Protein AF-G1VDZ9-F1 (afdb_monomer_lite)

Radius of gyration: 33.71 Å; chains: 1; bounding box: 82×47×88 Å

Foldseek 3Di:
DWFADPVRDTDDDAQALAGWGKDWADPQKDWPPPVVWDWDWDDDPPDTIIMTIGHNRDADWTWMDHPQFIAIRHPFGKAKAKDWPDFFDDAPQWDFREDAPVPIWMWIWIAHPVGIDTDGAPAKWKDFPVGDDIDSDYDAAWMWMFGDDPVRHRYHTDIHGHQHPWWHWAWPDAEQFKTKIATDGPFFDKDFQQFDQDPNRITIGTCVSDPDSQWGKIWGAGPPHRVRIDIIIGTHQHADWFKADLVGDTQAAAWEDALLCQQSIKIAGGNWWFCWKDKQPFIWTWDDDPNWIFIGGPRDTDDTDDNMGGNCVVVVDSVSNVVRQCVQDVDLVPRWIWMKTQTPVRDMHIYIYGQAFWEWFDDPPQWIFIAGPPRHTDQDFFKKWKAQPVCRVDDTDIWGQDPVVRTTHHDPVCQVSAWIWIDTPPRRHHDIDTDHPVDGCDPVNRVVVVVVVVVVVVVD

Secondary structure (DSSP, 8-state):
-EEE-TTS-EEES--TTTS-EEEEEPTT-EETTGGG---EEEEETTEEEEEEEE-TT--S-EEEEETTEEEEESSSPPPEEEEE-PPPB--TTB-S-EE-STT--EEEEEEETTEEEEEE-S-EEEEETT-SS-BSSPPSEEEEEEEPPTT-B-EEPEEEEE--S--EEEEEEE-SSEEEEEEE-TTEEEE-SSEEE-GGGEEEEEGGG-SSTTEEEEEEEETT-GGG-EEEEEE----EEEEE-TTSPBP-TTEEEEGGGTTT-EEEEES--EEEEEETTEEEEEEEETTEEEEEETTEEEEEE-SEEEHHHHH--HHHHHHHHHTT-SSTTT--EEEEEEETTS-EEEEEEESS-BEEEEETTTEEEEE-GGG-B----SPEEEEESS-TTSPPEEE--BTTTTBEE--GGGGGG-SEEEEESSTTTBPPEEE-TTS---HHHHHHHHHHHHHHHH--

Sequence (460 aa):
MLYRKKDGKYELGNQIGRTDSFLLIPKDWYIENETSFTIIDYQWGNRIIQGIEIPSDFIDNIIVKGADGIITFGMASPLYWTEMATPPLYIPDVIEPLYNAENSIFSLCYDTDNGKKNTREINVQFRNKWQTEWSDKPSYGEIFARAVDTNGNFVTPIKLMNIGNGFSVSLQHADKDTCQIKVTWDHGHVTTNEGVKKANDVWEIKKEDCPDHRCIHFTLVPEGNSLNQFTISVKAPFKDFSIINIYGDNVINDSWVPYTDIDKYQYHIVGQNVKQYSFGDVVRELRWMNDKLYIFEKGKAIKPIPYEGNLLILFDSRENLRSKLERTSMNMLNAELKVSFSLSNSNSLEFSIKDSPYRPKQIGNGRLIITGNNHTPVKFTGVLKLLKLEEPELEPIEISFDEENGSYTLPEDIRPWGKTIVIGRTRGRICPALVDLTREMDGAFRANNRENAISSIKEN

pLDDT: mean 87.85, std 7.84, range [40.62, 97.19]

Structure (mmCIF, N/CA/C/O backbone):
data_AF-G1VDZ9-F1
#
_entry.id   AF-G1VDZ9-F1
#
loop_
_atom_site.group_PDB
_atom_site.id
_atom_site.type_symbol
_atom_site.label_atom_id
_atom_site.label_alt_id
_atom_site.label_comp_id
_atom_site.label_asym_id
_atom_site.label_entity_id
_atom_site.label_seq_id
_atom_site.pdbx_PDB_ins_code
_atom_site.Cartn_x
_atom_site.Cartn_y
_atom_site.Cartn_z
_atom_site.occupancy
_atom_site.B_iso_or_equiv
_atom_site.auth_seq_id
_atom_site.auth_comp_id
_atom_site.auth_asym_id
_atom_site.auth_atom_id
_atom_site.pdbx_PDB_model_num
ATOM 1 N N . MET A 1 1 ? 5.996 -5.052 -33.154 1.00 83.19 1 MET A N 1
ATOM 2 C CA . MET A 1 1 ? 5.103 -5.698 -34.134 1.00 83.19 1 MET A CA 1
ATOM 3 C C . MET A 1 1 ? 3.839 -6.163 -33.440 1.00 83.19 1 MET A C 1
ATOM 5 O O . MET A 1 1 ? 3.913 -6.593 -32.291 1.00 83.19 1 MET A O 1
ATOM 9 N N . LEU A 1 2 ? 2.708 -6.019 -34.115 1.00 88.12 2 LEU A N 1
ATOM 10 C CA . LEU A 1 2 ? 1.386 -6.411 -33.658 1.00 88.12 2 LEU A CA 1
ATOM 11 C C . LEU A 1 2 ? 0.789 -7.398 -34.669 1.00 88.12 2 LEU A C 1
ATOM 13 O O . LEU A 1 2 ? 1.029 -7.245 -35.860 1.00 88.12 2 LEU A O 1
ATOM 17 N N . TYR A 1 3 ? -0.005 -8.368 -34.232 1.00 88.50 3 TYR A N 1
ATOM 18 C CA . TYR A 1 3 ? -0.768 -9.249 -35.119 1.00 88.50 3 TYR A CA 1
ATOM 19 C C . TYR A 1 3 ? -2.258 -9.186 -34.786 1.00 88.50 3 TYR A C 1
ATOM 21 O O . TYR A 1 3 ? -2.637 -8.963 -33.632 1.00 88.50 3 TYR A O 1
ATOM 29 N N . ARG A 1 4 ? -3.109 -9.339 -35.801 1.00 88.56 4 ARG A N 1
ATOM 30 C CA . ARG A 1 4 ? -4.561 -9.223 -35.675 1.00 88.56 4 ARG A CA 1
ATOM 31 C C . ARG A 1 4 ? -5.171 -10.562 -35.271 1.00 88.56 4 ARG A C 1
ATOM 33 O O . ARG A 1 4 ? -5.049 -11.567 -35.969 1.00 88.56 4 ARG A O 1
ATOM 40 N N . LYS A 1 5 ? -5.875 -10.577 -34.144 1.00 89.44 5 LYS A N 1
ATOM 41 C CA . LYS A 1 5 ? -6.686 -11.711 -33.696 1.00 89.44 5 LYS A CA 1
ATOM 42 C C . LYS A 1 5 ? -8.000 -11.808 -34.469 1.00 89.44 5 LYS A C 1
ATOM 44 O O . LYS A 1 5 ? -8.470 -10.850 -35.077 1.00 89.44 5 LYS A O 1
ATOM 49 N N . LYS A 1 6 ? -8.639 -12.982 -34.381 1.00 82.94 6 LYS A N 1
ATOM 50 C CA . LYS A 1 6 ? -9.948 -13.272 -35.001 1.00 82.94 6 LYS A CA 1
ATOM 51 C C . LYS A 1 6 ? -11.074 -12.341 -34.534 1.00 82.94 6 LYS A C 1
ATOM 53 O O . LYS A 1 6 ? -12.026 -12.139 -35.274 1.00 82.94 6 LYS A O 1
ATOM 58 N N . ASP A 1 7 ? -10.971 -11.786 -33.328 1.00 87.81 7 ASP A N 1
ATOM 59 C CA . ASP A 1 7 ? -11.911 -10.798 -32.778 1.00 87.81 7 ASP A CA 1
ATOM 60 C C . ASP A 1 7 ? -11.625 -9.359 -33.257 1.00 87.81 7 ASP A C 1
ATOM 62 O O . ASP A 1 7 ? -12.297 -8.417 -32.843 1.00 87.81 7 ASP A O 1
ATOM 66 N N . GLY A 1 8 ? -10.625 -9.186 -34.127 1.00 81.88 8 GLY A N 1
ATOM 67 C CA . GLY A 1 8 ? -10.218 -7.912 -34.705 1.00 81.88 8 GLY A CA 1
ATOM 68 C C . GLY A 1 8 ? -9.243 -7.100 -33.852 1.00 81.88 8 GLY A C 1
ATOM 69 O O . GLY A 1 8 ? -8.803 -6.054 -34.326 1.00 81.88 8 GLY A O 1
ATOM 70 N N . LYS A 1 9 ? -8.883 -7.551 -32.641 1.00 88.06 9 LYS A N 1
ATOM 71 C CA . LYS A 1 9 ? -7.924 -6.851 -31.770 1.00 88.06 9 LYS A CA 1
ATOM 72 C C . LYS A 1 9 ? -6.481 -7.159 -32.157 1.00 88.06 9 LYS A C 1
ATOM 74 O O . LYS A 1 9 ? -6.183 -8.235 -32.665 1.00 88.06 9 LYS A O 1
ATOM 79 N N . TYR A 1 10 ? -5.582 -6.224 -31.873 1.00 83.44 10 TYR A N 1
ATOM 80 C CA . TYR A 1 10 ? -4.149 -6.396 -32.090 1.00 83.44 10 TYR A CA 1
ATOM 81 C C . TYR A 1 10 ? -3.434 -6.832 -30.809 1.00 83.44 10 TYR A C 1
ATOM 83 O O . TYR A 1 10 ? -3.699 -6.291 -29.736 1.00 83.44 10 TYR A O 1
ATOM 91 N N . GLU A 1 11 ? -2.494 -7.769 -30.931 1.00 86.62 11 GLU A N 1
ATOM 92 C CA . GLU A 1 11 ? -1.607 -8.201 -29.845 1.00 86.62 11 GLU A CA 1
ATOM 93 C C . GLU A 1 11 ? -0.138 -8.159 -30.247 1.00 86.62 11 GLU A C 1
ATOM 95 O O . GLU A 1 11 ? 0.196 -8.295 -31.419 1.00 86.62 11 GLU A O 1
ATOM 100 N N . LEU A 1 12 ? 0.753 -7.986 -29.268 1.00 82.50 12 LEU A N 1
ATOM 101 C CA . LEU A 1 12 ? 2.198 -8.001 -29.493 1.00 82.50 12 LEU A CA 1
ATOM 102 C C . LEU A 1 12 ? 2.670 -9.401 -29.904 1.00 82.50 12 LEU A C 1
ATOM 104 O O . LEU A 1 12 ? 2.376 -10.386 -29.230 1.00 82.50 12 LEU A O 1
ATOM 108 N N . GLY A 1 13 ? 3.439 -9.477 -30.988 1.00 78.50 13 GLY A N 1
ATOM 109 C CA . GLY A 1 13 ? 4.048 -10.723 -31.452 1.00 78.50 13 GLY A CA 1
ATOM 110 C C . GLY A 1 13 ? 4.492 -10.663 -32.910 1.00 78.50 13 GLY A C 1
ATOM 111 O O . GLY A 1 13 ? 4.129 -9.738 -33.639 1.00 78.50 13 GLY A O 1
ATOM 112 N N . ASN A 1 14 ? 5.279 -11.658 -33.329 1.00 78.62 14 ASN A N 1
ATOM 113 C CA . ASN A 1 14 ? 5.588 -11.906 -34.735 1.00 78.62 14 ASN A CA 1
ATOM 114 C C . ASN A 1 14 ? 4.724 -13.064 -35.260 1.00 78.62 14 ASN A C 1
ATOM 116 O O . ASN A 1 14 ? 4.881 -14.195 -34.807 1.00 78.62 14 ASN A O 1
ATOM 120 N N . GLN A 1 15 ? 3.799 -12.772 -36.178 1.00 83.00 15 GLN A N 1
ATOM 121 C CA . GLN A 1 15 ? 2.970 -13.762 -36.884 1.00 83.00 15 GLN A CA 1
ATOM 122 C C . GLN A 1 15 ? 2.922 -13.472 -38.396 1.00 83.00 15 GLN A C 1
ATOM 124 O O . GLN A 1 15 ? 1.909 -13.724 -39.056 1.00 83.00 15 GLN A O 1
ATOM 129 N N . ILE A 1 16 ? 4.017 -12.929 -38.944 1.00 85.00 16 ILE A N 1
ATOM 130 C CA . ILE A 1 16 ? 4.170 -12.740 -40.394 1.00 85.00 16 ILE A CA 1
ATOM 131 C C . ILE A 1 16 ? 3.988 -14.090 -41.106 1.00 85.00 16 ILE A C 1
ATOM 133 O O . ILE A 1 16 ? 4.387 -15.132 -40.581 1.00 85.00 16 ILE A O 1
ATOM 137 N N . GLY A 1 17 ? 3.328 -14.076 -42.267 1.00 82.00 17 GLY A N 1
ATOM 138 C CA . GLY A 1 17 ? 3.016 -15.275 -43.053 1.00 82.00 17 GLY A CA 1
ATOM 139 C C . GLY A 1 17 ? 1.942 -16.184 -42.443 1.00 82.00 17 GLY A C 1
ATOM 140 O O . GLY A 1 17 ? 1.756 -17.312 -42.899 1.00 82.00 17 GLY A O 1
ATOM 141 N N . ARG A 1 18 ? 1.266 -15.746 -41.368 1.00 83.88 18 ARG A N 1
ATOM 142 C CA . ARG A 1 18 ? 0.195 -16.511 -40.698 1.00 83.88 18 ARG A CA 1
ATOM 143 C C . ARG A 1 18 ? -1.077 -15.703 -40.490 1.00 83.88 18 ARG A C 1
ATOM 145 O O . ARG A 1 18 ? -2.171 -16.236 -40.655 1.00 83.88 18 ARG A O 1
ATOM 152 N N . THR A 1 19 ? -0.947 -14.443 -40.084 1.00 87.69 19 THR A N 1
ATOM 153 C CA . THR A 1 19 ? -2.077 -13.545 -39.810 1.00 87.69 19 THR A CA 1
ATOM 154 C C . THR A 1 19 ? -1.731 -12.125 -40.216 1.00 87.69 19 THR A C 1
ATOM 156 O O . THR A 1 19 ? -0.566 -11.732 -40.115 1.00 87.69 19 THR A O 1
ATOM 159 N N . ASP A 1 20 ? -2.745 -11.339 -40.582 1.00 89.50 20 ASP A N 1
ATOM 160 C CA . ASP A 1 20 ? -2.561 -9.916 -40.851 1.00 89.50 20 ASP A CA 1
ATOM 161 C C . ASP A 1 20 ? -1.884 -9.261 -39.649 1.00 89.50 20 ASP A C 1
ATOM 163 O O . ASP A 1 20 ? -2.278 -9.451 -38.492 1.00 89.50 20 ASP A O 1
ATOM 167 N N . SER A 1 21 ? -0.816 -8.536 -39.928 1.00 90.12 21 SER A N 1
ATOM 168 C CA . SER A 1 21 ? 0.063 -7.962 -38.929 1.00 90.12 21 SER A CA 1
ATOM 169 C C . SER A 1 21 ? 0.251 -6.479 -39.190 1.00 90.12 21 SER A C 1
ATOM 171 O O . SER A 1 21 ? -0.038 -5.958 -40.261 1.00 90.12 21 SER A O 1
ATOM 173 N N . PHE A 1 22 ? 0.707 -5.778 -38.169 1.00 89.81 22 PHE A N 1
ATOM 174 C CA . PHE A 1 22 ? 0.936 -4.354 -38.213 1.00 89.81 22 PHE A CA 1
ATOM 175 C C . PHE A 1 22 ? 2.271 -4.037 -37.548 1.00 89.81 22 PHE A C 1
ATOM 177 O O . PHE A 1 22 ? 2.545 -4.451 -36.413 1.00 89.81 22 PHE A O 1
ATOM 184 N N . LEU A 1 23 ? 3.127 -3.305 -38.250 1.00 90.00 23 LEU A N 1
ATOM 185 C CA . LEU A 1 23 ? 4.439 -2.923 -37.751 1.00 90.00 23 LEU A CA 1
ATOM 186 C C . LEU A 1 23 ? 4.489 -1.417 -37.528 1.00 90.00 23 LEU A C 1
ATOM 188 O O . LEU A 1 23 ? 4.408 -0.640 -38.469 1.00 90.00 23 LEU A O 1
ATOM 192 N N . LEU A 1 24 ? 4.655 -1.024 -36.265 1.00 89.62 24 LEU A N 1
ATOM 193 C CA . LEU A 1 24 ? 4.974 0.348 -35.878 1.00 89.62 24 LEU A CA 1
ATOM 194 C C . LEU A 1 24 ? 6.464 0.601 -36.125 1.00 89.62 24 LEU A C 1
ATOM 196 O O . LEU A 1 24 ? 7.302 -0.163 -35.637 1.00 89.62 24 LEU A O 1
ATOM 200 N N . ILE A 1 25 ? 6.774 1.677 -36.840 1.00 87.88 25 ILE A N 1
ATOM 201 C CA . ILE A 1 25 ? 8.130 2.120 -37.153 1.00 87.88 25 ILE A CA 1
ATOM 202 C C . ILE A 1 25 ? 8.512 3.200 -36.131 1.00 87.88 25 ILE A C 1
ATOM 204 O O . ILE A 1 25 ? 7.838 4.233 -36.040 1.00 87.88 25 ILE A O 1
ATOM 208 N N . PRO A 1 26 ? 9.552 2.972 -35.309 1.00 81.12 26 PRO A N 1
ATOM 209 C CA . PRO A 1 26 ? 10.041 3.989 -34.391 1.00 81.12 26 PRO A CA 1
ATOM 210 C C . PRO A 1 26 ? 10.515 5.236 -35.139 1.00 81.12 26 PRO A C 1
ATOM 212 O O . PRO A 1 26 ? 10.975 5.165 -36.276 1.00 81.12 26 PRO A O 1
ATOM 215 N N . LYS A 1 27 ? 10.461 6.387 -34.469 1.00 80.62 27 LYS A N 1
ATOM 216 C CA . LYS A 1 27 ? 11.037 7.623 -35.003 1.00 80.62 27 LYS A CA 1
ATOM 217 C C . LYS A 1 27 ? 12.526 7.414 -35.330 1.00 80.62 27 LYS A C 1
ATOM 219 O O . LYS A 1 27 ? 13.232 6.788 -34.543 1.00 80.62 27 LYS A O 1
ATOM 224 N N . ASP A 1 28 ? 12.975 7.966 -36.457 1.00 83.69 28 ASP A N 1
ATOM 225 C CA . ASP A 1 28 ? 14.359 7.899 -36.959 1.00 83.69 28 ASP A CA 1
ATOM 226 C C . ASP A 1 28 ? 14.806 6.488 -37.408 1.00 83.69 28 ASP A C 1
ATOM 228 O O . ASP A 1 28 ? 15.998 6.218 -37.564 1.00 83.69 28 ASP A O 1
ATOM 232 N N . TRP A 1 29 ? 13.842 5.591 -37.644 1.00 89.56 29 TRP A N 1
ATOM 233 C CA . TRP A 1 29 ? 14.038 4.304 -38.312 1.00 89.56 29 TRP A CA 1
ATOM 234 C C . TRP A 1 29 ? 13.317 4.298 -39.662 1.00 89.56 29 TRP A C 1
ATOM 236 O O . TRP A 1 29 ? 12.314 4.986 -39.833 1.00 89.56 29 TRP A O 1
ATOM 246 N N . TYR A 1 30 ? 13.812 3.506 -40.608 1.00 88.94 30 TYR A N 1
ATOM 247 C CA . TYR A 1 30 ? 13.221 3.356 -41.939 1.00 88.94 30 TYR A CA 1
ATOM 248 C C . TYR A 1 30 ? 13.205 1.888 -42.366 1.00 88.94 30 TYR A C 1
ATOM 250 O O . TYR A 1 30 ? 13.952 1.061 -41.833 1.00 88.94 30 TYR A O 1
ATOM 258 N N . ILE A 1 31 ? 12.334 1.553 -43.314 1.00 89.38 31 ILE A N 1
ATOM 259 C CA . ILE A 1 31 ? 12.270 0.211 -43.895 1.00 89.38 31 ILE A CA 1
ATOM 260 C C . ILE A 1 31 ? 13.231 0.192 -45.087 1.00 89.38 31 ILE A C 1
ATOM 262 O O . ILE A 1 31 ? 13.255 1.120 -45.873 1.00 89.38 31 ILE A O 1
ATOM 266 N N . GLU A 1 32 ? 14.077 -0.819 -45.248 1.00 85.62 32 GLU A N 1
ATOM 267 C CA . GLU A 1 32 ? 15.014 -0.842 -46.383 1.00 85.62 32 GLU A CA 1
ATOM 268 C C . GLU A 1 32 ? 14.315 -1.226 -47.698 1.00 85.62 32 GLU A C 1
ATOM 270 O O . GLU A 1 32 ? 14.672 -0.743 -48.770 1.00 85.62 32 GLU A O 1
ATOM 275 N N . ASN A 1 33 ? 13.282 -2.065 -47.621 1.00 77.19 33 ASN A N 1
ATOM 276 C CA . ASN A 1 33 ? 12.473 -2.516 -48.751 1.00 77.19 33 ASN A CA 1
ATOM 277 C C . ASN A 1 33 ? 11.129 -1.767 -48.867 1.00 77.19 33 ASN A C 1
ATOM 279 O O . ASN A 1 33 ? 10.081 -2.388 -49.057 1.00 77.19 33 ASN A O 1
ATOM 283 N N . GLU A 1 34 ? 11.150 -0.430 -48.766 1.00 66.50 34 GLU A N 1
ATOM 284 C CA . GLU A 1 34 ? 9.938 0.421 -48.725 1.00 66.50 34 GLU A CA 1
ATOM 285 C C . GLU A 1 34 ? 9.004 0.244 -49.925 1.00 66.50 34 GLU A C 1
ATOM 287 O O . GLU A 1 34 ? 7.798 0.423 -49.796 1.00 66.50 34 GLU A O 1
ATOM 292 N N . THR A 1 35 ? 9.524 -0.152 -51.090 1.00 62.75 35 THR A N 1
ATOM 293 C CA . THR A 1 35 ? 8.745 -0.273 -52.335 1.00 62.75 35 THR A CA 1
ATOM 294 C C . THR A 1 35 ? 7.611 -1.299 -52.273 1.00 62.75 35 THR A C 1
ATOM 296 O O . THR A 1 35 ? 6.761 -1.308 -53.160 1.00 62.75 35 THR A O 1
ATOM 299 N N . SER A 1 36 ? 7.582 -2.146 -51.241 1.00 69.56 36 SER A N 1
ATOM 300 C CA . SER A 1 36 ? 6.555 -3.176 -51.048 1.00 69.56 36 SER A CA 1
ATOM 301 C C . SER A 1 36 ? 5.405 -2.743 -50.130 1.00 69.56 36 SER A C 1
ATOM 303 O O . SER A 1 36 ? 4.424 -3.474 -50.020 1.00 69.56 36 SER A O 1
ATOM 305 N N . PHE A 1 37 ? 5.491 -1.576 -49.475 1.00 80.75 37 PHE A N 1
ATOM 306 C CA . PHE A 1 37 ? 4.543 -1.181 -48.430 1.00 80.75 37 PHE A CA 1
ATOM 307 C C . PHE A 1 37 ? 4.119 0.284 -48.532 1.00 80.75 37 PHE A C 1
ATOM 309 O O . PHE A 1 37 ? 4.892 1.161 -48.904 1.00 80.75 37 PHE A O 1
ATOM 316 N N . THR A 1 38 ? 2.874 0.564 -48.145 1.00 84.69 38 THR A N 1
ATOM 317 C CA . THR A 1 38 ? 2.403 1.941 -47.951 1.00 84.69 38 THR A CA 1
ATOM 318 C C . THR A 1 38 ? 2.613 2.323 -46.490 1.00 84.69 38 THR A C 1
ATOM 320 O O . THR A 1 38 ? 2.033 1.691 -45.608 1.00 84.69 38 THR A O 1
ATOM 323 N N . ILE A 1 39 ? 3.439 3.341 -46.231 1.00 87.31 39 ILE A N 1
ATOM 324 C CA . ILE A 1 39 ? 3.621 3.894 -44.883 1.00 87.31 39 ILE A CA 1
ATOM 325 C C . ILE A 1 39 ? 2.375 4.700 -44.514 1.00 87.31 39 ILE A C 1
ATOM 327 O O . ILE A 1 39 ? 1.935 5.569 -45.266 1.00 87.31 39 ILE A O 1
ATOM 331 N N . ILE A 1 40 ? 1.816 4.399 -43.348 1.00 89.94 40 ILE A N 1
ATOM 332 C CA . ILE A 1 40 ? 0.619 5.031 -42.808 1.00 89.94 40 ILE A CA 1
ATOM 333 C C . ILE A 1 40 ? 1.018 5.821 -41.560 1.00 89.94 40 ILE A C 1
ATOM 335 O O . ILE A 1 40 ? 1.653 5.286 -40.647 1.00 89.94 40 ILE A O 1
ATOM 339 N N . ASP A 1 41 ? 0.608 7.085 -41.506 1.00 88.50 41 ASP A N 1
ATOM 340 C CA . ASP A 1 41 ? 0.764 7.935 -40.330 1.00 88.50 41 ASP A CA 1
ATOM 341 C C . ASP A 1 41 ? -0.416 7.732 -39.369 1.00 88.50 41 ASP A C 1
ATOM 343 O O . ASP A 1 41 ? -1.568 8.027 -39.690 1.00 88.50 41 ASP A O 1
ATOM 347 N N . TYR A 1 42 ? -0.128 7.265 -38.156 1.00 82.94 42 TYR A N 1
ATOM 348 C CA . TYR A 1 42 ? -1.100 7.135 -37.074 1.00 82.94 42 TYR A CA 1
ATOM 349 C C . TYR A 1 42 ? -0.915 8.244 -36.052 1.00 82.94 42 TYR A C 1
ATOM 351 O O . TYR A 1 42 ? 0.155 8.414 -35.465 1.00 82.94 42 TYR A O 1
ATOM 359 N N . GLN A 1 43 ? -1.992 8.969 -35.777 1.00 82.88 43 GLN A N 1
ATOM 360 C CA . GLN A 1 43 ? -1.996 9.984 -34.739 1.00 82.88 43 GLN A CA 1
ATOM 361 C C . GLN A 1 43 ? -2.389 9.369 -33.391 1.00 82.88 43 GLN A C 1
ATOM 363 O O . GLN A 1 43 ? -3.520 8.925 -33.197 1.00 82.88 43 GLN A O 1
ATOM 368 N N . TRP A 1 44 ? -1.465 9.383 -32.430 1.00 77.06 44 TRP A N 1
ATOM 369 C CA . TRP A 1 44 ? -1.730 9.024 -31.039 1.00 77.06 44 TRP A CA 1
ATOM 370 C C . TRP A 1 44 ? -1.547 10.254 -30.147 1.00 77.06 44 TRP A C 1
ATOM 372 O O . TRP A 1 44 ? -0.435 10.637 -29.772 1.00 77.06 44 TRP A O 1
ATOM 382 N N . GLY A 1 45 ? -2.668 10.908 -29.828 1.00 84.12 45 GLY A N 1
ATOM 383 C CA . GLY A 1 45 ? -2.665 12.200 -29.145 1.00 84.12 45 GLY A CA 1
ATOM 384 C C . GLY A 1 45 ? -1.945 13.255 -29.990 1.00 84.12 45 GLY A C 1
ATOM 385 O O . GLY A 1 45 ? -2.362 13.552 -31.108 1.00 84.12 45 GLY A O 1
ATOM 386 N N . ASN A 1 46 ? -0.834 13.779 -29.468 1.00 83.38 46 ASN A N 1
ATOM 387 C CA . ASN A 1 46 ? -0.007 14.786 -30.146 1.00 83.38 46 ASN A CA 1
ATOM 388 C C . ASN A 1 46 ? 1.203 14.178 -30.880 1.00 83.38 46 ASN A C 1
ATOM 390 O O . ASN A 1 46 ? 2.089 14.914 -31.311 1.00 83.38 46 ASN A O 1
ATOM 394 N N . ARG A 1 47 ? 1.299 12.846 -30.966 1.00 81.06 47 ARG A N 1
ATOM 395 C CA . ARG A 1 47 ? 2.405 12.146 -31.631 1.00 81.06 47 ARG A CA 1
ATOM 396 C C . ARG A 1 47 ? 1.922 11.517 -32.928 1.00 81.06 47 ARG A C 1
ATOM 398 O O . ARG A 1 47 ? 0.855 10.913 -32.954 1.00 81.06 47 ARG A O 1
ATOM 405 N N . ILE A 1 48 ? 2.735 11.632 -33.971 1.00 83.00 48 ILE A N 1
ATOM 406 C CA . ILE A 1 48 ? 2.569 10.887 -35.218 1.00 83.00 48 ILE A CA 1
ATOM 407 C C . ILE A 1 48 ? 3.504 9.683 -35.140 1.00 83.00 48 ILE A C 1
ATOM 409 O O . ILE A 1 48 ? 4.681 9.835 -34.809 1.00 83.00 48 ILE A O 1
ATOM 413 N N . ILE A 1 49 ? 2.963 8.494 -35.377 1.00 85.06 49 ILE A N 1
ATOM 414 C CA . ILE A 1 49 ? 3.697 7.234 -35.396 1.00 85.06 49 ILE A CA 1
ATOM 415 C C . ILE A 1 49 ? 3.492 6.613 -36.766 1.00 85.06 49 ILE A C 1
ATOM 417 O O . ILE A 1 49 ? 2.358 6.429 -37.198 1.00 85.06 49 ILE A O 1
ATOM 421 N N . GLN A 1 50 ? 4.586 6.277 -37.430 1.00 90.25 50 GLN A N 1
ATOM 422 C CA . GLN A 1 50 ? 4.537 5.608 -38.718 1.00 90.25 50 GLN A CA 1
ATOM 423 C C . GLN A 1 50 ? 4.335 4.113 -38.527 1.00 90.25 50 GLN A C 1
ATOM 425 O O . GLN A 1 50 ? 4.810 3.520 -37.555 1.00 90.25 50 GLN A O 1
ATOM 430 N N . GLY A 1 51 ? 3.641 3.483 -39.460 1.00 90.31 51 GLY A N 1
ATOM 431 C CA . GLY A 1 51 ? 3.561 2.037 -39.500 1.00 90.31 51 GLY A CA 1
ATOM 432 C C . GLY A 1 51 ? 3.135 1.507 -40.853 1.00 90.31 51 GLY A C 1
ATOM 433 O O . GLY A 1 51 ? 2.785 2.266 -41.753 1.00 90.31 51 GLY A O 1
ATOM 434 N N . ILE A 1 52 ? 3.188 0.189 -40.984 1.00 91.19 52 ILE A N 1
ATOM 435 C CA . ILE A 1 52 ? 2.777 -0.531 -42.186 1.00 91.19 52 ILE A CA 1
ATOM 436 C C . ILE A 1 52 ? 1.835 -1.673 -41.816 1.00 91.19 52 ILE A C 1
ATOM 438 O O . ILE A 1 52 ? 2.008 -2.343 -40.791 1.00 91.19 52 ILE A O 1
ATOM 442 N N . GLU A 1 53 ? 0.851 -1.904 -42.676 1.00 89.62 53 GLU A N 1
ATOM 443 C CA . GLU A 1 53 ? 0.031 -3.111 -42.660 1.00 89.62 53 GLU A CA 1
ATOM 444 C C . GLU A 1 53 ? 0.745 -4.218 -43.443 1.00 89.62 53 GLU A C 1
ATOM 446 O O . GLU A 1 53 ? 1.267 -3.994 -44.535 1.00 89.62 53 GLU A O 1
ATOM 451 N N . ILE A 1 54 ? 0.791 -5.413 -42.859 1.00 89.50 54 ILE A N 1
ATOM 452 C CA . ILE A 1 54 ? 1.472 -6.587 -43.399 1.00 89.50 54 ILE A CA 1
ATOM 453 C C . ILE A 1 54 ? 0.410 -7.669 -43.622 1.00 89.50 54 ILE A C 1
ATOM 455 O O . ILE A 1 54 ? -0.128 -8.195 -42.641 1.00 89.50 54 ILE A O 1
ATOM 459 N N . PRO A 1 55 ? 0.090 -8.010 -44.879 1.00 88.69 55 PRO A N 1
ATOM 460 C CA . PRO A 1 55 ? -0.866 -9.065 -45.196 1.00 88.69 55 PRO A CA 1
ATOM 461 C C . PRO A 1 55 ? -0.461 -10.435 -44.638 1.00 88.69 55 PRO A C 1
ATOM 463 O O . PRO A 1 55 ? 0.723 -10.756 -44.515 1.00 88.69 55 PRO A O 1
ATOM 466 N N . SER A 1 56 ? -1.453 -11.271 -44.329 1.00 87.56 56 SER A N 1
ATOM 467 C CA . SER A 1 56 ? -1.243 -12.647 -43.852 1.00 87.56 56 SER A CA 1
ATOM 468 C C . SER A 1 56 ? -0.489 -13.558 -44.825 1.00 87.56 56 SER A C 1
ATOM 470 O O . SER A 1 56 ? 0.128 -14.519 -44.371 1.00 87.56 56 SER A O 1
ATOM 472 N N . ASP A 1 57 ? -0.518 -13.274 -46.126 1.00 87.31 57 ASP A N 1
ATOM 473 C CA . ASP A 1 57 ? 0.173 -14.021 -47.183 1.00 87.31 57 ASP A CA 1
ATOM 474 C C . ASP A 1 57 ? 1.580 -13.484 -47.501 1.00 87.31 57 ASP A C 1
ATOM 476 O O . ASP A 1 57 ? 2.264 -14.025 -48.370 1.00 87.31 57 ASP A O 1
ATOM 480 N N . PHE A 1 58 ? 2.048 -12.457 -46.783 1.00 87.31 58 PHE A N 1
ATOM 481 C CA . PHE A 1 58 ? 3.401 -11.936 -46.939 1.00 87.31 58 PHE A CA 1
ATOM 482 C C . PHE A 1 58 ? 4.443 -12.927 -46.392 1.00 87.31 58 PHE A C 1
ATOM 484 O O . PHE A 1 58 ? 4.420 -13.282 -45.211 1.00 87.31 58 PHE A O 1
ATOM 491 N N . ILE A 1 59 ? 5.364 -13.356 -47.259 1.00 83.25 59 ILE A N 1
ATOM 492 C CA . ILE A 1 59 ? 6.360 -14.408 -46.979 1.00 83.25 59 ILE A CA 1
ATOM 493 C C . ILE A 1 59 ? 7.810 -13.912 -46.941 1.00 83.25 59 ILE A C 1
ATOM 495 O O . ILE A 1 59 ? 8.682 -14.635 -46.458 1.00 83.25 59 ILE A O 1
ATOM 499 N N . ASP A 1 60 ? 8.074 -12.708 -47.448 1.00 86.81 60 ASP A N 1
ATOM 500 C CA . ASP A 1 60 ? 9.421 -12.143 -47.482 1.00 86.81 60 ASP A CA 1
ATOM 501 C C . ASP A 1 60 ? 9.819 -11.547 -46.120 1.00 86.81 60 ASP A C 1
ATOM 503 O O . ASP A 1 60 ? 9.062 -11.555 -45.147 1.00 86.81 60 ASP A O 1
ATOM 507 N N . ASN A 1 61 ? 11.044 -11.029 -46.035 1.00 88.62 61 ASN A N 1
ATOM 508 C CA . ASN A 1 61 ? 11.526 -10.334 -44.847 1.00 88.62 61 ASN A CA 1
ATOM 509 C C . ASN A 1 61 ? 11.273 -8.826 -44.955 1.00 88.62 61 ASN A C 1
ATOM 511 O O . ASN A 1 61 ? 11.442 -8.225 -46.015 1.00 88.62 61 ASN A O 1
ATOM 515 N N . ILE A 1 62 ? 10.955 -8.192 -43.831 1.00 89.81 62 ILE A N 1
ATOM 516 C CA . ILE A 1 62 ? 10.909 -6.736 -43.675 1.00 89.81 62 ILE A CA 1
ATOM 517 C C . ILE A 1 62 ? 12.136 -6.328 -42.878 1.00 89.81 62 ILE A C 1
ATOM 519 O O . ILE A 1 62 ? 12.313 -6.757 -41.737 1.00 89.81 62 ILE A O 1
ATOM 523 N N . ILE A 1 63 ? 12.988 -5.505 -43.479 1.00 90.94 63 ILE A N 1
ATOM 524 C CA . ILE A 1 63 ? 14.225 -5.053 -42.849 1.00 90.94 63 ILE A CA 1
ATOM 525 C C . ILE A 1 63 ? 14.008 -3.621 -42.384 1.00 90.94 63 ILE A C 1
ATOM 527 O O . ILE A 1 63 ? 13.769 -2.735 -43.199 1.00 90.94 63 ILE A O 1
ATOM 531 N N . VAL A 1 64 ? 14.098 -3.393 -41.077 1.00 91.38 64 VAL A N 1
ATOM 532 C CA . VAL A 1 64 ? 13.987 -2.062 -40.476 1.00 91.38 64 VAL A CA 1
ATOM 533 C C . VAL A 1 64 ? 15.348 -1.655 -39.940 1.00 91.38 64 VAL A C 1
ATOM 535 O O . VAL A 1 64 ? 15.951 -2.378 -39.145 1.00 91.38 64 VAL A O 1
ATOM 538 N N . LYS A 1 65 ? 15.835 -0.495 -40.371 1.00 91.88 65 LYS A N 1
ATOM 539 C CA . LYS A 1 65 ? 17.143 0.042 -39.999 1.00 91.88 65 LYS A CA 1
ATOM 540 C C . LYS A 1 65 ? 16.988 1.301 -39.167 1.00 91.88 65 LYS A C 1
ATOM 542 O O . LYS A 1 65 ? 16.163 2.158 -39.471 1.00 91.88 65 LYS A O 1
ATOM 547 N N . GLY A 1 66 ? 17.827 1.429 -38.150 1.00 89.19 66 GLY A N 1
ATOM 548 C CA . GLY A 1 66 ? 17.978 2.653 -37.376 1.00 89.19 66 GLY A CA 1
ATOM 549 C C . GLY A 1 66 ? 19.392 2.786 -36.831 1.00 89.19 66 GLY A C 1
ATOM 550 O O . GLY A 1 66 ? 20.251 1.936 -37.066 1.00 89.19 66 GLY A O 1
ATOM 551 N N . ALA A 1 67 ? 19.634 3.850 -36.066 1.00 85.75 67 ALA A N 1
ATOM 552 C CA . ALA A 1 67 ? 20.945 4.112 -35.460 1.00 85.75 67 ALA A CA 1
ATOM 553 C C . ALA A 1 67 ? 21.419 2.988 -34.516 1.00 85.75 67 ALA A C 1
ATOM 555 O O . ALA A 1 67 ? 22.614 2.815 -34.298 1.00 85.75 67 ALA A O 1
ATOM 556 N N . ASP A 1 68 ? 20.475 2.219 -33.972 1.00 85.56 68 ASP A N 1
ATOM 557 C CA . ASP A 1 68 ? 20.716 1.172 -32.980 1.00 85.56 68 ASP A CA 1
ATOM 558 C C . ASP A 1 68 ? 20.898 -0.232 -33.582 1.00 85.56 68 ASP A C 1
ATOM 560 O O . ASP A 1 68 ? 21.092 -1.188 -32.830 1.00 85.56 68 ASP A O 1
ATOM 564 N N . GLY A 1 69 ? 20.840 -0.366 -34.909 1.00 88.94 69 GLY A N 1
ATOM 565 C CA . GLY A 1 69 ? 21.049 -1.626 -35.619 1.00 88.94 69 GLY A CA 1
ATOM 566 C C . GLY A 1 69 ? 19.928 -1.955 -36.599 1.00 88.94 69 GLY A C 1
ATOM 567 O O . GLY A 1 69 ? 19.173 -1.087 -37.045 1.00 88.94 69 GLY A O 1
ATOM 568 N N . ILE A 1 70 ? 19.845 -3.236 -36.949 1.00 91.56 70 ILE A N 1
ATOM 569 C CA . ILE A 1 70 ? 18.916 -3.757 -37.954 1.00 91.56 70 ILE A CA 1
ATOM 570 C C . ILE A 1 70 ? 17.961 -4.752 -37.297 1.00 91.56 70 ILE A C 1
ATOM 572 O O . ILE A 1 70 ? 18.398 -5.667 -36.603 1.00 91.56 70 ILE A O 1
ATOM 576 N N . ILE A 1 71 ? 16.659 -4.606 -37.531 1.00 90.88 71 ILE A N 1
ATOM 577 C CA . ILE A 1 71 ? 15.664 -5.622 -37.179 1.00 90.88 71 ILE A CA 1
ATOM 578 C C . ILE A 1 71 ? 15.171 -6.264 -38.469 1.00 90.88 71 ILE A C 1
ATOM 580 O O . ILE A 1 71 ? 14.675 -5.569 -39.354 1.00 90.88 71 ILE A O 1
ATOM 584 N N . THR A 1 72 ? 15.267 -7.588 -38.559 1.00 89.56 72 THR A N 1
ATOM 585 C CA . THR A 1 72 ? 14.676 -8.351 -39.662 1.00 89.56 72 THR A CA 1
ATOM 586 C C . THR A 1 72 ? 13.433 -9.065 -39.155 1.00 89.56 72 THR A C 1
ATOM 588 O O . THR A 1 72 ? 13.524 -9.960 -38.318 1.00 89.56 72 THR A O 1
ATOM 591 N N . PHE A 1 73 ? 12.267 -8.668 -39.655 1.00 88.00 73 PHE A N 1
ATOM 592 C CA . PHE A 1 73 ? 11.009 -9.349 -39.383 1.00 88.00 73 PHE A CA 1
ATOM 593 C C . PHE A 1 73 ? 10.698 -10.318 -40.519 1.00 88.00 73 PHE A C 1
ATOM 595 O O . PHE A 1 73 ? 10.561 -9.909 -41.666 1.00 88.00 73 PHE A O 1
ATOM 602 N N . GLY A 1 74 ? 10.551 -11.594 -40.190 1.00 84.69 74 GLY A N 1
ATOM 603 C CA . GLY A 1 74 ? 10.222 -12.650 -41.140 1.00 84.69 74 GLY A CA 1
ATOM 604 C C . GLY A 1 74 ? 9.724 -13.890 -40.410 1.00 84.69 74 GLY A C 1
ATOM 605 O O . GLY A 1 74 ? 9.764 -13.944 -39.176 1.00 84.69 74 GLY A O 1
ATOM 606 N N . MET A 1 75 ? 9.258 -14.892 -41.160 1.00 80.69 75 MET A N 1
ATOM 607 C CA . MET A 1 75 ? 8.694 -16.125 -40.588 1.00 80.69 75 MET A CA 1
ATOM 608 C C . MET A 1 75 ? 9.699 -16.919 -39.741 1.00 80.69 75 MET A C 1
ATOM 610 O O . MET A 1 75 ? 9.311 -17.526 -38.747 1.00 80.69 75 MET A O 1
ATOM 614 N N . ALA A 1 76 ? 10.973 -16.919 -40.145 1.00 79.88 76 ALA A N 1
ATOM 615 C CA . ALA A 1 76 ? 12.060 -17.661 -39.499 1.00 79.88 76 ALA A CA 1
ATOM 616 C C . ALA A 1 76 ? 13.192 -16.743 -39.001 1.00 79.88 76 ALA A C 1
ATOM 618 O O . ALA A 1 76 ? 14.268 -17.213 -38.635 1.00 79.88 76 ALA A O 1
ATOM 619 N N . SER A 1 77 ? 12.984 -15.423 -39.026 1.00 83.50 77 SER A N 1
ATOM 620 C CA . SER A 1 77 ? 14.003 -14.469 -38.591 1.00 83.50 77 SER A CA 1
ATOM 621 C C . SER A 1 77 ? 14.061 -14.426 -37.062 1.00 83.50 77 SER A C 1
ATOM 623 O O . SER A 1 77 ? 13.038 -14.138 -36.432 1.00 83.50 77 SER A O 1
ATOM 625 N N . PRO A 1 78 ? 15.230 -14.687 -36.449 1.00 84.31 78 PRO A N 1
ATOM 626 C CA . PRO A 1 78 ? 15.375 -14.605 -35.005 1.00 84.31 78 PRO A CA 1
ATOM 627 C C . PRO A 1 78 ? 15.219 -13.156 -34.538 1.00 84.31 78 PRO A C 1
ATOM 629 O O . PRO A 1 78 ? 15.755 -12.226 -35.142 1.00 84.31 78 PRO A O 1
ATOM 632 N N . LEU A 1 79 ? 14.507 -12.970 -33.428 1.00 86.94 79 LEU A N 1
ATOM 633 C CA . LEU A 1 79 ? 14.489 -11.708 -32.696 1.00 86.94 79 LEU A CA 1
ATOM 634 C C . LEU A 1 79 ? 15.458 -11.801 -31.524 1.00 86.94 79 LEU A C 1
ATOM 636 O O . LEU A 1 79 ? 15.519 -12.828 -30.851 1.00 86.94 79 LEU A O 1
ATOM 640 N N . TYR A 1 80 ? 16.191 -10.718 -31.279 1.00 90.06 80 TYR A N 1
ATOM 641 C CA . TYR A 1 80 ? 17.238 -10.671 -30.267 1.00 90.06 80 TYR A CA 1
ATOM 642 C C . TYR A 1 80 ? 16.812 -9.812 -29.076 1.00 90.06 80 TYR A C 1
ATOM 644 O O . TYR A 1 80 ? 16.263 -8.713 -29.231 1.00 90.06 80 TYR A O 1
ATOM 652 N N . TRP A 1 81 ? 17.101 -10.284 -27.868 1.00 92.62 81 TRP A N 1
ATOM 653 C CA . TRP A 1 81 ? 16.868 -9.536 -26.637 1.00 92.62 81 TRP A CA 1
ATOM 654 C C . TRP A 1 81 ? 17.943 -9.801 -25.592 1.00 92.62 81 TRP A C 1
ATOM 656 O O . TRP A 1 81 ? 18.703 -10.765 -25.661 1.00 92.62 81 TRP A O 1
ATOM 666 N N . THR A 1 82 ? 18.006 -8.905 -24.616 1.00 94.00 82 THR A N 1
ATOM 667 C CA . THR A 1 82 ? 18.935 -8.991 -23.494 1.00 94.00 82 THR A CA 1
ATOM 668 C C . THR A 1 82 ? 18.227 -9.557 -22.277 1.00 94.00 82 THR A C 1
ATOM 670 O O . THR A 1 82 ? 17.156 -9.084 -21.897 1.00 94.00 82 THR A O 1
ATOM 673 N N . GLU A 1 83 ? 18.856 -10.524 -21.622 1.00 93.50 83 GLU A N 1
ATOM 674 C CA . GLU A 1 83 ? 18.459 -10.986 -20.293 1.00 93.50 83 GLU A CA 1
ATOM 675 C C . GLU A 1 83 ? 19.541 -10.704 -19.269 1.00 93.50 83 GLU A C 1
ATOM 677 O O . GLU A 1 83 ? 20.722 -10.613 -19.602 1.00 93.50 83 GLU A O 1
ATOM 682 N N . MET A 1 84 ? 19.128 -10.588 -18.010 1.00 92.94 84 MET A N 1
ATOM 683 C CA . MET A 1 84 ? 20.020 -10.399 -16.877 1.00 92.94 84 MET A CA 1
ATOM 684 C C . MET A 1 84 ? 19.784 -11.512 -15.859 1.00 92.94 84 MET A C 1
ATOM 686 O O . MET A 1 84 ? 18.655 -11.737 -15.429 1.00 92.94 84 MET A O 1
ATOM 690 N N . ALA A 1 85 ? 20.857 -12.201 -15.473 1.00 89.75 85 ALA A N 1
ATOM 691 C CA . ALA A 1 85 ? 20.813 -13.290 -14.492 1.00 89.75 85 ALA A CA 1
ATOM 692 C C . ALA A 1 85 ? 21.161 -12.829 -13.063 1.00 89.75 85 ALA A C 1
ATOM 694 O O . ALA A 1 85 ? 21.137 -13.625 -12.125 1.00 89.75 85 ALA A O 1
ATOM 695 N N . THR A 1 86 ? 21.512 -11.554 -12.892 1.00 89.69 86 THR A N 1
ATOM 696 C CA . THR A 1 86 ? 21.925 -10.988 -11.606 1.00 89.69 86 THR A CA 1
ATOM 697 C C . THR A 1 86 ? 20.713 -10.654 -10.735 1.00 89.69 86 THR A C 1
ATOM 699 O O . THR A 1 86 ? 19.833 -9.914 -11.185 1.00 89.69 86 THR A O 1
ATOM 702 N N . PRO A 1 87 ? 20.644 -11.163 -9.490 1.00 91.12 87 PRO A N 1
ATOM 703 C CA . PRO A 1 87 ? 19.615 -10.750 -8.547 1.00 91.12 87 PRO A CA 1
ATOM 704 C C . PRO A 1 87 ? 19.835 -9.292 -8.109 1.00 91.12 87 PRO A C 1
ATOM 706 O O . PRO A 1 87 ? 20.974 -8.818 -8.112 1.00 91.12 87 PRO A O 1
ATOM 709 N N . PRO A 1 88 ? 18.772 -8.574 -7.713 1.00 93.69 88 PRO A N 1
ATOM 710 C CA . PRO A 1 88 ? 18.915 -7.230 -7.167 1.00 93.69 88 PRO A CA 1
ATOM 711 C C . PRO A 1 88 ? 19.734 -7.239 -5.872 1.00 93.69 88 PRO A C 1
ATOM 713 O O . PRO A 1 88 ? 19.760 -8.225 -5.130 1.00 93.69 88 PRO A O 1
ATOM 716 N N . LEU A 1 89 ? 20.384 -6.113 -5.592 1.00 91.94 89 LEU A N 1
ATOM 717 C CA . LEU A 1 89 ? 21.056 -5.850 -4.329 1.00 91.94 89 LEU A CA 1
ATOM 718 C C . LEU A 1 89 ? 20.031 -5.872 -3.195 1.00 91.94 89 LEU A C 1
ATOM 720 O O . LEU A 1 89 ? 18.983 -5.230 -3.272 1.00 91.94 89 LEU A O 1
ATOM 724 N N . TYR A 1 90 ? 20.352 -6.591 -2.122 1.00 87.31 90 TYR A N 1
ATOM 725 C CA . TYR A 1 90 ? 19.541 -6.563 -0.915 1.00 87.31 90 TYR A CA 1
ATOM 726 C C . TYR A 1 90 ? 19.919 -5.349 -0.069 1.00 87.31 90 TYR A C 1
ATOM 728 O O . TYR A 1 90 ? 20.980 -5.327 0.556 1.00 87.31 90 TYR A O 1
ATOM 736 N N . ILE A 1 91 ? 19.041 -4.350 -0.045 1.00 87.12 91 ILE A N 1
ATOM 737 C CA . ILE A 1 91 ? 19.140 -3.195 0.845 1.00 87.12 91 ILE A CA 1
ATOM 738 C C . ILE A 1 91 ? 17.846 -3.161 1.663 1.00 87.12 91 ILE A C 1
ATOM 740 O O . ILE A 1 91 ? 16.773 -3.044 1.065 1.00 87.12 91 ILE A O 1
ATOM 744 N N . PRO A 1 92 ? 17.915 -3.311 3.001 1.00 79.06 92 PRO A N 1
ATOM 745 C CA . PRO A 1 92 ? 16.730 -3.301 3.848 1.00 79.06 92 PRO A CA 1
ATOM 746 C C . PRO A 1 92 ? 15.844 -2.081 3.590 1.00 79.06 92 PRO A C 1
ATOM 748 O O . PRO A 1 92 ? 16.339 -0.976 3.374 1.00 79.06 92 PRO A O 1
ATOM 751 N N . ASP A 1 93 ? 14.534 -2.313 3.612 1.00 83.19 93 ASP A N 1
ATOM 752 C CA . ASP A 1 93 ? 13.478 -1.300 3.509 1.00 83.19 93 ASP A CA 1
ATOM 753 C C . ASP A 1 93 ? 13.377 -0.523 2.187 1.00 83.19 93 ASP A C 1
ATOM 755 O O . ASP A 1 93 ? 12.386 0.179 1.993 1.00 83.19 93 ASP A O 1
ATOM 759 N N . VAL A 1 94 ? 14.302 -0.692 1.240 1.00 90.69 94 VAL A N 1
ATOM 760 C CA . VAL A 1 94 ? 14.168 -0.140 -0.118 1.00 90.69 94 VAL A CA 1
ATOM 761 C C . VAL A 1 94 ? 13.134 -0.943 -0.912 1.00 90.69 94 VAL A C 1
ATOM 763 O O . VAL A 1 94 ? 13.110 -2.175 -0.866 1.00 90.69 94 VAL A O 1
ATOM 766 N N . ILE A 1 95 ? 12.250 -0.240 -1.619 1.00 90.38 95 ILE A N 1
ATOM 767 C CA . ILE A 1 95 ? 11.127 -0.834 -2.352 1.00 90.38 95 ILE A CA 1
ATOM 768 C C . ILE A 1 95 ? 11.554 -1.279 -3.756 1.00 90.38 95 ILE A C 1
ATOM 770 O O . ILE A 1 95 ? 11.157 -2.355 -4.209 1.00 90.38 95 ILE A O 1
ATOM 774 N N . GLU A 1 96 ? 12.347 -0.469 -4.457 1.00 93.12 96 GLU A N 1
ATOM 775 C CA . GLU A 1 96 ? 12.780 -0.749 -5.824 1.00 93.12 96 GLU A CA 1
ATOM 776 C C . GLU A 1 96 ? 13.894 -1.809 -5.888 1.00 93.12 96 GLU A C 1
ATOM 778 O O . GLU A 1 96 ? 14.783 -1.843 -5.034 1.00 93.12 96 GLU A O 1
ATOM 783 N N . PRO A 1 97 ? 13.927 -2.648 -6.941 1.00 94.56 97 PRO A N 1
ATOM 784 C CA . PRO A 1 97 ? 15.069 -3.514 -7.199 1.00 94.56 97 PRO A CA 1
ATOM 785 C C . PRO A 1 97 ? 16.255 -2.683 -7.711 1.00 94.56 97 PRO A C 1
ATOM 787 O O . PRO A 1 97 ? 16.219 -2.127 -8.811 1.00 94.56 97 PRO A O 1
ATOM 790 N N . LEU A 1 98 ? 17.322 -2.621 -6.915 1.00 96.12 98 LEU A N 1
ATOM 791 C CA . LEU A 1 98 ? 18.548 -1.891 -7.240 1.00 96.12 98 LEU A CA 1
ATOM 792 C C . LEU A 1 98 ? 19.659 -2.841 -7.694 1.00 96.12 98 LEU A C 1
ATOM 794 O O . LEU A 1 98 ? 19.733 -3.979 -7.239 1.00 96.12 98 LEU A O 1
ATOM 798 N N . TYR A 1 99 ? 20.542 -2.377 -8.577 1.00 96.81 99 TYR A N 1
ATOM 799 C CA . TYR A 1 99 ? 21.590 -3.207 -9.176 1.00 96.81 99 TYR A CA 1
ATOM 800 C C . TYR A 1 99 ? 22.935 -2.490 -9.223 1.00 96.81 99 TYR A C 1
ATOM 802 O O . TYR A 1 99 ? 23.004 -1.268 -9.340 1.00 96.81 99 TYR A O 1
ATOM 810 N N . ASN A 1 100 ? 24.011 -3.274 -9.228 1.00 95.88 100 ASN A N 1
ATOM 811 C CA . ASN A 1 100 ? 25.302 -2.824 -9.726 1.00 95.88 100 ASN A CA 1
ATOM 812 C C . ASN A 1 100 ? 25.479 -3.366 -11.151 1.00 95.88 100 ASN A C 1
ATOM 814 O O . ASN A 1 100 ? 25.725 -4.560 -11.341 1.00 95.88 100 ASN A O 1
ATOM 818 N N . ALA A 1 101 ? 25.326 -2.491 -12.145 1.00 94.12 101 ALA A N 1
ATOM 819 C CA . ALA A 1 101 ? 25.383 -2.865 -13.554 1.00 94.12 101 ALA A CA 1
ATOM 820 C C . ALA A 1 101 ? 26.764 -3.386 -13.983 1.00 94.12 101 ALA A C 1
ATOM 822 O O . ALA A 1 101 ? 26.821 -4.299 -14.801 1.00 94.12 101 ALA A O 1
ATOM 823 N N . GLU A 1 102 ? 27.860 -2.879 -13.405 1.00 91.56 102 GLU A N 1
ATOM 824 C CA . GLU A 1 102 ? 29.223 -3.345 -13.722 1.00 91.56 102 GLU A CA 1
ATOM 825 C C . GLU A 1 102 ? 29.450 -4.799 -13.287 1.00 91.56 102 GLU A C 1
ATOM 827 O O . GLU A 1 102 ? 30.163 -5.549 -13.947 1.00 91.56 102 GLU A O 1
ATOM 832 N N . ASN A 1 103 ? 28.789 -5.216 -12.204 1.00 91.25 103 ASN A N 1
ATOM 833 C CA . ASN A 1 103 ? 28.859 -6.579 -11.674 1.00 91.25 103 ASN A CA 1
ATOM 834 C C . ASN A 1 103 ? 27.713 -7.477 -12.170 1.00 91.25 103 ASN A C 1
ATOM 836 O O . ASN A 1 103 ? 27.550 -8.604 -11.691 1.00 91.25 103 ASN A O 1
ATOM 840 N N . SER A 1 104 ? 26.889 -6.983 -13.096 1.00 92.38 104 SER A N 1
ATOM 841 C CA . SER A 1 104 ? 25.736 -7.721 -13.599 1.00 92.38 104 SER A CA 1
ATOM 842 C C . SER A 1 104 ? 26.102 -8.641 -14.765 1.00 92.38 104 SER A C 1
ATOM 844 O O . SER A 1 104 ? 26.969 -8.342 -15.581 1.00 92.38 104 SER A O 1
ATOM 846 N N . ILE A 1 105 ? 25.433 -9.792 -14.846 1.00 91.75 105 ILE A N 1
ATOM 847 C CA . ILE A 1 105 ? 25.630 -10.787 -15.899 1.00 91.75 105 ILE A CA 1
ATOM 848 C C . ILE A 1 105 ? 24.489 -10.650 -16.896 1.00 91.75 105 ILE A C 1
ATOM 850 O O . ILE A 1 105 ? 23.339 -10.967 -16.576 1.00 91.75 105 ILE A O 1
ATOM 854 N N . PHE A 1 106 ? 24.835 -10.227 -18.108 1.00 93.62 106 PHE A N 1
ATOM 855 C CA . PHE A 1 106 ? 23.910 -10.113 -19.227 1.00 93.62 106 PHE A CA 1
ATOM 856 C C . PHE A 1 106 ? 24.093 -11.269 -20.213 1.00 93.62 106 PHE A C 1
ATOM 858 O O . PHE A 1 106 ? 25.152 -11.896 -20.297 1.00 93.62 106 PHE A O 1
ATOM 865 N N . SER A 1 107 ? 23.036 -11.595 -20.944 1.00 93.12 107 SER A N 1
ATOM 866 C CA . SER A 1 107 ? 23.051 -12.620 -21.986 1.00 93.12 107 SER A CA 1
ATOM 867 C C . SER A 1 107 ? 22.291 -12.140 -23.211 1.00 93.12 107 SER A C 1
ATOM 869 O O . SER A 1 107 ? 21.202 -11.578 -23.085 1.00 93.12 107 SER A O 1
ATOM 871 N N . LEU A 1 108 ? 22.862 -12.396 -24.386 1.00 92.62 108 LEU A N 1
ATOM 872 C CA . LEU A 1 108 ? 22.161 -12.269 -25.654 1.00 92.62 108 LEU A CA 1
ATOM 873 C C . LEU A 1 108 ? 21.294 -13.503 -25.837 1.00 92.62 108 LEU A C 1
ATOM 875 O O . LEU A 1 108 ? 21.775 -14.638 -25.786 1.00 92.62 108 LEU A O 1
ATOM 879 N N . CYS A 1 109 ? 20.013 -13.255 -26.041 1.00 90.88 109 CYS A N 1
ATOM 880 C CA . CYS A 1 109 ? 19.006 -14.275 -26.229 1.00 90.88 109 CYS A CA 1
ATOM 881 C C . CYS A 1 109 ? 18.385 -14.094 -27.607 1.00 90.88 109 CYS A C 1
ATOM 883 O O . CYS A 1 109 ? 18.182 -12.963 -28.055 1.00 90.88 109 CYS A O 1
ATOM 885 N N . TYR A 1 110 ? 18.097 -15.204 -28.272 1.00 88.00 110 TYR A N 1
ATOM 886 C CA . TYR A 1 110 ? 17.345 -15.204 -29.517 1.00 88.00 110 TYR A CA 1
ATOM 887 C C . TYR A 1 110 ? 16.532 -16.483 -29.675 1.00 88.00 110 TYR A C 1
ATOM 889 O O . TYR A 1 110 ? 16.878 -17.543 -29.138 1.00 88.00 110 TYR A O 1
ATOM 897 N N . ASP A 1 111 ? 15.444 -16.365 -30.428 1.00 83.12 111 ASP A N 1
ATOM 898 C CA . ASP A 1 111 ? 14.589 -17.493 -30.772 1.00 83.12 111 ASP A CA 1
ATOM 899 C C . ASP A 1 111 ? 15.222 -18.334 -31.887 1.00 83.12 111 ASP A C 1
ATOM 901 O O . ASP A 1 111 ? 15.825 -17.821 -32.829 1.00 83.12 111 ASP A O 1
ATOM 905 N N . THR A 1 112 ? 15.081 -19.649 -31.775 1.00 77.06 112 THR A N 1
ATOM 906 C CA . THR A 1 112 ? 15.464 -20.644 -32.782 1.00 77.06 112 THR A CA 1
ATOM 907 C C . THR A 1 112 ? 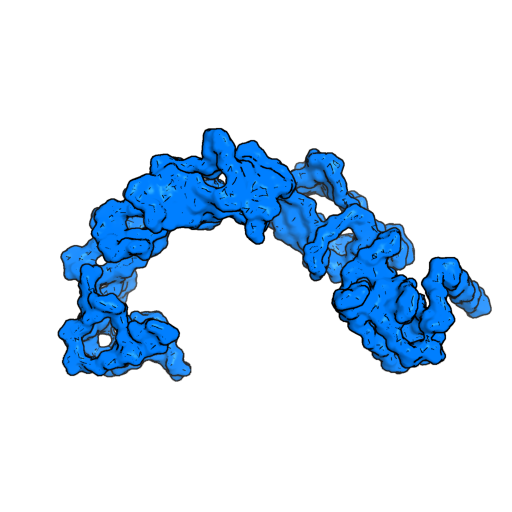14.309 -21.620 -32.981 1.00 77.06 112 THR A C 1
ATOM 909 O O . THR A 1 112 ? 13.435 -21.733 -32.119 1.00 77.06 112 THR A O 1
ATOM 912 N N . ASP A 1 113 ? 14.327 -22.392 -34.068 1.00 67.56 113 ASP A N 1
ATOM 913 C CA . ASP A 1 113 ? 13.285 -23.394 -34.354 1.00 67.56 113 ASP A CA 1
ATOM 914 C C . ASP A 1 113 ? 13.100 -24.428 -33.225 1.00 67.56 113 ASP A C 1
ATOM 916 O O . ASP A 1 113 ? 12.014 -24.974 -33.043 1.00 67.56 113 ASP A O 1
ATOM 920 N N . ASN A 1 114 ? 14.145 -24.661 -32.420 1.00 63.69 114 ASN A N 1
ATOM 921 C CA . ASN A 1 114 ? 14.138 -25.586 -31.282 1.00 63.69 114 ASN A CA 1
ATOM 922 C C . ASN A 1 114 ? 13.926 -24.886 -29.924 1.00 63.69 114 ASN A C 1
ATOM 924 O O . ASN A 1 114 ? 14.156 -25.486 -28.873 1.00 63.69 114 ASN A O 1
ATOM 928 N N . GLY A 1 115 ? 13.501 -23.620 -29.932 1.00 71.44 115 GLY A N 1
ATOM 929 C CA . GLY A 1 115 ? 13.279 -22.800 -28.744 1.00 71.44 115 GLY A CA 1
ATOM 930 C C . GLY A 1 115 ? 14.339 -21.717 -28.567 1.00 71.44 115 GLY A C 1
ATOM 931 O O . GLY A 1 115 ? 14.937 -21.232 -29.520 1.00 71.44 115 GLY A O 1
ATOM 932 N N . LYS A 1 116 ? 14.577 -21.306 -27.329 1.00 78.12 116 LYS A N 1
ATOM 933 C CA . LYS A 1 116 ? 15.430 -20.163 -27.000 1.00 78.12 116 LYS A CA 1
ATOM 934 C C . LYS A 1 116 ? 16.896 -20.567 -26.850 1.00 78.12 116 LYS A C 1
ATOM 936 O O . LYS A 1 116 ? 17.202 -21.529 -26.141 1.00 78.12 116 LYS A O 1
ATOM 941 N N . LYS A 1 117 ? 17.807 -19.790 -27.439 1.00 78.56 117 LYS A N 1
ATOM 942 C CA . LYS A 1 117 ? 19.251 -19.920 -27.215 1.00 78.56 117 LYS A CA 1
ATOM 943 C C . LYS A 1 117 ? 19.792 -18.684 -26.510 1.00 78.56 117 LYS A C 1
ATOM 945 O O . LYS A 1 117 ? 19.485 -17.561 -26.896 1.00 78.56 117 LYS A O 1
ATOM 950 N N . ASN A 1 118 ? 20.636 -18.926 -25.509 1.00 79.56 118 ASN A N 1
ATOM 951 C CA . ASN A 1 118 ? 21.284 -17.890 -24.716 1.00 79.56 118 ASN A CA 1
ATOM 952 C C . ASN A 1 118 ? 22.796 -18.047 -24.803 1.00 79.56 118 ASN A C 1
ATOM 954 O O . ASN A 1 118 ? 23.319 -19.146 -24.601 1.00 79.56 118 ASN A O 1
ATOM 958 N N . THR A 1 119 ? 23.488 -16.938 -25.022 1.00 78.00 119 THR A N 1
ATOM 959 C CA . THR A 1 119 ? 24.943 -16.869 -24.914 1.00 78.00 119 THR A CA 1
ATOM 960 C C . THR A 1 119 ? 25.291 -15.837 -23.853 1.00 78.00 119 THR A C 1
ATOM 962 O O . THR A 1 119 ? 24.738 -14.735 -23.838 1.00 78.00 119 THR A O 1
ATOM 965 N N . ARG A 1 120 ? 26.183 -16.194 -22.922 1.00 73.12 120 ARG A N 1
ATOM 966 C CA . ARG A 1 120 ? 26.727 -15.219 -21.974 1.00 73.12 120 ARG A CA 1
ATOM 967 C C . ARG A 1 120 ? 27.623 -14.274 -22.762 1.00 73.12 120 ARG A C 1
ATOM 969 O O . ARG A 1 120 ? 28.616 -14.730 -23.323 1.00 73.12 120 ARG A O 1
ATOM 976 N N . GLU A 1 121 ? 27.266 -12.997 -22.799 1.00 67.62 121 GLU A N 1
ATOM 977 C CA . GLU A 1 121 ? 27.964 -12.039 -23.652 1.00 67.62 121 GLU A CA 1
ATOM 978 C C . GLU A 1 121 ? 29.075 -11.290 -22.934 1.00 67.62 121 GLU A C 1
ATOM 980 O O . GLU A 1 121 ? 29.024 -11.054 -21.726 1.00 67.62 121 GLU A O 1
ATOM 985 N N . ILE A 1 122 ? 30.078 -10.917 -23.729 1.00 65.25 122 ILE A N 1
ATOM 986 C CA . ILE A 1 122 ? 31.258 -10.163 -23.293 1.00 65.25 122 ILE A CA 1
ATOM 987 C C . ILE A 1 122 ? 31.077 -8.659 -23.576 1.00 65.25 122 ILE A C 1
ATOM 989 O O . ILE A 1 122 ? 31.639 -7.841 -22.854 1.00 65.25 122 ILE A O 1
ATOM 993 N N . ASN A 1 123 ? 30.240 -8.286 -24.556 1.00 86.38 123 ASN A N 1
ATOM 994 C CA . ASN A 1 123 ? 30.028 -6.895 -24.966 1.00 86.38 123 ASN A CA 1
ATOM 995 C C . ASN A 1 123 ? 28.606 -6.422 -24.640 1.00 86.38 123 ASN A C 1
ATOM 997 O O . ASN A 1 123 ? 27.630 -6.832 -25.275 1.00 86.38 123 ASN A O 1
ATOM 1001 N N . VAL A 1 124 ? 28.501 -5.533 -23.653 1.00 93.75 124 VAL A N 1
ATOM 1002 C CA . VAL A 1 124 ? 27.245 -4.925 -23.206 1.00 93.75 124 VAL A CA 1
ATOM 1003 C C . VAL A 1 124 ? 27.368 -3.417 -23.320 1.00 93.75 124 VAL A C 1
ATOM 1005 O O . VAL A 1 124 ? 28.358 -2.833 -22.891 1.00 93.75 124 VAL A O 1
ATOM 1008 N N . GLN A 1 125 ? 26.340 -2.797 -23.881 1.00 95.38 125 GLN A N 1
ATOM 1009 C CA . GLN A 1 125 ? 26.214 -1.355 -23.974 1.00 95.38 125 GLN A CA 1
ATOM 1010 C C . GLN A 1 125 ? 25.106 -0.854 -23.061 1.00 95.38 125 GLN A C 1
ATOM 1012 O O . GLN A 1 125 ? 24.078 -1.505 -22.868 1.00 95.38 125 GLN A O 1
ATOM 1017 N N . PHE A 1 126 ? 25.299 0.348 -22.543 1.00 96.38 126 PHE A N 1
ATOM 1018 C CA . PHE A 1 126 ? 24.420 0.998 -21.593 1.00 96.38 126 PHE A CA 1
ATOM 1019 C C . PHE A 1 126 ? 24.008 2.373 -22.092 1.00 96.38 126 PHE A C 1
ATOM 1021 O O . PHE A 1 126 ? 24.776 3.068 -22.752 1.00 96.38 126 PHE A O 1
ATOM 1028 N N . ARG A 1 127 ? 22.797 2.784 -21.739 1.00 94.69 127 ARG A N 1
ATOM 1029 C CA . ARG A 1 127 ? 22.278 4.116 -22.042 1.00 94.69 127 ARG A CA 1
ATOM 1030 C C . ARG A 1 127 ? 21.386 4.588 -20.909 1.00 94.69 127 ARG A C 1
ATOM 1032 O O . ARG A 1 127 ? 20.483 3.860 -20.500 1.00 94.69 127 ARG A O 1
ATOM 1039 N N . ASN A 1 128 ? 21.601 5.801 -20.408 1.00 94.38 128 ASN A N 1
ATOM 1040 C CA . ASN A 1 128 ? 20.684 6.385 -19.432 1.00 94.38 128 ASN A CA 1
ATOM 1041 C C . ASN A 1 128 ? 19.328 6.699 -20.078 1.00 94.38 128 ASN A C 1
ATOM 1043 O O . ASN A 1 128 ? 19.276 7.048 -21.256 1.00 94.38 128 ASN A O 1
ATOM 1047 N N . LYS A 1 129 ? 18.227 6.645 -19.320 1.00 92.19 129 LYS A N 1
ATOM 1048 C CA . LYS A 1 129 ? 16.889 6.985 -19.837 1.00 92.19 129 LYS A CA 1
ATOM 1049 C C . LYS A 1 129 ? 16.788 8.373 -20.485 1.00 92.19 129 LYS A C 1
ATOM 1051 O O . LYS A 1 129 ? 15.910 8.578 -21.317 1.00 92.19 129 LYS A O 1
ATOM 1056 N N . TRP A 1 130 ? 17.657 9.308 -20.101 1.00 90.19 130 TRP A N 1
ATOM 1057 C CA . TRP A 1 130 ? 17.680 10.676 -20.625 1.00 90.19 130 TRP A CA 1
ATOM 1058 C C . TRP A 1 130 ? 18.666 10.888 -21.775 1.00 90.19 130 TRP A C 1
ATOM 1060 O O . TRP A 1 130 ? 18.721 11.976 -22.342 1.00 90.19 130 TRP A O 1
ATOM 1070 N N . GLN A 1 131 ? 19.466 9.875 -22.098 1.00 88.19 131 GLN A N 1
ATOM 1071 C CA . GLN A 1 131 ? 20.500 9.938 -23.122 1.00 88.19 131 GLN A CA 1
ATOM 1072 C C . GLN A 1 131 ? 20.059 9.173 -24.369 1.00 88.19 131 GLN A C 1
ATOM 1074 O O . GLN A 1 131 ? 19.272 8.229 -24.299 1.00 88.19 131 GLN A O 1
ATOM 1079 N N . THR A 1 132 ? 20.583 9.576 -25.524 1.00 85.19 132 THR A N 1
ATOM 1080 C CA . THR A 1 132 ? 20.324 8.925 -26.818 1.00 85.19 132 THR A CA 1
ATOM 1081 C C . THR A 1 132 ? 21.437 7.962 -27.217 1.00 85.19 132 THR A C 1
ATOM 1083 O O . THR A 1 132 ? 21.162 6.947 -27.854 1.00 85.19 132 THR A O 1
ATOM 1086 N N . GLU A 1 133 ? 22.669 8.249 -26.798 1.00 90.06 133 GLU A N 1
ATOM 1087 C CA . GLU A 1 133 ? 23.870 7.495 -27.155 1.00 90.06 133 GLU A CA 1
ATOM 1088 C C . GLU A 1 133 ? 24.131 6.320 -26.210 1.00 90.06 133 GLU A C 1
ATOM 1090 O O . GLU A 1 133 ? 23.824 6.371 -25.017 1.00 90.06 133 GLU A O 1
ATOM 1095 N N . TRP A 1 134 ? 24.720 5.261 -26.762 1.00 93.56 134 TRP A N 1
ATOM 1096 C CA . TRP A 1 134 ? 25.155 4.086 -26.015 1.00 93.56 134 TRP A CA 1
ATOM 1097 C C . TRP A 1 134 ? 26.621 4.214 -25.600 1.00 93.56 134 TRP A C 1
ATOM 1099 O O . TRP A 1 134 ? 27.443 4.752 -26.335 1.00 93.56 134 TRP A O 1
ATOM 1109 N N . SER A 1 135 ? 26.942 3.681 -24.428 1.00 94.00 135 SER A N 1
ATOM 1110 C CA . SER A 1 135 ? 28.265 3.687 -23.808 1.00 94.00 135 SER A CA 1
ATOM 1111 C C . SER A 1 135 ? 28.623 2.278 -23.350 1.00 94.00 135 SER A C 1
ATOM 1113 O O . SER A 1 135 ? 27.760 1.540 -22.883 1.00 94.00 135 SER A O 1
ATOM 1115 N N . ASP A 1 136 ? 29.901 1.915 -23.401 1.00 93.19 136 ASP A N 1
ATOM 1116 C CA . ASP A 1 136 ? 30.376 0.625 -22.879 1.00 93.19 136 ASP A CA 1
ATOM 1117 C C . ASP A 1 136 ? 30.437 0.602 -21.339 1.00 93.19 136 ASP A C 1
ATOM 1119 O O . ASP A 1 136 ? 30.614 -0.446 -20.723 1.00 93.19 136 ASP A O 1
ATOM 1123 N N . LYS A 1 137 ? 30.279 1.768 -20.696 1.00 93.56 137 LYS A N 1
ATOM 1124 C CA . LYS A 1 137 ? 30.209 1.909 -19.237 1.00 93.56 137 LYS A CA 1
ATOM 1125 C C . LYS A 1 137 ? 28.812 2.325 -18.780 1.00 93.56 137 LYS A C 1
ATOM 1127 O O . LYS A 1 137 ? 28.249 3.260 -19.364 1.00 93.56 137 LYS A O 1
ATOM 1132 N N . PRO A 1 138 ? 28.267 1.700 -17.723 1.00 94.75 138 PRO A N 1
ATOM 1133 C CA . PRO A 1 138 ? 26.963 2.063 -17.197 1.00 94.75 138 PRO A CA 1
ATOM 1134 C C . PRO A 1 138 ? 27.027 3.380 -16.418 1.00 94.75 138 PRO A C 1
ATOM 1136 O O . PRO A 1 138 ? 27.847 3.555 -15.522 1.00 94.75 138 PRO A O 1
ATOM 1139 N N . SER A 1 139 ? 26.110 4.302 -16.710 1.00 95.25 139 SER A N 1
ATOM 1140 C CA . SER A 1 139 ? 25.862 5.455 -15.838 1.00 95.25 139 SER A CA 1
ATOM 1141 C C . SER A 1 139 ? 25.055 5.044 -14.604 1.00 95.25 139 SER A C 1
ATOM 1143 O O . SER A 1 139 ? 24.301 4.070 -14.661 1.00 95.25 139 SER A O 1
ATOM 1145 N N . TYR A 1 140 ? 25.115 5.821 -13.525 1.00 96.25 140 TYR A N 1
ATOM 1146 C CA . TYR A 1 140 ? 24.179 5.666 -12.407 1.00 96.25 140 TYR A CA 1
ATOM 1147 C C . TYR A 1 140 ? 22.768 6.156 -12.768 1.00 96.25 140 TYR A C 1
ATOM 1149 O O . TYR A 1 140 ? 22.601 7.030 -13.623 1.00 96.25 140 TYR A O 1
ATOM 1157 N N . GLY A 1 141 ? 21.765 5.580 -12.107 1.00 95.81 141 GLY A N 1
ATOM 1158 C CA . GLY A 1 141 ? 20.346 5.888 -12.268 1.00 95.81 141 GLY A CA 1
ATOM 1159 C C . GLY A 1 141 ? 19.573 4.895 -13.125 1.00 95.81 141 GLY A C 1
ATOM 1160 O O . GLY A 1 141 ? 19.948 3.730 -13.254 1.00 95.81 141 GLY A O 1
ATOM 1161 N N . GLU A 1 142 ? 18.442 5.336 -13.675 1.00 97.19 142 GLU A N 1
ATOM 1162 C CA . GLU A 1 142 ? 17.624 4.490 -14.548 1.00 97.19 142 GLU A CA 1
ATOM 1163 C C . GLU A 1 142 ? 18.295 4.338 -15.916 1.00 97.19 142 GLU A C 1
ATOM 1165 O O . GLU A 1 142 ? 18.393 5.297 -16.690 1.00 97.19 142 GLU A O 1
ATOM 1170 N N . ILE A 1 143 ? 18.734 3.119 -16.222 1.00 96.88 143 ILE A N 1
ATOM 1171 C CA . ILE A 1 143 ? 19.453 2.808 -17.454 1.00 96.88 143 ILE A CA 1
ATOM 1172 C C . ILE A 1 143 ? 18.785 1.681 -18.238 1.00 96.88 143 ILE A C 1
ATOM 1174 O O . ILE A 1 143 ? 18.032 0.860 -17.708 1.00 96.88 143 ILE A O 1
ATOM 1178 N N . PHE A 1 144 ? 19.124 1.640 -19.517 1.00 97.00 144 PHE A N 1
ATOM 1179 C CA . PHE A 1 144 ? 18.937 0.512 -20.406 1.00 97.00 144 PHE A CA 1
ATOM 1180 C C . PHE A 1 144 ? 20.279 -0.187 -20.604 1.00 97.00 144 PHE A C 1
ATOM 1182 O O . PHE A 1 144 ? 21.290 0.482 -20.812 1.00 97.00 144 PHE A O 1
ATOM 1189 N N . ALA A 1 145 ? 20.283 -1.515 -20.568 1.00 96.38 145 ALA A N 1
ATOM 1190 C CA . ALA A 1 145 ? 21.430 -2.343 -20.914 1.00 96.38 145 ALA A CA 1
ATOM 1191 C C . ALA A 1 145 ? 21.063 -3.243 -22.095 1.00 96.38 145 ALA A C 1
ATOM 1193 O O . ALA A 1 145 ? 19.985 -3.843 -22.097 1.00 96.38 145 ALA A O 1
ATOM 1194 N N . ARG A 1 146 ? 21.947 -3.350 -23.088 1.00 94.12 146 ARG A N 1
ATOM 1195 C CA . ARG A 1 146 ? 21.801 -4.293 -24.199 1.00 94.12 146 ARG A CA 1
ATOM 1196 C C . ARG A 1 146 ? 23.069 -5.097 -24.415 1.00 94.12 146 ARG A C 1
ATOM 1198 O O . ARG A 1 146 ? 24.159 -4.533 -24.451 1.00 94.12 146 ARG A O 1
ATOM 1205 N N . ALA A 1 147 ? 22.919 -6.398 -24.609 1.00 93.44 147 ALA A N 1
ATOM 1206 C CA . ALA A 1 147 ? 23.957 -7.191 -25.244 1.00 93.44 147 ALA A CA 1
ATOM 1207 C C . ALA A 1 147 ? 24.092 -6.765 -26.715 1.00 93.44 147 ALA A C 1
ATOM 1209 O O . ALA A 1 147 ? 23.098 -6.398 -27.341 1.00 93.44 147 ALA A O 1
ATOM 1210 N N . VAL A 1 148 ? 25.306 -6.786 -27.260 1.00 90.81 148 VAL A N 1
ATOM 1211 C CA . VAL A 1 148 ? 25.558 -6.413 -28.659 1.00 90.81 148 VAL A CA 1
ATOM 1212 C C . VAL A 1 148 ? 25.740 -7.673 -29.497 1.00 90.81 148 VAL A C 1
ATOM 1214 O O . VAL A 1 148 ? 26.608 -8.489 -29.203 1.00 90.81 148 VAL A O 1
ATOM 1217 N N . ASP A 1 149 ? 24.946 -7.817 -30.558 1.00 88.75 149 ASP A N 1
ATOM 1218 C CA . ASP A 1 149 ? 25.154 -8.863 -31.559 1.00 88.75 149 ASP A CA 1
ATOM 1219 C C . ASP A 1 149 ? 26.256 -8.455 -32.548 1.00 88.75 149 ASP A C 1
ATOM 1221 O O . ASP A 1 149 ? 26.274 -7.336 -33.067 1.00 88.75 149 ASP A O 1
ATOM 1225 N N . THR A 1 150 ? 27.167 -9.377 -32.859 1.00 84.50 150 THR A N 1
ATOM 1226 C CA . THR A 1 150 ? 28.321 -9.100 -33.729 1.00 84.50 150 THR A CA 1
ATOM 1227 C C . THR A 1 150 ? 27.943 -8.845 -35.187 1.00 84.50 150 THR A C 1
ATOM 1229 O O . THR A 1 150 ? 28.756 -8.303 -35.930 1.00 84.50 150 THR A O 1
ATOM 1232 N N . ASN A 1 151 ? 26.732 -9.225 -35.611 1.00 86.88 151 ASN A N 1
ATOM 1233 C CA . ASN A 1 151 ? 26.261 -9.039 -36.985 1.00 86.88 151 ASN A CA 1
ATOM 1234 C C . ASN A 1 151 ? 25.467 -7.735 -37.170 1.00 86.88 151 ASN A C 1
ATOM 1236 O O . ASN A 1 151 ? 24.935 -7.492 -38.251 1.00 86.88 151 ASN A O 1
ATOM 1240 N N . GLY A 1 152 ? 25.381 -6.889 -36.135 1.00 86.56 152 GLY A N 1
ATOM 1241 C CA . GLY A 1 152 ? 24.679 -5.604 -36.195 1.00 86.56 152 GLY A CA 1
ATOM 1242 C C . GLY A 1 152 ? 23.158 -5.710 -36.066 1.00 86.56 152 GLY A C 1
ATOM 1243 O O . GLY A 1 152 ? 22.450 -4.738 -36.353 1.00 86.56 152 GLY A O 1
ATOM 1244 N N . ASN A 1 153 ? 22.639 -6.864 -35.628 1.00 90.69 153 ASN A N 1
ATOM 1245 C CA . ASN A 1 153 ? 21.224 -6.988 -35.303 1.00 90.69 153 ASN A CA 1
ATOM 1246 C C . ASN A 1 153 ? 20.884 -6.126 -34.085 1.00 90.69 153 ASN A C 1
ATOM 1248 O O . ASN A 1 153 ? 21.633 -6.055 -33.109 1.00 90.69 153 ASN A O 1
ATOM 1252 N N . PHE A 1 154 ? 19.720 -5.490 -34.128 1.00 91.56 154 PHE A N 1
ATOM 1253 C CA . PHE A 1 154 ? 19.184 -4.789 -32.977 1.00 91.56 154 PHE A CA 1
ATOM 1254 C C . PHE A 1 154 ? 18.805 -5.793 -31.890 1.00 91.56 154 PHE A C 1
ATOM 1256 O O . PHE A 1 154 ? 18.032 -6.726 -32.117 1.00 91.56 154 PHE A O 1
ATOM 1263 N N . VAL A 1 155 ? 19.313 -5.549 -30.688 1.00 91.81 155 VAL A N 1
ATOM 1264 C CA . VAL A 1 155 ? 19.025 -6.352 -29.505 1.00 91.81 155 VAL A CA 1
ATOM 1265 C C . VAL A 1 155 ? 18.152 -5.539 -28.563 1.00 91.81 155 VAL A C 1
ATOM 1267 O O . VAL A 1 155 ? 18.529 -4.449 -28.126 1.00 91.81 155 VAL A O 1
ATOM 1270 N N . THR A 1 156 ? 16.988 -6.086 -28.218 1.00 92.31 156 THR A N 1
ATOM 1271 C CA . THR A 1 156 ? 16.056 -5.437 -27.290 1.00 92.31 156 THR A CA 1
ATOM 1272 C C . THR A 1 156 ? 16.720 -5.265 -25.913 1.00 92.31 156 THR A C 1
ATOM 1274 O O . THR A 1 156 ? 17.148 -6.266 -25.326 1.00 92.31 156 THR A O 1
ATOM 1277 N N . PRO A 1 157 ? 16.829 -4.032 -25.381 1.00 94.62 157 PRO A N 1
ATOM 1278 C CA . PRO A 1 157 ? 17.463 -3.783 -24.091 1.00 94.62 157 PRO A CA 1
ATOM 1279 C C . PRO A 1 157 ? 16.568 -4.164 -22.907 1.00 94.62 157 PRO A C 1
ATOM 1281 O O . PRO A 1 157 ? 15.341 -4.167 -23.008 1.00 94.62 157 PRO A O 1
ATOM 1284 N N . ILE A 1 158 ? 17.189 -4.370 -21.746 1.00 95.38 158 ILE A N 1
ATOM 1285 C CA . ILE A 1 158 ? 16.520 -4.460 -20.443 1.00 95.38 158 ILE A CA 1
ATOM 1286 C C . ILE A 1 158 ? 16.649 -3.133 -19.680 1.00 95.38 158 ILE A C 1
ATOM 1288 O O . ILE A 1 158 ? 17.676 -2.462 -19.768 1.00 95.38 158 ILE A O 1
ATOM 1292 N N . LYS A 1 159 ? 15.612 -2.749 -18.923 1.00 96.31 159 LYS A N 1
ATOM 1293 C CA . LYS A 1 159 ? 15.626 -1.579 -18.028 1.00 96.31 159 LYS A CA 1
ATOM 1294 C C . LYS A 1 159 ? 16.011 -2.002 -16.607 1.00 96.31 159 LYS A C 1
ATOM 1296 O O . LYS A 1 159 ? 15.460 -2.975 -16.100 1.00 96.31 159 LYS A O 1
ATOM 1301 N N . LEU A 1 160 ? 16.888 -1.246 -15.948 1.00 95.88 160 LEU A N 1
ATOM 1302 C CA . LEU A 1 160 ? 17.253 -1.449 -14.540 1.00 95.88 160 LEU A CA 1
ATOM 1303 C C . LEU A 1 160 ? 17.654 -0.133 -13.846 1.00 95.88 160 LEU A C 1
ATOM 1305 O O . LEU A 1 160 ? 17.926 0.868 -14.510 1.00 95.88 160 LEU A O 1
ATOM 1309 N N . MET A 1 161 ? 17.693 -0.137 -12.510 1.00 96.88 161 MET A N 1
ATOM 1310 C CA . MET A 1 161 ? 18.203 0.979 -11.700 1.00 96.88 161 MET A CA 1
ATOM 1311 C C . MET A 1 161 ? 19.627 0.678 -11.236 1.00 96.88 161 MET A C 1
ATOM 1313 O O . MET A 1 161 ? 19.835 -0.156 -10.352 1.00 96.88 161 MET A O 1
ATOM 1317 N N . ASN A 1 162 ? 20.612 1.335 -11.849 1.00 96.81 162 ASN A N 1
ATOM 1318 C CA . ASN A 1 162 ? 22.017 1.158 -11.505 1.00 96.81 162 ASN A CA 1
ATOM 1319 C C . ASN A 1 162 ? 22.420 2.101 -10.368 1.00 96.81 162 ASN A C 1
ATOM 1321 O O . ASN A 1 162 ? 22.584 3.304 -10.576 1.00 96.81 162 ASN A O 1
ATOM 1325 N N . ILE A 1 163 ? 22.609 1.538 -9.180 1.00 96.06 163 ILE A N 1
ATOM 1326 C CA . ILE A 1 163 ? 23.053 2.257 -7.985 1.00 96.06 163 ILE A CA 1
ATOM 1327 C C . ILE A 1 163 ? 24.564 2.112 -7.744 1.00 96.06 163 ILE A C 1
ATOM 1329 O O . ILE A 1 163 ? 25.151 2.915 -7.023 1.00 96.06 163 ILE A O 1
ATOM 1333 N N . GLY A 1 164 ? 25.211 1.119 -8.362 1.00 94.88 164 GLY A N 1
ATOM 1334 C CA . GLY A 1 164 ? 26.607 0.781 -8.079 1.00 94.88 164 GLY A CA 1
ATOM 1335 C C . GLY A 1 164 ? 26.781 0.111 -6.714 1.00 94.88 164 GLY A C 1
ATOM 1336 O O . GLY A 1 164 ? 25.907 -0.625 -6.257 1.00 94.88 164 GLY A O 1
ATOM 1337 N N . ASN A 1 165 ? 27.924 0.341 -6.072 1.00 91.25 165 ASN A N 1
ATOM 1338 C CA . ASN A 1 165 ? 28.183 -0.101 -4.700 1.00 91.25 165 ASN A CA 1
ATOM 1339 C C . ASN A 1 165 ? 28.025 1.083 -3.727 1.00 91.25 165 ASN A C 1
ATOM 1341 O O . ASN A 1 165 ? 27.721 2.201 -4.131 1.00 91.25 165 ASN A O 1
ATOM 1345 N N . GLY A 1 166 ? 28.199 0.846 -2.424 1.00 90.25 166 GLY A N 1
ATOM 1346 C CA . GLY A 1 166 ? 28.323 1.938 -1.447 1.00 90.25 166 GLY A CA 1
ATOM 1347 C C . GLY A 1 166 ? 27.027 2.682 -1.106 1.00 90.25 166 GLY A C 1
ATOM 1348 O O . GLY A 1 166 ? 27.047 3.637 -0.332 1.00 90.25 166 GLY A O 1
ATOM 1349 N N . PHE A 1 167 ? 25.880 2.261 -1.646 1.00 94.81 167 PHE A N 1
ATOM 1350 C CA . PHE A 1 167 ? 24.585 2.760 -1.196 1.00 94.81 167 PHE A CA 1
ATOM 1351 C C . PHE A 1 167 ? 24.152 2.054 0.090 1.00 94.81 167 PHE A C 1
ATOM 1353 O O . PHE A 1 167 ? 24.159 0.823 0.161 1.00 94.81 167 PHE A O 1
ATOM 1360 N N . SER A 1 168 ? 23.760 2.823 1.104 1.00 92.38 168 SER A N 1
ATOM 1361 C CA . SER A 1 168 ? 23.276 2.271 2.367 1.00 92.38 168 SER A CA 1
ATOM 1362 C C . SER A 1 168 ? 22.135 3.092 2.957 1.00 92.38 168 SER A C 1
ATOM 1364 O O . SER A 1 168 ? 22.131 4.322 2.888 1.00 92.38 168 SER A O 1
ATOM 1366 N N . VAL A 1 169 ? 21.179 2.388 3.563 1.00 92.69 169 VAL A N 1
ATOM 1367 C CA . VAL A 1 169 ? 20.065 2.949 4.333 1.00 92.69 169 VAL A CA 1
ATOM 1368 C C . VAL A 1 169 ? 20.117 2.330 5.722 1.00 92.69 169 VAL A C 1
ATOM 1370 O O . VAL A 1 169 ? 20.219 1.112 5.866 1.00 92.69 169 VAL A O 1
ATOM 1373 N N . SER A 1 170 ? 20.085 3.165 6.755 1.00 87.00 170 SER A N 1
ATOM 1374 C CA . SER A 1 170 ? 20.195 2.723 8.141 1.00 87.00 170 SER A CA 1
ATOM 1375 C C . SER A 1 170 ? 19.292 3.545 9.052 1.00 87.00 170 SER A C 1
ATOM 1377 O O . SER A 1 170 ? 19.490 4.748 9.233 1.00 87.00 170 SER A O 1
ATOM 1379 N N . LEU A 1 171 ? 18.330 2.875 9.683 1.00 87.00 171 LEU A N 1
ATOM 1380 C CA . LEU A 1 171 ? 17.489 3.471 10.712 1.00 87.00 171 LEU A CA 1
ATOM 1381 C C . LEU A 1 171 ? 18.315 3.798 11.965 1.00 87.00 171 LEU A C 1
ATOM 1383 O O . LEU A 1 171 ? 18.881 2.901 12.586 1.00 87.00 171 LEU A O 1
ATOM 1387 N N . GLN A 1 172 ? 18.361 5.073 12.351 1.00 87.44 172 GLN A N 1
ATOM 1388 C CA . GLN A 1 172 ? 19.006 5.529 13.589 1.00 87.44 172 GLN A CA 1
ATOM 1389 C C . GLN A 1 172 ? 18.001 5.589 14.739 1.00 87.44 172 GLN A C 1
ATOM 1391 O O . GLN A 1 172 ? 18.270 5.138 15.852 1.00 87.44 172 GLN A O 1
ATOM 1396 N N . HIS A 1 173 ? 16.822 6.140 14.460 1.00 86.50 173 HIS A N 1
ATOM 1397 C CA . HIS A 1 173 ? 15.751 6.298 15.430 1.00 86.50 173 HIS A CA 1
ATOM 1398 C C . HIS A 1 173 ? 14.394 6.301 14.730 1.00 86.50 173 HIS A C 1
ATOM 1400 O O . HIS A 1 173 ? 14.275 6.773 13.605 1.00 86.50 173 HIS A O 1
ATOM 1406 N N . ALA A 1 174 ? 13.362 5.809 15.407 1.00 86.38 174 ALA A N 1
ATOM 1407 C CA . ALA A 1 174 ? 11.981 6.004 14.990 1.00 86.38 174 ALA A CA 1
ATOM 1408 C C . ALA A 1 174 ? 11.050 5.965 16.196 1.00 86.38 174 ALA A C 1
ATOM 1410 O O . ALA A 1 174 ? 11.163 5.074 17.056 1.00 86.38 174 ALA A O 1
ATOM 1411 N N . ASP A 1 175 ? 10.110 6.899 16.184 1.00 84.94 175 ASP A N 1
ATOM 1412 C CA . ASP A 1 175 ? 8.920 6.956 17.015 1.00 84.94 175 ASP A CA 1
ATOM 1413 C C . ASP A 1 175 ? 7.672 7.092 16.119 1.00 84.94 175 ASP A C 1
ATOM 1415 O O . ASP A 1 175 ? 7.723 6.794 14.924 1.00 84.94 175 ASP A O 1
ATOM 1419 N N . LYS A 1 176 ? 6.532 7.458 16.709 1.00 82.56 176 LYS A N 1
ATOM 1420 C CA . LYS A 1 176 ? 5.244 7.558 16.018 1.00 82.56 176 LYS A CA 1
ATOM 1421 C C . LYS A 1 176 ? 5.198 8.658 14.960 1.00 82.56 176 LYS A C 1
ATOM 1423 O O . LYS A 1 176 ? 4.573 8.467 13.917 1.00 82.56 176 LYS A O 1
ATOM 1428 N N . ASP A 1 177 ? 5.815 9.792 15.251 1.00 87.44 177 ASP A N 1
ATOM 1429 C CA . ASP A 1 177 ? 5.633 11.034 14.506 1.00 87.44 177 ASP A CA 1
ATOM 1430 C C . ASP A 1 177 ? 6.922 11.444 13.782 1.00 87.44 177 ASP A C 1
ATOM 1432 O O . ASP A 1 177 ? 6.872 12.222 12.831 1.00 87.44 177 ASP A O 1
ATOM 1436 N N . THR A 1 178 ? 8.075 10.908 14.189 1.00 91.88 178 THR A N 1
ATOM 1437 C CA . THR A 1 178 ? 9.387 11.226 13.631 1.00 91.88 178 THR A CA 1
ATOM 1438 C C . THR A 1 178 ? 10.261 9.987 13.446 1.00 91.88 178 THR A C 1
ATOM 1440 O O . THR A 1 178 ? 10.177 8.994 14.175 1.00 91.88 178 THR A O 1
ATOM 1443 N N . CYS A 1 179 ? 11.143 10.042 12.453 1.00 91.69 179 CYS A N 1
ATOM 1444 C CA . CYS A 1 179 ? 12.229 9.089 12.309 1.00 91.69 179 CYS A CA 1
ATOM 1445 C C . CYS A 1 179 ? 13.521 9.771 11.864 1.00 91.69 179 CYS A C 1
ATOM 1447 O O . CYS A 1 179 ? 13.528 10.863 11.295 1.00 91.69 179 CYS A O 1
ATOM 1449 N N . GLN A 1 180 ? 14.634 9.110 12.163 1.00 93.50 180 GLN A N 1
ATOM 1450 C CA . GLN A 1 180 ? 15.968 9.498 11.747 1.00 93.50 180 GLN A CA 1
ATOM 1451 C C . GLN A 1 180 ? 16.584 8.361 10.945 1.00 93.50 180 GLN A C 1
ATOM 1453 O O . GLN A 1 180 ? 16.813 7.269 11.475 1.00 93.50 180 GLN A O 1
ATOM 1458 N N . ILE A 1 181 ? 16.863 8.620 9.672 1.00 92.88 181 ILE A N 1
ATOM 1459 C CA . ILE A 1 181 ? 17.404 7.630 8.739 1.00 92.88 181 ILE A CA 1
ATOM 1460 C C . ILE A 1 181 ? 18.721 8.156 8.190 1.00 92.88 181 ILE A C 1
ATOM 1462 O O . ILE A 1 181 ? 18.785 9.246 7.629 1.00 92.88 181 ILE A O 1
ATOM 1466 N N . LYS A 1 182 ? 19.786 7.377 8.340 1.00 94.00 182 LYS A N 1
ATOM 1467 C CA . LYS A 1 182 ? 21.056 7.637 7.675 1.00 94.00 182 LYS A CA 1
ATOM 1468 C C . LYS A 1 182 ? 21.005 7.050 6.271 1.00 94.00 182 LYS A C 1
ATOM 1470 O O . LYS A 1 182 ? 20.784 5.848 6.133 1.00 94.00 182 LYS A O 1
ATOM 1475 N N . VAL A 1 183 ? 21.229 7.883 5.258 1.00 95.06 183 VAL A N 1
ATOM 1476 C CA . VAL A 1 183 ? 21.275 7.442 3.859 1.00 95.06 183 VAL A CA 1
ATOM 1477 C C . VAL A 1 183 ? 22.558 7.941 3.222 1.00 95.06 183 VAL A C 1
ATOM 1479 O O . VAL A 1 183 ? 22.774 9.148 3.128 1.00 95.06 183 VAL A O 1
ATOM 1482 N N . THR A 1 184 ? 23.410 7.016 2.789 1.00 94.69 184 THR A N 1
ATOM 1483 C CA . THR A 1 184 ? 24.699 7.332 2.163 1.00 94.69 184 THR A CA 1
ATOM 1484 C C . THR A 1 184 ? 24.791 6.714 0.785 1.00 94.69 184 THR A C 1
ATOM 1486 O O . THR A 1 184 ? 24.223 5.653 0.525 1.00 94.69 184 THR A O 1
ATOM 1489 N N . TRP A 1 185 ? 25.546 7.371 -0.087 1.00 96.31 185 TRP A N 1
ATOM 1490 C CA . TRP A 1 185 ? 25.853 6.855 -1.406 1.00 96.31 185 TRP A CA 1
ATOM 1491 C C . TRP A 1 185 ? 27.217 7.357 -1.862 1.00 96.31 185 TRP A C 1
ATOM 1493 O O . TRP A 1 185 ? 27.427 8.563 -1.947 1.00 96.31 185 TRP A O 1
ATOM 1503 N N . ASP A 1 186 ? 28.122 6.437 -2.180 1.00 95.12 186 ASP A N 1
ATOM 1504 C CA . ASP A 1 186 ? 29.510 6.771 -2.528 1.00 95.12 186 ASP A CA 1
ATOM 1505 C C . ASP A 1 186 ? 29.660 7.430 -3.910 1.00 95.12 186 ASP A C 1
ATOM 1507 O O . ASP A 1 186 ? 30.728 7.937 -4.241 1.00 95.12 186 ASP A O 1
ATOM 1511 N N . HIS A 1 187 ? 28.611 7.412 -4.736 1.00 95.38 187 HIS A N 1
ATOM 1512 C CA . HIS A 1 187 ? 28.673 7.834 -6.139 1.00 95.38 187 HIS A CA 1
ATOM 1513 C C . HIS A 1 187 ? 27.905 9.130 -6.438 1.00 95.38 187 HIS A C 1
ATOM 1515 O O . HIS A 1 187 ? 27.635 9.449 -7.600 1.00 95.38 187 HIS A O 1
ATOM 1521 N N . GLY A 1 188 ? 27.530 9.882 -5.402 1.00 94.75 188 GLY A N 1
ATOM 1522 C CA . GLY A 1 188 ? 26.836 11.149 -5.574 1.00 94.75 188 GLY A CA 1
ATOM 1523 C C . GLY A 1 188 ? 26.265 11.710 -4.281 1.00 94.75 188 GLY A C 1
ATOM 1524 O O . GLY A 1 188 ? 26.767 11.476 -3.183 1.00 94.75 188 GLY A O 1
ATOM 1525 N N . HIS A 1 189 ? 25.192 12.480 -4.417 1.00 93.44 189 HIS A N 1
ATOM 1526 C CA . HIS A 1 189 ? 24.507 13.096 -3.289 1.00 93.44 189 HIS A CA 1
ATOM 1527 C C . HIS A 1 189 ? 23.076 12.593 -3.180 1.00 93.44 189 HIS A C 1
ATOM 1529 O O . HIS A 1 189 ? 22.383 12.413 -4.178 1.00 93.44 189 HIS A O 1
ATOM 1535 N N . VAL A 1 190 ? 22.635 12.398 -1.943 1.00 95.88 190 VAL A N 1
ATOM 1536 C CA . VAL A 1 190 ? 21.259 12.029 -1.617 1.00 95.88 190 VAL A CA 1
ATOM 1537 C C . VAL A 1 190 ? 20.553 13.262 -1.075 1.00 95.88 190 VAL A C 1
ATOM 1539 O O . VAL A 1 190 ? 21.127 13.983 -0.253 1.00 95.88 190 VAL A O 1
ATOM 1542 N N . THR A 1 191 ? 19.323 13.499 -1.517 1.00 95.38 191 THR A N 1
ATOM 1543 C CA . THR A 1 191 ? 18.431 14.550 -1.024 1.00 95.38 191 THR A CA 1
ATOM 1544 C C . THR A 1 191 ? 17.016 14.010 -0.824 1.00 95.38 191 THR A C 1
ATOM 1546 O O . THR A 1 191 ? 16.631 13.003 -1.413 1.00 95.38 191 THR A O 1
ATOM 1549 N N . THR A 1 192 ? 16.218 14.663 0.015 1.00 95.44 192 THR A N 1
ATOM 1550 C CA . THR A 1 192 ? 14.772 14.428 0.110 1.00 95.44 192 THR A CA 1
ATOM 1551 C C . THR A 1 192 ? 14.067 15.743 0.427 1.00 95.44 192 THR A C 1
ATOM 1553 O O . THR A 1 192 ? 14.671 16.647 1.005 1.00 95.44 192 THR A O 1
ATOM 1556 N N . ASN A 1 193 ? 12.802 15.843 0.020 1.00 93.81 193 ASN A N 1
ATOM 1557 C CA . ASN A 1 193 ? 11.923 16.963 0.350 1.00 93.81 193 ASN A CA 1
ATOM 1558 C C . ASN A 1 193 ? 11.048 16.672 1.581 1.00 93.81 193 ASN A C 1
ATOM 1560 O O . ASN A 1 193 ? 10.331 17.557 2.030 1.00 93.81 193 ASN A O 1
ATOM 1564 N N . GLU A 1 194 ? 11.098 15.449 2.112 1.00 94.69 194 GLU A N 1
ATOM 1565 C CA . GLU A 1 194 ? 10.232 14.963 3.197 1.00 94.69 194 GLU A CA 1
ATOM 1566 C C . GLU A 1 194 ? 10.933 15.038 4.566 1.00 94.69 194 GLU A C 1
ATOM 1568 O O . GLU A 1 194 ? 10.472 14.480 5.556 1.00 94.69 194 GLU A O 1
ATOM 1573 N N . GLY A 1 195 ? 12.084 15.711 4.642 1.00 93.81 195 GLY A N 1
ATOM 1574 C CA . GLY A 1 195 ? 12.809 15.881 5.892 1.00 93.81 195 GLY A CA 1
ATOM 1575 C C . GLY A 1 195 ? 13.999 16.822 5.796 1.00 93.81 195 GLY A C 1
ATOM 1576 O O . GLY A 1 195 ? 14.345 17.350 4.739 1.00 93.81 195 GLY A O 1
ATOM 1577 N N . VAL A 1 196 ? 14.652 17.020 6.938 1.00 94.88 196 VAL A N 1
ATOM 1578 C CA . VAL A 1 196 ? 15.785 17.934 7.094 1.00 94.88 196 VAL A CA 1
ATOM 1579 C C . VAL A 1 196 ? 17.070 17.141 7.297 1.00 94.88 196 VAL A C 1
ATOM 1581 O O . VAL A 1 196 ? 17.180 16.324 8.216 1.00 94.88 196 VAL A O 1
ATOM 1584 N N . LYS A 1 197 ? 18.080 17.424 6.469 1.00 95.44 197 LYS A N 1
ATOM 1585 C CA . LYS A 1 197 ? 19.410 16.823 6.603 1.00 95.44 197 LYS A CA 1
ATOM 1586 C C . LYS A 1 197 ? 20.118 17.352 7.855 1.00 95.44 197 LYS A C 1
ATOM 1588 O O . LYS A 1 197 ? 20.322 18.556 8.008 1.00 95.44 197 LYS A O 1
ATOM 1593 N N . LYS A 1 198 ? 20.516 16.447 8.743 1.00 93.69 198 LYS A N 1
ATOM 1594 C CA . LYS A 1 198 ? 21.395 16.671 9.898 1.00 93.69 198 LYS A CA 1
ATOM 1595 C C . LYS A 1 198 ? 22.836 16.272 9.541 1.00 93.69 198 LYS A C 1
ATOM 1597 O O . LYS A 1 198 ? 23.143 15.891 8.412 1.00 93.69 198 LYS A O 1
ATOM 1602 N N . ALA A 1 199 ? 23.744 16.372 10.512 1.00 90.06 199 ALA A N 1
ATOM 1603 C CA . ALA A 1 199 ? 25.127 15.925 10.349 1.00 90.06 199 ALA A CA 1
ATOM 1604 C C . ALA A 1 199 ? 25.217 14.420 10.013 1.00 90.06 199 ALA A C 1
ATOM 1606 O O . ALA A 1 199 ? 24.327 13.643 10.357 1.00 90.06 199 ALA A O 1
ATOM 1607 N N . ASN A 1 200 ? 26.324 14.007 9.385 1.00 90.38 200 ASN A N 1
ATOM 1608 C CA . ASN A 1 200 ? 26.638 12.606 9.055 1.00 90.38 200 ASN A CA 1
ATOM 1609 C C . ASN A 1 200 ? 25.600 11.900 8.159 1.00 90.38 200 ASN A C 1
ATOM 1611 O O . ASN A 1 200 ? 25.349 10.706 8.338 1.00 90.38 200 ASN A O 1
ATOM 1615 N N . ASP A 1 201 ? 24.995 12.636 7.222 1.00 91.38 201 ASP A N 1
ATOM 1616 C CA . ASP A 1 201 ? 23.994 12.130 6.267 1.00 91.38 201 ASP A CA 1
ATOM 1617 C C . ASP A 1 201 ? 22.755 11.494 6.919 1.00 91.38 201 ASP A C 1
ATOM 1619 O O . ASP A 1 201 ? 22.093 10.627 6.344 1.00 91.38 201 ASP A O 1
ATOM 1623 N N . VAL A 1 202 ? 22.430 11.939 8.135 1.00 95.44 202 VAL A N 1
ATOM 1624 C CA . VAL A 1 202 ? 21.201 11.569 8.837 1.00 95.44 202 VAL A CA 1
ATOM 1625 C C . VAL A 1 202 ? 20.091 12.533 8.442 1.00 95.44 202 VAL A C 1
ATOM 1627 O O . VAL A 1 202 ? 20.257 13.744 8.535 1.00 95.44 202 VAL A O 1
ATOM 1630 N N . TRP A 1 203 ? 18.948 12.004 8.036 1.00 96.31 203 TRP A N 1
ATOM 1631 C CA . TRP A 1 203 ? 17.742 12.757 7.720 1.00 96.31 203 TRP A CA 1
ATOM 1632 C C . TRP A 1 203 ? 16.752 12.632 8.863 1.00 96.31 203 TRP A C 1
ATOM 1634 O O . TRP A 1 203 ? 16.413 11.518 9.249 1.00 96.31 203 TRP A O 1
ATOM 1644 N N . GLU A 1 204 ? 16.307 13.764 9.403 1.00 96.44 204 GLU A N 1
ATOM 1645 C CA . GLU A 1 204 ? 15.192 13.825 10.347 1.00 96.44 204 GLU A CA 1
ATOM 1646 C C . GLU A 1 204 ? 13.912 14.110 9.567 1.00 96.44 204 GLU A C 1
ATOM 1648 O O . GLU A 1 204 ? 13.808 15.137 8.896 1.00 96.44 204 GLU A O 1
ATOM 1653 N N . ILE A 1 205 ? 12.972 13.177 9.633 1.00 95.88 205 ILE A N 1
ATOM 1654 C CA . ILE A 1 205 ? 11.766 13.137 8.807 1.00 95.88 205 ILE A CA 1
ATOM 1655 C C . ILE A 1 205 ? 10.585 13.058 9.755 1.00 95.88 205 ILE A C 1
ATOM 1657 O O . ILE A 1 205 ? 10.547 12.190 10.636 1.00 95.88 205 ILE A O 1
ATOM 1661 N N . LYS A 1 206 ? 9.615 13.949 9.576 1.00 93.88 206 LYS A N 1
ATOM 1662 C CA . LYS A 1 206 ? 8.354 13.866 10.301 1.00 93.88 206 LYS A CA 1
ATOM 1663 C C . LYS A 1 206 ? 7.304 13.195 9.438 1.00 93.88 206 LYS A C 1
ATOM 1665 O O . LYS A 1 206 ? 7.269 13.362 8.223 1.00 93.88 206 LYS A O 1
ATOM 1670 N N . LYS A 1 207 ? 6.400 12.470 10.084 1.00 89.75 207 LYS A N 1
ATOM 1671 C CA . LYS A 1 207 ? 5.299 11.777 9.418 1.00 89.75 207 LYS A CA 1
ATOM 1672 C C . LYS A 1 207 ? 4.407 12.738 8.631 1.00 89.75 207 LYS A C 1
ATOM 1674 O O . LYS A 1 207 ? 3.970 12.388 7.546 1.00 89.75 207 LYS A O 1
ATOM 1679 N N . GLU A 1 208 ? 4.200 13.946 9.153 1.00 90.94 208 GLU A N 1
ATOM 1680 C CA . GLU A 1 208 ? 3.432 15.020 8.503 1.00 90.94 208 GLU A CA 1
ATOM 1681 C C . GLU A 1 208 ? 4.079 15.569 7.220 1.00 90.94 208 GLU A C 1
ATOM 1683 O O . GLU A 1 208 ? 3.367 16.079 6.358 1.00 90.94 208 GLU A O 1
ATOM 1688 N N . ASP A 1 209 ? 5.401 15.432 7.072 1.00 91.06 209 ASP A N 1
ATOM 1689 C CA . ASP A 1 209 ? 6.141 15.892 5.890 1.00 91.06 209 ASP A CA 1
ATOM 1690 C C . ASP A 1 209 ? 6.057 14.878 4.728 1.00 91.06 209 ASP A C 1
ATOM 1692 O O . ASP A 1 209 ? 6.435 15.189 3.598 1.00 91.06 209 ASP A O 1
ATOM 1696 N N . CYS A 1 210 ? 5.560 13.662 4.991 1.00 87.62 210 CYS A N 1
ATOM 1697 C CA . CYS A 1 210 ? 5.454 12.577 4.017 1.00 87.62 210 CYS A CA 1
ATOM 1698 C C . CYS A 1 210 ? 4.067 12.588 3.340 1.00 87.62 210 CYS A C 1
ATOM 1700 O O . CYS A 1 210 ? 3.065 12.369 4.022 1.00 87.62 210 CYS A O 1
ATOM 1702 N N . PRO A 1 211 ? 3.961 12.747 2.004 1.00 86.31 211 PRO A N 1
ATOM 1703 C CA . PRO A 1 211 ? 2.680 12.665 1.294 1.00 86.31 211 PRO A CA 1
ATOM 1704 C C . PRO A 1 211 ? 1.992 11.298 1.432 1.00 86.31 211 PRO A C 1
ATOM 1706 O O . PRO A 1 211 ? 0.766 11.218 1.496 1.00 86.31 211 PRO A O 1
ATOM 1709 N N . ASP A 1 212 ? 2.783 10.223 1.484 1.00 82.94 212 ASP A N 1
ATOM 1710 C CA . ASP A 1 212 ? 2.346 8.881 1.867 1.00 82.94 212 ASP A CA 1
ATOM 1711 C C . ASP A 1 212 ? 3.101 8.476 3.134 1.00 82.94 212 ASP A C 1
ATOM 1713 O O . ASP A 1 212 ? 4.305 8.248 3.104 1.00 82.94 212 ASP A O 1
ATOM 1717 N N . HIS A 1 213 ? 2.395 8.341 4.258 1.00 83.00 213 HIS A N 1
ATOM 1718 C CA . HIS A 1 213 ? 3.000 8.005 5.552 1.00 83.00 213 HIS A CA 1
ATOM 1719 C C . HIS A 1 213 ? 3.701 6.630 5.594 1.00 83.00 213 HIS A C 1
ATOM 1721 O O . HIS A 1 213 ? 4.280 6.278 6.622 1.00 83.00 213 HIS A O 1
ATOM 1727 N N . ARG A 1 214 ? 3.606 5.820 4.530 1.00 81.25 214 ARG A N 1
ATOM 1728 C CA . ARG A 1 214 ? 4.180 4.468 4.442 1.00 81.25 214 ARG A CA 1
ATOM 1729 C C . ARG A 1 214 ? 5.527 4.424 3.726 1.00 81.25 214 ARG A C 1
ATOM 1731 O O . ARG A 1 214 ? 6.213 3.405 3.830 1.00 81.25 214 ARG A O 1
ATOM 1738 N N . CYS A 1 215 ? 5.921 5.473 3.008 1.00 89.50 215 CYS A N 1
ATOM 1739 C CA . CYS A 1 215 ? 7.202 5.523 2.310 1.00 89.50 215 CYS A CA 1
ATOM 1740 C C . CYS A 1 215 ? 7.856 6.903 2.396 1.00 89.50 215 CYS A C 1
ATOM 1742 O O . CYS A 1 215 ? 7.201 7.913 2.610 1.00 89.50 215 CYS A O 1
ATOM 1744 N N . ILE A 1 216 ? 9.175 6.901 2.240 1.00 94.25 216 ILE A N 1
ATOM 1745 C CA . ILE A 1 216 ? 10.030 8.077 2.210 1.00 94.25 216 ILE A CA 1
ATOM 1746 C C . ILE A 1 216 ? 10.805 8.048 0.894 1.00 94.25 216 ILE A C 1
ATOM 1748 O O . ILE A 1 216 ? 11.442 7.044 0.566 1.00 94.25 216 ILE A O 1
ATOM 1752 N N . HIS A 1 217 ? 10.776 9.144 0.150 1.00 96.75 217 HIS A N 1
ATOM 1753 C CA . HIS A 1 217 ? 11.406 9.287 -1.153 1.00 96.75 217 HIS A CA 1
ATOM 1754 C C . HIS A 1 217 ? 12.763 9.972 -1.026 1.00 96.75 217 HIS A C 1
ATOM 1756 O O . HIS A 1 217 ? 12.871 11.117 -0.579 1.00 96.75 217 HIS A O 1
ATOM 1762 N N . PHE A 1 218 ? 13.805 9.295 -1.499 1.00 96.88 218 PHE A N 1
ATOM 1763 C CA . PHE A 1 218 ? 15.146 9.855 -1.615 1.00 96.88 218 PHE A CA 1
ATOM 1764 C C . PHE A 1 218 ? 15.499 10.046 -3.085 1.00 96.88 218 PHE A C 1
ATOM 1766 O O . PHE A 1 218 ? 15.407 9.121 -3.889 1.00 96.88 218 PHE A O 1
ATOM 1773 N N . THR A 1 219 ? 15.919 11.258 -3.438 1.00 97.12 219 THR A N 1
ATOM 1774 C CA . THR A 1 219 ? 16.471 11.583 -4.752 1.00 97.12 219 THR A CA 1
ATOM 1775 C C . THR A 1 219 ? 17.982 11.449 -4.705 1.00 97.12 219 THR A C 1
ATOM 1777 O O . THR A 1 219 ? 18.653 12.054 -3.870 1.00 97.12 219 THR A O 1
ATOM 1780 N N . LEU A 1 220 ? 18.516 10.641 -5.608 1.00 97.19 220 LEU A N 1
ATOM 1781 C CA . LEU A 1 220 ? 19.937 10.408 -5.762 1.00 97.19 220 LEU A CA 1
ATOM 1782 C C . LEU A 1 220 ? 20.414 11.157 -6.996 1.00 97.19 220 LEU A C 1
ATOM 1784 O O . LEU A 1 220 ? 19.869 10.989 -8.088 1.00 97.19 220 LEU A O 1
ATOM 1788 N N . VAL A 1 221 ? 21.434 11.986 -6.810 1.00 96.00 221 VAL A N 1
ATOM 1789 C CA . VAL A 1 221 ? 22.034 12.823 -7.847 1.00 96.00 221 VAL A CA 1
ATOM 1790 C C . VAL A 1 221 ? 23.461 12.325 -8.084 1.00 96.00 221 VAL A C 1
ATOM 1792 O O . VAL A 1 221 ? 24.311 12.534 -7.214 1.00 96.00 221 VAL A O 1
ATOM 1795 N N . PRO A 1 222 ? 23.729 11.631 -9.208 1.00 95.44 222 PRO A N 1
ATOM 1796 C CA . PRO A 1 222 ? 25.059 11.115 -9.516 1.00 95.44 222 PRO A CA 1
ATOM 1797 C C . PRO A 1 222 ? 26.112 12.221 -9.594 1.00 95.44 222 PRO A C 1
ATOM 1799 O O . PRO A 1 222 ? 25.848 13.306 -10.123 1.00 95.44 222 PRO A O 1
ATOM 1802 N N . GLU A 1 223 ? 27.327 11.931 -9.133 1.00 92.25 223 GLU A N 1
ATOM 1803 C CA . GLU A 1 223 ? 28.452 12.848 -9.299 1.00 92.25 223 GLU A CA 1
ATOM 1804 C C . GLU A 1 223 ? 28.764 13.057 -10.792 1.00 92.25 223 GLU A C 1
ATOM 1806 O O . GLU A 1 223 ? 28.752 12.126 -11.599 1.00 92.25 223 GLU A O 1
ATOM 1811 N N . GLY A 1 224 ? 28.997 14.310 -11.186 1.00 85.50 224 GLY A N 1
ATOM 1812 C CA . GLY A 1 224 ? 29.356 14.674 -12.560 1.00 85.50 224 GLY A CA 1
ATOM 1813 C C . GLY A 1 224 ? 28.206 14.708 -13.578 1.00 85.50 224 GLY A C 1
ATOM 1814 O O . GLY A 1 224 ? 28.409 15.241 -14.667 1.00 85.50 224 GLY A O 1
ATOM 1815 N N . ASN A 1 225 ? 27.002 14.209 -13.263 1.00 86.44 225 ASN A N 1
ATOM 1816 C CA . ASN A 1 225 ? 25.847 14.312 -14.165 1.00 86.44 225 ASN A CA 1
ATOM 1817 C C . ASN A 1 225 ? 24.503 14.345 -13.417 1.00 86.44 225 ASN A C 1
ATOM 1819 O O . ASN A 1 225 ? 23.858 13.317 -13.199 1.00 86.44 225 ASN A O 1
ATOM 1823 N N . SER A 1 226 ? 24.043 15.554 -13.090 1.00 87.94 226 SER A N 1
ATOM 1824 C CA . SER A 1 226 ? 22.786 15.776 -12.367 1.00 87.94 226 SER A CA 1
ATOM 1825 C C . SER A 1 226 ? 21.528 15.421 -13.163 1.00 87.94 226 SER A C 1
ATOM 1827 O O . SER A 1 226 ? 20.492 15.144 -12.561 1.00 87.94 226 SER A O 1
ATOM 1829 N N . LEU A 1 227 ? 21.594 15.372 -14.499 1.00 89.56 227 LEU A N 1
ATOM 1830 C CA . LEU A 1 227 ? 20.448 14.974 -15.326 1.00 89.56 227 LEU A CA 1
ATOM 1831 C C . LEU A 1 227 ? 20.058 13.518 -15.071 1.00 89.56 227 LEU A C 1
ATOM 1833 O O . LEU A 1 227 ? 18.883 13.174 -15.145 1.00 89.56 227 LEU A O 1
ATOM 1837 N N . ASN A 1 228 ? 21.022 12.680 -14.691 1.00 92.69 228 ASN A N 1
ATOM 1838 C CA . ASN A 1 228 ? 20.808 11.267 -14.401 1.00 92.69 228 ASN A CA 1
ATOM 1839 C C . ASN A 1 228 ? 20.207 11.012 -13.009 1.00 92.69 228 ASN A C 1
ATOM 1841 O O . ASN A 1 228 ? 20.200 9.868 -12.555 1.00 92.69 228 ASN A O 1
ATOM 1845 N N . GLN A 1 229 ? 19.697 12.047 -12.332 1.00 94.88 229 GLN A N 1
ATOM 1846 C CA . GLN A 1 229 ? 19.027 11.883 -11.050 1.00 94.88 229 GLN A CA 1
ATOM 1847 C C . GLN A 1 229 ? 17.820 10.941 -11.137 1.00 94.88 229 GLN A C 1
ATOM 1849 O O . GLN A 1 229 ? 17.107 10.864 -12.148 1.00 94.88 229 GLN A O 1
ATOM 1854 N N . PHE A 1 230 ? 17.583 10.232 -10.044 1.00 95.62 230 PHE A N 1
ATOM 1855 C CA . PHE A 1 230 ? 16.518 9.250 -9.919 1.00 95.62 230 PHE A CA 1
ATOM 1856 C C . PHE A 1 230 ? 16.066 9.159 -8.466 1.00 95.62 230 PHE A C 1
ATOM 1858 O O . PHE A 1 230 ? 16.787 9.556 -7.552 1.00 95.62 230 PHE A O 1
ATOM 1865 N N . THR A 1 231 ? 14.856 8.657 -8.263 1.00 96.19 231 THR A N 1
ATOM 1866 C CA . THR A 1 231 ? 14.240 8.555 -6.942 1.00 96.19 231 THR A CA 1
ATOM 1867 C C . THR A 1 231 ? 14.090 7.092 -6.570 1.00 96.19 231 THR A C 1
ATOM 1869 O O . THR A 1 231 ? 13.739 6.273 -7.419 1.00 96.19 231 THR A O 1
ATOM 1872 N N . ILE A 1 232 ? 14.356 6.792 -5.306 1.00 95.69 232 ILE A N 1
ATOM 1873 C CA . ILE A 1 232 ? 14.057 5.510 -4.671 1.00 95.69 232 ILE A CA 1
ATOM 1874 C C . ILE A 1 232 ? 13.112 5.750 -3.495 1.00 95.69 232 ILE A C 1
ATOM 1876 O O . ILE A 1 232 ? 13.126 6.826 -2.886 1.00 95.69 232 ILE A O 1
ATOM 1880 N N . SER A 1 233 ? 12.344 4.733 -3.145 1.00 95.50 233 SER A N 1
ATOM 1881 C CA . SER A 1 233 ? 11.433 4.737 -2.015 1.00 95.50 233 SER A CA 1
ATOM 1882 C C . SER A 1 233 ? 11.932 3.783 -0.933 1.00 95.50 233 SER A C 1
ATOM 1884 O O . SER A 1 233 ? 12.206 2.605 -1.165 1.00 95.50 233 SER A O 1
ATOM 1886 N N . VAL A 1 234 ? 12.013 4.295 0.289 1.00 92.12 234 VAL A N 1
ATOM 1887 C CA . VAL A 1 234 ? 12.305 3.535 1.507 1.00 92.12 234 VAL A CA 1
ATOM 1888 C C . VAL A 1 234 ? 11.011 3.407 2.303 1.00 92.12 234 VAL A C 1
ATOM 1890 O O . VAL A 1 234 ? 10.271 4.377 2.438 1.00 92.12 234 VAL A O 1
ATOM 1893 N N . LYS A 1 235 ? 10.703 2.228 2.843 1.00 87.38 235 LYS A N 1
ATOM 1894 C CA . LYS A 1 235 ? 9.551 2.050 3.736 1.00 87.38 235 LYS A CA 1
ATOM 1895 C C . LYS A 1 235 ? 9.700 2.949 4.959 1.00 87.38 235 LYS A C 1
ATOM 1897 O O . LYS A 1 235 ? 10.735 2.945 5.622 1.00 87.38 235 LYS A O 1
ATOM 1902 N N . ALA A 1 236 ? 8.655 3.707 5.265 1.00 87.00 236 ALA A N 1
ATOM 1903 C CA . ALA A 1 236 ? 8.666 4.622 6.391 1.00 87.00 236 ALA A CA 1
ATOM 1904 C C . ALA A 1 236 ? 8.684 3.827 7.713 1.00 87.00 236 ALA A C 1
ATOM 1906 O O . ALA A 1 236 ? 7.799 2.999 7.942 1.00 87.00 236 ALA A O 1
ATOM 1907 N N . PRO A 1 237 ? 9.661 4.063 8.605 1.00 83.88 237 PRO A N 1
ATOM 1908 C CA . PRO A 1 237 ? 9.853 3.265 9.814 1.00 83.88 237 PRO A CA 1
ATOM 1909 C C . PRO A 1 237 ? 9.072 3.804 11.025 1.00 83.88 237 PRO A C 1
ATOM 1911 O O . PRO A 1 237 ? 9.392 3.437 12.158 1.00 83.88 237 PRO A O 1
ATOM 1914 N N . PHE A 1 238 ? 8.092 4.697 10.822 1.00 85.38 238 PHE A N 1
ATOM 1915 C CA . PHE A 1 238 ? 7.326 5.304 11.915 1.00 85.38 238 PHE A CA 1
ATOM 1916 C C . PHE A 1 238 ? 6.672 4.223 12.778 1.00 85.38 238 PHE A C 1
ATOM 1918 O O . PHE A 1 238 ? 5.934 3.366 12.288 1.00 85.38 238 PHE A O 1
ATOM 1925 N N . LYS A 1 239 ? 6.952 4.265 14.082 1.00 80.44 239 LYS A N 1
ATOM 1926 C CA . LYS A 1 239 ? 6.418 3.305 15.041 1.00 80.44 239 LYS A CA 1
ATOM 1927 C C . LYS A 1 239 ? 5.000 3.675 15.419 1.00 80.44 239 LYS A C 1
ATOM 1929 O O . LYS A 1 239 ? 4.798 4.475 16.329 1.00 80.44 239 LYS A O 1
ATOM 1934 N N . ASP A 1 240 ? 4.024 3.082 14.756 1.00 81.56 240 ASP A N 1
ATOM 1935 C CA . ASP A 1 240 ? 2.627 3.422 14.979 1.00 81.56 240 ASP A CA 1
ATOM 1936 C C . ASP A 1 240 ? 1.805 2.227 15.461 1.00 81.56 240 ASP A C 1
ATOM 1938 O O . ASP A 1 240 ? 2.062 1.065 15.128 1.00 81.56 240 ASP A O 1
ATOM 1942 N N . PHE A 1 241 ? 0.813 2.550 16.281 1.00 87.75 241 PHE A N 1
ATOM 1943 C CA . PHE A 1 241 ? -0.261 1.655 16.666 1.00 87.75 241 PHE A CA 1
ATOM 1944 C C . PHE A 1 241 ? -1.568 2.419 16.529 1.00 87.75 241 PHE A C 1
ATOM 1946 O O . PHE A 1 241 ? -1.814 3.389 17.251 1.00 87.75 241 PHE A O 1
ATOM 1953 N N . SER A 1 242 ? -2.428 1.942 15.643 1.00 89.88 242 SER A N 1
ATOM 1954 C CA . SER A 1 242 ? -3.774 2.468 15.501 1.00 89.88 242 SER A CA 1
ATOM 1955 C C . SER A 1 242 ? -4.756 1.366 15.136 1.00 89.88 242 SER A C 1
ATOM 1957 O O . SER A 1 242 ? -4.404 0.308 14.607 1.00 89.88 242 SER A O 1
ATOM 1959 N N . ILE A 1 243 ? -6.016 1.619 15.467 1.00 94.31 243 ILE A N 1
ATOM 1960 C CA . ILE A 1 243 ? -7.147 0.842 14.985 1.00 94.31 243 ILE A CA 1
ATOM 1961 C C . ILE A 1 243 ? -8.041 1.827 14.247 1.00 94.31 243 ILE A C 1
ATOM 1963 O O . ILE A 1 243 ? -8.434 2.837 14.819 1.00 94.31 243 ILE A O 1
ATOM 1967 N N . ILE A 1 244 ? -8.351 1.539 12.994 1.00 93.12 244 ILE A N 1
ATOM 1968 C CA . ILE A 1 244 ? -9.118 2.387 12.091 1.00 93.12 244 ILE A CA 1
ATOM 1969 C C . ILE A 1 244 ? -10.521 1.795 11.951 1.00 93.12 244 ILE A C 1
ATOM 1971 O O . ILE A 1 244 ? -10.695 0.587 11.752 1.00 93.12 244 ILE A O 1
ATOM 1975 N N . ASN A 1 245 ? -11.533 2.645 12.104 1.00 92.50 245 ASN A N 1
ATOM 1976 C CA . ASN A 1 245 ? -12.935 2.279 11.964 1.00 92.50 245 ASN A CA 1
ATOM 1977 C C . ASN A 1 245 ? -13.349 2.152 10.482 1.00 92.50 245 ASN A C 1
ATOM 1979 O O . ASN A 1 245 ? -12.587 2.439 9.563 1.00 92.50 245 ASN A O 1
ATOM 1983 N N . ILE A 1 246 ? -14.603 1.765 10.238 1.00 90.88 246 ILE A N 1
ATOM 1984 C CA . ILE A 1 246 ? -15.139 1.573 8.877 1.00 90.88 246 ILE A CA 1
ATOM 1985 C C . ILE A 1 246 ? -15.296 2.863 8.052 1.00 90.88 246 ILE A C 1
ATOM 1987 O O . ILE A 1 246 ? -15.662 2.792 6.882 1.00 90.88 246 ILE A O 1
ATOM 1991 N N . TYR A 1 247 ? -15.076 4.024 8.664 1.00 89.12 247 TYR A N 1
ATOM 1992 C CA . TYR A 1 247 ? -15.180 5.347 8.052 1.00 89.12 247 TYR A CA 1
ATOM 1993 C C . TYR A 1 247 ? -13.814 6.025 7.866 1.00 89.12 247 TYR A C 1
ATOM 1995 O O . TYR A 1 247 ? -13.774 7.128 7.326 1.00 89.12 247 TYR A O 1
ATOM 2003 N N . GLY A 1 248 ? -12.717 5.372 8.274 1.00 87.94 248 GLY A N 1
ATOM 2004 C CA . GLY A 1 248 ? -11.352 5.891 8.163 1.00 87.94 248 GLY A CA 1
ATOM 2005 C C . GLY A 1 248 ? -10.831 6.633 9.398 1.00 87.94 248 GLY A C 1
ATOM 2006 O O . GLY A 1 248 ? -9.692 7.092 9.374 1.00 87.94 248 GLY A O 1
ATOM 2007 N N . ASP A 1 249 ? -11.607 6.732 10.482 1.00 89.69 249 ASP A N 1
ATOM 2008 C CA . ASP A 1 249 ? -11.169 7.424 11.700 1.00 89.69 249 ASP A CA 1
ATOM 2009 C C . ASP A 1 249 ? -10.495 6.470 12.692 1.00 89.69 249 ASP A C 1
ATOM 2011 O O . ASP A 1 249 ? -10.840 5.288 12.788 1.00 89.69 249 ASP A O 1
ATOM 2015 N N . ASN A 1 250 ? -9.585 7.005 13.508 1.00 91.25 250 ASN A N 1
ATOM 2016 C CA . ASN A 1 250 ? -8.972 6.255 14.601 1.00 91.25 250 ASN A CA 1
ATOM 2017 C C . ASN A 1 250 ? -9.995 5.917 15.697 1.00 91.25 250 ASN A C 1
ATOM 2019 O O . ASN A 1 250 ? -10.752 6.768 16.163 1.00 91.25 250 ASN A O 1
ATOM 2023 N N . VAL A 1 251 ? -9.956 4.675 16.170 1.00 93.75 251 VAL A N 1
ATOM 2024 C CA . VAL A 1 251 ? -10.588 4.251 17.417 1.00 93.75 251 VAL A CA 1
ATOM 2025 C C . VAL A 1 251 ? -9.798 4.851 18.572 1.00 93.75 251 VAL A C 1
ATOM 2027 O O . VAL A 1 251 ? -8.593 4.640 18.697 1.00 93.75 251 VAL A O 1
ATOM 2030 N N . ILE A 1 252 ? -10.499 5.595 19.420 1.00 92.44 252 ILE A N 1
ATOM 2031 C CA . ILE A 1 252 ? -9.942 6.241 20.611 1.00 92.44 252 ILE A CA 1
ATOM 2032 C C . ILE A 1 252 ? -10.367 5.499 21.880 1.00 92.44 252 ILE A C 1
ATOM 2034 O O . ILE A 1 252 ? -11.259 4.645 21.835 1.00 92.44 252 ILE A O 1
ATOM 2038 N N . ASN A 1 253 ? -9.754 5.851 23.010 1.00 93.69 253 ASN A N 1
ATOM 2039 C CA . ASN A 1 253 ? -10.124 5.300 24.312 1.00 93.69 253 ASN A CA 1
ATOM 2040 C C . ASN A 1 253 ? -11.630 5.428 24.589 1.00 93.69 253 ASN A C 1
ATOM 2042 O O . ASN A 1 253 ? -12.271 6.398 24.185 1.00 93.69 253 ASN A O 1
ATOM 2046 N N . ASP A 1 254 ? -12.178 4.415 25.255 1.00 92.94 254 ASP A N 1
ATOM 2047 C CA . ASP A 1 254 ? -13.586 4.277 25.636 1.00 92.94 254 ASP A CA 1
ATOM 2048 C C . ASP A 1 254 ? -14.579 4.194 24.465 1.00 92.94 254 ASP A C 1
ATOM 2050 O O . ASP A 1 254 ? -15.793 4.289 24.667 1.00 92.94 254 ASP A O 1
ATOM 2054 N N . SER A 1 255 ? -14.106 3.968 23.235 1.00 94.31 255 SER A N 1
ATOM 2055 C CA . SER A 1 255 ? -14.981 3.786 22.073 1.00 94.31 255 SER A CA 1
ATOM 2056 C C . SER A 1 255 ? -15.798 2.493 22.155 1.00 94.31 255 SER A C 1
ATOM 2058 O O . SER A 1 255 ? -15.361 1.476 22.696 1.00 94.31 255 SER A O 1
ATOM 2060 N N . TRP A 1 256 ? -16.975 2.495 21.526 1.00 94.25 256 TRP A N 1
ATOM 2061 C CA . TRP A 1 256 ? -17.733 1.271 21.274 1.00 94.25 256 TRP A CA 1
ATOM 2062 C C . TRP A 1 256 ? -17.605 0.825 19.815 1.00 94.25 256 TRP A C 1
ATOM 2064 O O . TRP A 1 256 ? -17.864 1.595 18.887 1.00 94.25 256 TRP A O 1
ATOM 2074 N N . VAL A 1 257 ? -17.252 -0.445 19.629 1.00 94.06 257 VAL A N 1
ATOM 2075 C CA . VAL A 1 257 ? -17.065 -1.100 18.332 1.00 94.06 257 VAL A CA 1
ATOM 2076 C C . VAL A 1 257 ? -18.212 -2.089 18.086 1.00 94.06 257 VAL A C 1
ATOM 2078 O O . VAL A 1 257 ? -18.475 -2.934 18.949 1.00 94.06 257 VAL A O 1
ATOM 2081 N N . PRO A 1 258 ? -18.907 -2.028 16.932 1.00 92.25 258 PRO A N 1
ATOM 2082 C CA . PRO A 1 258 ? -19.939 -2.999 16.596 1.00 92.25 258 PRO A CA 1
ATOM 2083 C C . PRO A 1 258 ? -19.327 -4.370 16.323 1.00 92.25 258 PRO A C 1
ATOM 2085 O O . PRO A 1 258 ? -18.495 -4.531 15.430 1.00 92.25 258 PRO A O 1
ATOM 2088 N N . TYR A 1 259 ? -19.802 -5.386 17.036 1.00 91.38 259 TYR A N 1
ATOM 2089 C CA . TYR A 1 259 ? -19.440 -6.783 16.798 1.00 91.38 259 TYR A CA 1
ATOM 2090 C C . TYR A 1 259 ? -19.661 -7.193 15.330 1.00 91.38 259 TYR A C 1
ATOM 2092 O O . TYR A 1 259 ? -18.848 -7.906 14.733 1.00 91.38 259 TYR A O 1
ATOM 2100 N N . THR A 1 260 ? -20.739 -6.699 14.719 1.00 89.69 260 THR A N 1
ATOM 2101 C CA . THR A 1 260 ? -21.110 -7.013 13.334 1.00 89.69 260 THR A CA 1
ATOM 2102 C C . THR A 1 260 ? -20.144 -6.457 12.289 1.00 89.69 260 THR A C 1
ATOM 2104 O O . THR A 1 260 ? -20.159 -6.935 11.158 1.00 89.69 260 THR A O 1
ATOM 2107 N N . ASP A 1 261 ? -19.262 -5.527 12.663 1.00 91.56 261 ASP A N 1
ATOM 2108 C CA . ASP A 1 261 ? -18.276 -4.912 11.770 1.00 91.56 261 ASP A CA 1
ATOM 2109 C C . ASP A 1 261 ? -16.831 -5.182 12.164 1.00 91.56 261 ASP A C 1
ATOM 2111 O O . ASP A 1 261 ? -15.929 -4.611 11.565 1.00 91.56 261 ASP A O 1
ATOM 2115 N N . ILE A 1 262 ? -16.581 -6.041 13.151 1.00 91.81 262 ILE A N 1
ATOM 2116 C CA . ILE A 1 262 ? -15.225 -6.266 13.666 1.00 91.81 262 ILE A CA 1
ATOM 2117 C C . ILE A 1 262 ? -14.206 -6.666 12.575 1.00 91.81 262 ILE A C 1
ATOM 2119 O O . ILE A 1 262 ? -13.029 -6.348 12.675 1.00 91.81 262 ILE A O 1
ATOM 2123 N N . ASP A 1 263 ? -14.657 -7.312 11.499 1.00 92.75 263 ASP A N 1
ATOM 2124 C CA . ASP A 1 263 ? -13.866 -7.695 10.321 1.00 92.75 263 ASP A CA 1
ATOM 2125 C C . ASP A 1 263 ? -13.551 -6.543 9.357 1.00 92.75 263 ASP A C 1
ATOM 2127 O O . ASP A 1 263 ? -12.700 -6.691 8.482 1.00 92.75 263 ASP A O 1
ATOM 2131 N N . LYS A 1 264 ? -14.228 -5.405 9.505 1.00 93.12 264 LYS A N 1
ATOM 2132 C CA . LYS A 1 264 ? -14.031 -4.191 8.704 1.00 93.12 264 LYS A CA 1
ATOM 2133 C C . LYS A 1 264 ? -13.156 -3.158 9.407 1.00 93.12 264 LYS A C 1
ATOM 2135 O O . LYS A 1 264 ? -12.675 -2.242 8.752 1.00 93.12 264 LYS A O 1
ATOM 2140 N N . TYR A 1 265 ? -12.960 -3.290 10.718 1.00 94.75 265 TYR A N 1
ATOM 2141 C CA . TYR A 1 265 ? -11.997 -2.480 11.459 1.00 94.75 265 TYR A CA 1
ATOM 2142 C C . TYR A 1 265 ? -10.588 -2.988 11.169 1.00 94.75 265 TYR A C 1
ATOM 2144 O O . TYR A 1 265 ? -10.345 -4.198 11.214 1.00 94.75 265 TYR A O 1
ATOM 2152 N N . GLN A 1 266 ? -9.669 -2.068 10.897 1.00 94.31 266 GLN A N 1
ATOM 2153 C CA . GLN A 1 266 ? -8.290 -2.381 10.535 1.00 94.31 266 GLN A CA 1
ATOM 2154 C C . GLN A 1 266 ? -7.348 -2.014 11.675 1.00 94.31 266 GLN A C 1
ATOM 2156 O O . GLN A 1 266 ? -7.480 -0.945 12.253 1.00 94.31 266 GLN A O 1
ATOM 2161 N N . TYR A 1 267 ? -6.400 -2.879 12.013 1.00 92.94 267 TYR A N 1
ATOM 2162 C CA . TYR A 1 267 ? -5.262 -2.508 12.844 1.00 92.94 267 TYR A CA 1
ATOM 2163 C C . TYR A 1 267 ? -4.080 -2.120 11.955 1.00 92.94 267 TYR A C 1
ATOM 2165 O O . TYR A 1 267 ? -3.900 -2.677 10.871 1.00 92.94 267 TYR A O 1
ATOM 2173 N N . HIS A 1 268 ? -3.247 -1.221 12.463 1.00 88.69 268 HIS A N 1
ATOM 2174 C CA . HIS A 1 268 ? -1.960 -0.851 11.893 1.00 88.69 268 HIS A CA 1
ATOM 2175 C C . HIS A 1 268 ? -0.917 -0.871 13.016 1.00 88.69 268 HIS A C 1
ATOM 2177 O O . HIS A 1 268 ? -1.056 -0.156 14.008 1.00 88.69 268 HIS A O 1
ATOM 2183 N N . ILE A 1 269 ? 0.077 -1.755 12.905 1.00 87.56 269 ILE A N 1
ATOM 2184 C CA . ILE A 1 269 ? 1.100 -2.012 13.927 1.00 87.56 269 ILE A CA 1
ATOM 2185 C C . ILE A 1 269 ? 2.458 -2.066 13.237 1.00 87.56 269 ILE A C 1
ATOM 2187 O O . ILE A 1 269 ? 2.907 -3.135 12.831 1.00 87.56 269 ILE A O 1
ATOM 2191 N N . VAL A 1 270 ? 3.127 -0.925 13.111 1.00 78.31 270 VAL A N 1
ATOM 2192 C CA . VAL A 1 270 ? 4.436 -0.810 12.447 1.00 78.31 270 VAL A CA 1
ATOM 2193 C C . VAL A 1 270 ? 5.482 -0.493 13.496 1.00 78.31 270 VAL A C 1
ATOM 2195 O O . VAL A 1 270 ? 5.296 0.446 14.254 1.00 78.31 270 VAL A O 1
ATOM 2198 N N . GLY A 1 271 ? 6.542 -1.304 13.616 1.00 71.69 271 GLY A N 1
ATOM 2199 C CA . GLY A 1 271 ? 7.681 -1.068 14.523 1.00 71.69 271 GLY A CA 1
ATOM 2200 C C . GLY A 1 271 ? 7.356 -0.933 16.025 1.00 71.69 271 GLY A C 1
ATOM 2201 O O . GLY A 1 271 ? 8.261 -0.766 16.846 1.00 71.69 271 GLY A O 1
ATOM 2202 N N . GLN A 1 272 ? 6.079 -1.015 16.398 1.00 74.81 272 GLN A N 1
ATOM 2203 C CA . GLN A 1 272 ? 5.571 -0.884 17.750 1.00 74.81 272 GLN A CA 1
ATOM 2204 C C . GLN A 1 272 ? 5.406 -2.273 18.367 1.00 74.81 272 GLN A C 1
ATOM 2206 O O . GLN A 1 272 ? 4.798 -3.171 17.784 1.00 74.81 272 GLN A O 1
ATOM 2211 N N . ASN A 1 273 ? 5.928 -2.446 19.579 1.00 73.25 273 ASN A N 1
ATOM 2212 C CA . ASN A 1 273 ? 5.701 -3.647 20.373 1.00 73.25 273 ASN A CA 1
ATOM 2213 C C . ASN A 1 273 ? 4.451 -3.443 21.239 1.00 73.25 273 ASN A C 1
ATOM 2215 O O . ASN A 1 273 ? 4.420 -2.549 22.097 1.00 73.25 273 ASN A O 1
ATOM 2219 N N . VAL A 1 274 ? 3.438 -4.286 21.048 1.00 84.56 274 VAL A N 1
ATOM 2220 C CA . VAL A 1 274 ? 2.290 -4.372 21.959 1.00 84.56 274 VAL A CA 1
ATOM 2221 C C . VAL A 1 274 ? 2.686 -5.326 23.079 1.00 84.56 274 VAL A C 1
ATOM 2223 O O . VAL A 1 274 ? 2.702 -6.543 22.880 1.00 84.56 274 VAL A O 1
ATOM 2226 N N . LYS A 1 275 ? 3.027 -4.760 24.248 1.00 87.44 275 LYS A N 1
ATOM 2227 C CA . LYS A 1 275 ? 3.436 -5.520 25.444 1.00 87.44 275 LYS A CA 1
ATOM 2228 C C . LYS A 1 275 ? 2.406 -6.587 25.768 1.00 87.44 275 LYS A C 1
ATOM 2230 O O . LYS A 1 275 ? 2.768 -7.715 26.070 1.00 87.44 275 LYS A O 1
ATOM 2235 N N . GLN A 1 276 ? 1.136 -6.207 25.704 1.00 92.19 276 GLN A N 1
ATOM 2236 C CA . GLN A 1 276 ? 0.021 -7.090 25.975 1.00 92.19 276 GLN A CA 1
ATOM 2237 C C . GLN A 1 276 ? -1.241 -6.538 25.319 1.00 92.19 276 GLN A C 1
ATOM 2239 O O . GLN A 1 276 ? -1.437 -5.327 25.296 1.00 92.19 276 GLN A O 1
ATOM 2244 N N . TYR A 1 277 ? -2.112 -7.404 24.822 1.00 94.88 277 TYR A N 1
ATOM 2245 C CA . TYR A 1 277 ? -3.505 -7.063 24.576 1.00 94.88 277 TYR A CA 1
ATOM 2246 C C . TYR A 1 277 ? -4.420 -8.142 25.140 1.00 94.88 277 TYR A C 1
ATOM 2248 O O . TYR A 1 277 ? -4.055 -9.320 25.197 1.00 94.88 277 TYR A O 1
ATOM 2256 N N . SER A 1 278 ? -5.604 -7.737 25.579 1.00 94.56 278 SER A N 1
ATOM 2257 C CA . SER A 1 278 ? -6.599 -8.628 26.159 1.00 94.56 278 SER A CA 1
ATOM 2258 C C . SER A 1 278 ? -7.978 -8.394 25.565 1.00 94.56 278 SER A C 1
ATOM 2260 O O . SER A 1 278 ? -8.315 -7.289 25.142 1.00 94.56 278 SER A O 1
ATOM 2262 N N . PHE A 1 279 ? -8.771 -9.461 25.516 1.00 93.38 279 PHE A N 1
ATOM 2263 C CA . PHE A 1 279 ? -10.181 -9.420 25.145 1.00 93.38 279 PHE A CA 1
ATOM 2264 C C . PHE A 1 279 ? -10.926 -10.514 25.919 1.00 93.38 279 PHE A C 1
ATOM 2266 O O . PHE A 1 279 ? -10.753 -11.714 25.688 1.00 93.38 279 PHE A O 1
ATOM 2273 N N . GLY A 1 280 ? -11.733 -10.097 26.896 1.00 86.06 280 GLY A N 1
ATOM 2274 C CA . GLY A 1 280 ? -12.318 -11.018 27.874 1.00 86.06 280 GLY A CA 1
ATOM 2275 C C . GLY A 1 280 ? -11.243 -11.697 28.730 1.00 86.06 280 GLY A C 1
ATOM 2276 O O . GLY A 1 280 ? -10.417 -11.031 29.342 1.00 86.06 280 GLY A O 1
ATOM 2277 N N . ASP A 1 281 ? -11.257 -13.026 28.771 1.00 87.56 281 ASP A N 1
ATOM 2278 C CA . ASP A 1 281 ? -10.302 -13.883 29.489 1.00 87.56 281 ASP A CA 1
ATOM 2279 C C . ASP A 1 281 ? -9.012 -14.188 28.702 1.00 87.56 281 ASP A C 1
ATOM 2281 O O . ASP A 1 281 ? -8.115 -14.852 29.222 1.00 87.56 281 ASP A O 1
ATOM 2285 N N . VAL A 1 282 ? -8.902 -13.732 27.449 1.00 92.00 282 VAL A N 1
ATOM 2286 C CA . VAL A 1 282 ? -7.718 -13.972 26.610 1.00 92.00 282 VAL A CA 1
ATOM 2287 C C . VAL A 1 282 ? -6.719 -12.843 26.781 1.00 92.00 282 VAL A C 1
ATOM 2289 O O . VAL A 1 282 ? -7.083 -11.670 26.740 1.00 92.00 282 VAL A O 1
ATOM 2292 N N . VAL A 1 283 ? -5.450 -13.216 26.929 1.00 94.44 283 VAL A N 1
ATOM 2293 C CA . VAL A 1 283 ? -4.321 -12.304 27.098 1.00 94.44 283 VAL A CA 1
ATOM 2294 C C . VAL A 1 283 ? -3.191 -12.748 26.177 1.00 94.44 283 VAL A C 1
ATOM 2296 O O . VAL A 1 283 ? -2.747 -13.897 26.237 1.00 94.44 283 VAL A O 1
ATOM 2299 N N . ARG A 1 284 ? -2.730 -11.837 25.323 1.00 94.56 284 ARG A N 1
ATOM 2300 C CA . ARG A 1 284 ? -1.748 -12.095 24.267 1.00 94.56 284 ARG A CA 1
ATOM 2301 C C . ARG A 1 284 ? -0.723 -10.984 24.185 1.00 94.56 284 ARG A C 1
ATOM 2303 O O . ARG A 1 284 ? -0.922 -9.905 24.725 1.00 94.56 284 ARG A O 1
ATOM 2310 N N . GLU A 1 285 ? 0.360 -11.241 23.474 1.00 92.62 285 GLU A N 1
ATOM 2311 C CA . GLU A 1 285 ? 1.410 -10.262 23.200 1.00 92.62 285 GLU A CA 1
ATOM 2312 C C . GLU A 1 285 ? 1.705 -10.232 21.702 1.00 92.62 285 GLU A C 1
ATOM 2314 O O . GLU A 1 285 ? 1.508 -11.240 21.015 1.00 92.62 285 GLU A O 1
ATOM 2319 N N . LEU A 1 286 ? 2.198 -9.099 21.197 1.00 90.88 286 LEU A N 1
ATOM 2320 C CA . LEU A 1 286 ? 2.691 -8.998 19.823 1.00 90.88 286 LEU A CA 1
ATOM 2321 C C . LEU A 1 286 ? 4.175 -8.662 19.837 1.00 90.88 286 LEU A C 1
ATOM 2323 O O . LEU A 1 286 ? 4.589 -7.668 20.436 1.00 90.88 286 LEU A O 1
ATOM 2327 N N . ARG A 1 287 ? 4.975 -9.498 19.173 1.00 86.31 287 ARG A N 1
ATOM 2328 C CA . ARG A 1 287 ? 6.432 -9.346 19.123 1.00 86.31 287 ARG A CA 1
ATOM 2329 C C . ARG A 1 287 ? 6.935 -9.466 17.693 1.00 86.31 287 ARG A C 1
ATOM 2331 O O . ARG A 1 287 ? 6.491 -10.340 16.947 1.00 86.31 287 ARG A O 1
ATOM 2338 N N . TRP A 1 288 ? 7.889 -8.613 17.342 1.00 83.44 288 TRP A N 1
ATOM 2339 C CA . TRP A 1 288 ? 8.628 -8.708 16.088 1.00 83.44 288 TRP A CA 1
ATOM 2340 C C . TRP A 1 288 ? 9.720 -9.779 16.192 1.00 83.44 288 TRP A C 1
ATOM 2342 O O . TRP A 1 288 ? 10.497 -9.790 17.146 1.00 83.44 288 TRP A O 1
ATOM 2352 N N . MET A 1 289 ? 9.775 -10.688 15.219 1.00 81.88 289 MET A N 1
ATOM 2353 C CA . MET A 1 289 ? 10.821 -11.702 15.072 1.00 81.88 289 MET A CA 1
ATOM 2354 C C . MET A 1 289 ? 11.154 -11.881 13.593 1.00 81.88 289 MET A C 1
ATOM 2356 O O . MET A 1 289 ? 10.267 -12.230 12.813 1.00 81.88 289 MET A O 1
ATOM 2360 N N . ASN A 1 290 ? 12.425 -11.705 13.220 1.00 79.12 290 ASN A N 1
ATOM 2361 C CA . ASN A 1 290 ? 12.904 -11.857 11.839 1.00 79.12 290 ASN A CA 1
ATOM 2362 C C . ASN A 1 290 ? 12.007 -11.098 10.836 1.00 79.12 290 ASN A C 1
ATOM 2364 O O . ASN A 1 290 ? 11.457 -11.702 9.914 1.00 79.12 290 ASN A O 1
ATOM 2368 N N . ASP A 1 291 ? 11.773 -9.810 11.106 1.00 70.12 291 ASP A N 1
ATOM 2369 C CA . ASP A 1 291 ? 10.956 -8.889 10.296 1.00 70.12 291 ASP A CA 1
ATOM 2370 C C . ASP A 1 291 ? 9.485 -9.295 10.098 1.00 70.12 291 ASP A C 1
ATOM 2372 O O . ASP A 1 291 ? 8.787 -8.792 9.216 1.00 70.12 291 ASP A O 1
ATOM 2376 N N . LYS A 1 292 ? 8.973 -10.195 10.945 1.00 80.19 292 LYS A N 1
ATOM 2377 C CA . LYS A 1 292 ? 7.560 -10.590 10.983 1.00 80.19 292 LYS A CA 1
ATOM 2378 C C . LYS A 1 292 ? 6.963 -10.333 12.360 1.00 80.19 292 LYS A C 1
ATOM 2380 O O . LYS A 1 292 ? 7.610 -10.562 13.382 1.00 80.19 292 LYS A O 1
ATOM 2385 N N . LEU A 1 293 ? 5.706 -9.904 12.386 1.00 87.06 293 LEU A N 1
ATOM 2386 C CA . LEU A 1 293 ? 4.941 -9.727 13.615 1.00 87.06 293 LEU A CA 1
ATOM 2387 C C . LEU A 1 293 ? 4.278 -11.054 14.003 1.00 87.06 293 LEU A C 1
ATOM 2389 O O . LEU A 1 293 ? 3.645 -11.702 13.172 1.00 87.06 293 LEU A O 1
ATOM 2393 N N . TYR A 1 294 ? 4.412 -11.472 15.260 1.00 91.06 294 TYR A N 1
ATOM 2394 C CA . TYR A 1 294 ? 3.838 -12.721 15.770 1.00 91.06 294 TYR A CA 1
ATOM 2395 C C . TYR A 1 294 ? 2.896 -12.477 16.939 1.00 91.06 294 TYR A C 1
ATOM 2397 O O . TYR A 1 294 ? 3.175 -11.653 17.810 1.00 91.06 294 TYR A O 1
ATOM 2405 N N . ILE A 1 295 ? 1.827 -13.276 16.995 1.00 93.38 295 ILE A N 1
ATOM 2406 C CA . ILE A 1 295 ? 0.974 -13.398 18.179 1.00 93.38 295 ILE A CA 1
ATOM 2407 C C . ILE A 1 295 ? 1.578 -14.426 19.128 1.00 93.38 295 ILE A C 1
ATOM 2409 O O . ILE A 1 295 ? 1.810 -15.574 18.741 1.00 93.38 295 ILE A O 1
ATOM 2413 N N . PHE A 1 296 ? 1.761 -14.027 20.382 1.00 93.31 296 PHE A N 1
ATOM 2414 C CA . PHE A 1 296 ? 2.151 -14.898 21.481 1.00 93.31 296 PHE A CA 1
ATOM 2415 C C . PHE A 1 296 ? 1.004 -15.079 22.469 1.00 93.31 296 PHE A C 1
ATOM 2417 O O . PHE A 1 296 ? 0.327 -14.120 22.833 1.00 93.31 296 PHE A O 1
ATOM 2424 N N . GLU A 1 297 ? 0.830 -16.302 22.957 1.00 92.81 297 GLU A N 1
ATOM 2425 C CA . GLU A 1 297 ? -0.100 -16.626 24.036 1.00 92.81 297 GLU A CA 1
ATOM 2426 C C . GLU A 1 297 ? 0.601 -17.581 25.009 1.00 92.81 297 GLU A C 1
ATOM 2428 O O . GLU A 1 297 ? 1.203 -18.574 24.593 1.00 92.81 297 GLU A O 1
ATOM 2433 N N . LYS A 1 298 ? 0.585 -17.261 26.311 1.00 89.56 298 LYS A N 1
ATOM 2434 C CA . LYS A 1 298 ? 1.264 -18.051 27.363 1.00 89.56 298 LYS A CA 1
ATOM 2435 C C . LYS A 1 298 ? 2.738 -18.364 27.030 1.00 89.56 298 LYS A C 1
ATOM 2437 O O . LYS A 1 298 ? 3.212 -19.480 27.233 1.00 89.56 298 LYS A O 1
ATOM 2442 N N . GLY A 1 299 ? 3.449 -17.382 26.470 1.00 86.44 299 GLY A N 1
ATOM 2443 C CA . GLY A 1 299 ? 4.865 -17.485 26.102 1.00 86.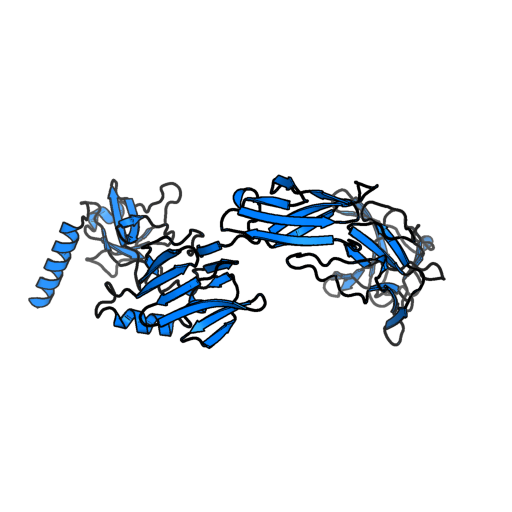44 299 GLY A CA 1
ATOM 2444 C C . GLY A 1 299 ? 5.170 -18.279 24.824 1.00 86.44 299 GLY A C 1
ATOM 2445 O O . GLY A 1 299 ? 6.338 -18.394 24.464 1.00 86.44 299 GLY A O 1
ATOM 2446 N N . LYS A 1 300 ? 4.162 -18.805 24.113 1.00 91.69 300 LYS A N 1
ATOM 2447 C CA . LYS A 1 300 ? 4.343 -19.554 22.858 1.00 91.69 300 LYS A CA 1
ATOM 2448 C C . LYS A 1 300 ? 3.897 -18.730 21.653 1.00 91.69 300 LYS A C 1
ATOM 2450 O O . LYS A 1 300 ? 2.842 -18.101 21.703 1.00 91.69 300 LYS A O 1
ATOM 2455 N N . ALA A 1 301 ? 4.676 -18.769 20.570 1.00 91.50 301 ALA A N 1
ATOM 2456 C CA . ALA A 1 301 ? 4.289 -18.179 19.290 1.00 91.50 301 ALA A CA 1
ATOM 2457 C C . ALA A 1 301 ? 3.152 -19.003 18.668 1.00 91.50 301 ALA A C 1
ATOM 2459 O O . ALA A 1 301 ? 3.302 -20.205 18.458 1.00 91.50 301 ALA A O 1
ATOM 2460 N N . ILE A 1 302 ? 2.021 -18.355 18.394 1.00 91.62 302 ILE A N 1
ATOM 2461 C CA . ILE A 1 302 ? 0.816 -18.993 17.853 1.00 91.62 302 ILE A CA 1
ATOM 2462 C C . ILE A 1 302 ? 0.813 -18.929 16.328 1.00 91.62 302 ILE A C 1
ATOM 2464 O O . ILE A 1 302 ? 0.683 -19.954 15.665 1.00 91.62 302 ILE A O 1
ATOM 2468 N N . LYS A 1 303 ? 0.954 -17.724 15.764 1.00 90.75 303 LYS A N 1
ATOM 2469 C CA . LYS A 1 303 ? 0.961 -17.499 14.312 1.00 90.75 303 LYS A CA 1
ATOM 2470 C C . LYS A 1 303 ? 1.647 -16.176 13.943 1.00 90.75 303 LYS A C 1
ATOM 2472 O O . LYS A 1 303 ? 1.561 -15.226 14.730 1.00 90.75 303 LYS A O 1
ATOM 2477 N N . PRO A 1 304 ? 2.296 -16.092 12.767 1.00 90.44 304 PRO A N 1
ATOM 2478 C CA . PRO A 1 304 ? 2.677 -14.816 12.176 1.00 90.44 304 PRO A CA 1
ATOM 2479 C C . PRO A 1 304 ? 1.430 -14.072 11.686 1.00 90.44 304 PRO A C 1
ATOM 2481 O O . PRO A 1 304 ? 0.462 -14.692 11.241 1.00 90.44 304 PRO A O 1
ATOM 2484 N N . ILE A 1 305 ? 1.466 -12.747 11.747 1.00 90.19 305 ILE A N 1
ATOM 2485 C CA . ILE A 1 305 ? 0.416 -11.856 11.256 1.00 90.19 305 ILE A CA 1
ATOM 2486 C C . ILE A 1 305 ? 1.035 -10.723 10.426 1.00 90.19 305 ILE A C 1
ATOM 2488 O O . ILE A 1 305 ? 2.197 -10.369 10.646 1.00 90.19 305 ILE A O 1
ATOM 2492 N N . PRO A 1 306 ? 0.297 -10.148 9.463 1.00 85.12 306 PRO A N 1
ATOM 2493 C CA . PRO A 1 306 ? 0.731 -8.919 8.812 1.00 85.12 306 PRO A CA 1
ATOM 2494 C C . PRO A 1 306 ? 0.717 -7.752 9.812 1.00 85.12 306 PRO A C 1
ATOM 2496 O O . PRO A 1 306 ? -0.008 -7.789 10.809 1.00 85.12 306 PRO A O 1
ATOM 2499 N N . TYR A 1 307 ? 1.504 -6.712 9.537 1.00 83.88 307 TYR A N 1
ATOM 2500 C CA . TYR A 1 307 ? 1.525 -5.478 10.334 1.00 83.88 307 TYR A CA 1
ATOM 2501 C C . TYR A 1 307 ? 0.249 -4.635 10.153 1.00 83.88 307 TYR A C 1
ATOM 2503 O O . TYR A 1 307 ? -0.106 -3.858 11.034 1.00 83.88 307 TYR A O 1
ATOM 2511 N N . GLU A 1 308 ? -0.476 -4.847 9.053 1.00 85.19 308 GLU A N 1
ATOM 2512 C CA . GLU A 1 308 ? -1.813 -4.313 8.789 1.00 85.19 308 GLU A CA 1
ATOM 2513 C C . GLU A 1 308 ? -2.795 -5.452 8.523 1.00 85.19 308 GLU A C 1
ATOM 2515 O O . GLU A 1 308 ? -2.490 -6.394 7.790 1.00 85.19 308 GLU A O 1
ATOM 2520 N N . GLY A 1 309 ? -3.995 -5.367 9.087 1.00 88.62 309 GLY A N 1
ATOM 2521 C CA . GLY A 1 309 ? -5.020 -6.383 8.880 1.00 88.62 309 GLY A CA 1
ATOM 2522 C C . GLY A 1 309 ? -6.320 -6.056 9.597 1.00 88.62 309 GLY A C 1
ATOM 2523 O O . GLY A 1 309 ? -6.421 -5.043 10.278 1.00 88.62 309 GLY A O 1
ATOM 2524 N N . ASN A 1 310 ? -7.341 -6.902 9.456 1.00 93.62 310 ASN A N 1
ATOM 2525 C CA . ASN A 1 310 ? -8.581 -6.714 10.211 1.00 93.62 310 ASN A CA 1
ATOM 2526 C C . ASN A 1 310 ? -8.461 -7.218 11.658 1.00 93.62 310 ASN A C 1
ATOM 2528 O O . ASN A 1 310 ? -7.635 -8.080 11.968 1.00 93.62 310 ASN A O 1
ATOM 2532 N N . LEU A 1 311 ? -9.324 -6.732 12.553 1.00 94.44 311 LEU A N 1
ATOM 2533 C CA . LEU A 1 311 ? -9.272 -7.114 13.969 1.00 94.44 311 LEU A CA 1
ATOM 2534 C C . LEU A 1 311 ? -9.540 -8.607 14.234 1.00 94.44 311 LEU A C 1
ATOM 2536 O O . LEU A 1 311 ? -9.078 -9.128 15.250 1.00 94.44 311 LEU A O 1
ATOM 2540 N N . LEU A 1 312 ? -10.215 -9.337 13.336 1.00 93.75 312 LEU A N 1
ATOM 2541 C CA . LEU A 1 312 ? -10.409 -10.785 13.513 1.00 93.75 312 LEU A CA 1
ATOM 2542 C C . LEU A 1 312 ? -9.091 -11.563 13.495 1.00 93.75 312 LEU A C 1
ATOM 2544 O O . LEU A 1 312 ? -8.993 -12.594 14.152 1.00 93.75 312 LEU A O 1
ATOM 2548 N N . ILE A 1 313 ? -8.053 -11.069 12.819 1.00 93.31 313 ILE A N 1
ATOM 2549 C CA . ILE A 1 313 ? -6.731 -11.708 12.852 1.00 93.31 313 ILE A CA 1
ATOM 2550 C C . ILE A 1 313 ? -6.185 -11.755 14.290 1.00 93.31 313 ILE A C 1
ATOM 2552 O O . ILE A 1 313 ? -5.611 -12.778 14.682 1.00 93.31 313 ILE A O 1
ATOM 2556 N N . LEU A 1 314 ? -6.412 -10.691 15.072 1.00 92.88 314 LEU A N 1
ATOM 2557 C CA . LEU A 1 314 ? -6.009 -10.580 16.480 1.00 92.88 314 LEU A CA 1
ATOM 2558 C C . LEU A 1 314 ? -6.927 -11.390 17.414 1.00 92.88 314 LEU A C 1
ATOM 2560 O O . LEU A 1 314 ? -6.459 -11.964 18.397 1.00 92.88 314 LEU A O 1
ATOM 2564 N N . PHE A 1 315 ? -8.220 -11.475 17.090 1.00 92.00 315 PHE A N 1
ATOM 2565 C CA . PHE A 1 315 ? -9.255 -12.088 17.940 1.00 92.00 315 PHE A CA 1
ATOM 2566 C C . PHE A 1 315 ? -9.705 -13.497 17.508 1.00 92.00 315 PHE A C 1
ATOM 2568 O O . PHE A 1 315 ? -10.700 -14.022 18.007 1.00 92.00 315 PHE A O 1
ATOM 2575 N N . ASP A 1 316 ? -8.956 -14.118 16.600 1.00 87.69 316 ASP A N 1
ATOM 2576 C CA . ASP A 1 316 ? -9.185 -15.432 15.984 1.00 87.69 316 ASP A CA 1
ATOM 2577 C C . ASP A 1 316 ? -10.408 -15.525 15.072 1.00 87.69 316 ASP A C 1
ATOM 2579 O O . ASP A 1 316 ? -10.254 -15.669 13.860 1.00 87.69 316 ASP A O 1
ATOM 2583 N N . SER A 1 317 ? -11.615 -15.518 15.642 1.00 90.19 317 SER A N 1
ATOM 2584 C CA . SER A 1 317 ? -12.851 -15.756 14.898 1.00 90.19 317 SER A CA 1
ATOM 2585 C C . SER A 1 317 ? -14.035 -14.991 15.479 1.00 90.19 317 SER A C 1
ATOM 2587 O O . SER A 1 317 ?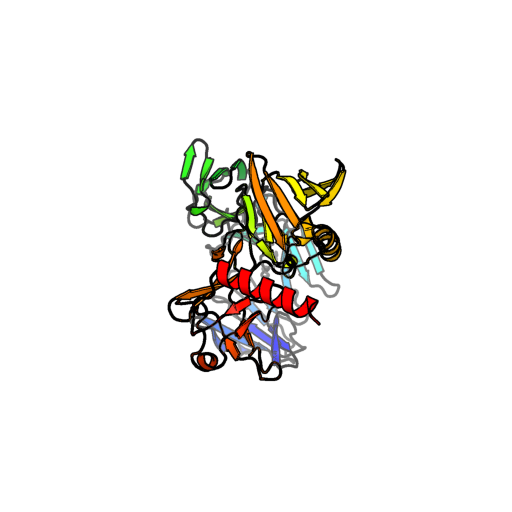 -14.079 -14.611 16.654 1.00 90.19 317 SER A O 1
ATOM 2589 N N . ARG A 1 318 ? -15.037 -14.784 14.625 1.00 91.00 318 ARG A N 1
ATOM 2590 C CA . ARG A 1 318 ? -16.271 -14.075 14.958 1.00 91.00 318 ARG A CA 1
ATOM 2591 C C . ARG A 1 318 ? -17.123 -14.856 15.969 1.00 91.00 318 ARG A C 1
ATOM 2593 O O . ARG A 1 318 ? -17.765 -14.246 16.823 1.00 91.00 318 ARG A O 1
ATOM 2600 N N . GLU A 1 319 ? -17.097 -16.182 15.921 1.00 90.38 319 GLU A N 1
ATOM 2601 C CA . GLU A 1 319 ? -17.796 -17.087 16.842 1.00 90.38 319 GLU A CA 1
ATOM 2602 C C . GLU A 1 319 ? -17.152 -17.060 18.230 1.00 90.38 319 GLU A C 1
ATOM 2604 O O . GLU A 1 319 ? -17.851 -17.008 19.243 1.00 90.38 319 GLU A O 1
ATOM 2609 N N . ASN A 1 320 ? -15.815 -17.024 18.284 1.00 89.19 320 ASN A N 1
ATOM 2610 C CA . ASN A 1 320 ? -15.080 -16.904 19.539 1.00 89.19 320 ASN A CA 1
ATOM 2611 C C . ASN A 1 320 ? -15.466 -15.602 20.260 1.00 89.19 320 ASN A C 1
ATOM 2613 O O . ASN A 1 320 ? -15.944 -15.635 21.397 1.00 89.19 320 ASN A O 1
ATOM 2617 N N . LEU A 1 321 ? -15.386 -14.469 19.554 1.00 91.31 321 LEU A N 1
ATOM 2618 C CA . LEU A 1 321 ? -15.824 -13.171 20.074 1.00 91.31 321 LEU A CA 1
ATOM 2619 C C . LEU A 1 321 ? -17.287 -13.179 20.527 1.00 91.31 321 LEU A C 1
ATOM 2621 O O . LEU A 1 321 ? -17.593 -12.639 21.590 1.00 91.31 321 LEU A O 1
ATOM 2625 N N . ARG A 1 322 ? -18.181 -13.818 19.761 1.00 90.12 322 ARG A N 1
ATOM 2626 C CA . ARG A 1 322 ? -19.601 -13.921 20.115 1.00 90.12 322 ARG A CA 1
ATOM 2627 C C . ARG A 1 322 ? -19.805 -14.625 21.445 1.00 90.12 322 ARG A C 1
ATOM 2629 O O . ARG A 1 322 ? -20.466 -14.086 22.326 1.00 90.12 322 ARG A O 1
ATOM 2636 N N . SER A 1 323 ? -19.196 -15.800 21.587 1.00 89.88 323 SER A N 1
ATOM 2637 C CA . SER A 1 323 ? -19.318 -16.622 22.789 1.00 89.88 323 SER A CA 1
ATOM 2638 C C . SER A 1 323 ? -18.812 -15.890 24.034 1.00 89.88 323 SER A C 1
ATOM 2640 O O . SER A 1 323 ? -19.389 -16.022 25.111 1.00 89.88 323 SER A O 1
ATOM 2642 N N . LYS A 1 324 ? -17.755 -15.077 23.890 1.00 91.12 324 LYS A N 1
ATOM 2643 C CA . LYS A 1 324 ? -17.223 -14.248 24.976 1.00 91.12 324 LYS A CA 1
ATOM 2644 C C . LYS A 1 324 ? -18.150 -13.086 25.301 1.00 91.12 324 LYS A C 1
ATOM 2646 O O . LYS A 1 324 ? -18.418 -12.859 26.474 1.00 91.12 324 LYS A O 1
ATOM 2651 N N . LEU A 1 325 ? -18.672 -12.395 24.288 1.00 90.44 325 LEU A N 1
ATOM 2652 C CA . LEU A 1 325 ? -19.614 -11.291 24.464 1.00 90.44 325 LEU A CA 1
ATOM 2653 C C . LEU A 1 325 ? -20.883 -11.738 25.206 1.00 90.44 325 LEU A C 1
ATOM 2655 O O . LEU A 1 325 ? -21.278 -11.095 26.174 1.00 90.44 325 LEU A O 1
ATOM 2659 N N . GLU A 1 326 ? -21.483 -12.863 24.815 1.00 87.19 326 GLU A N 1
ATOM 2660 C CA . GLU A 1 326 ? -22.713 -13.392 25.431 1.00 87.19 326 GLU A CA 1
ATOM 2661 C C . GLU A 1 326 ? -22.536 -13.776 26.908 1.00 87.19 326 GLU A C 1
ATOM 2663 O O . GLU A 1 326 ? -23.479 -13.692 27.688 1.00 87.19 326 GLU A O 1
ATOM 2668 N N . ARG A 1 327 ? -21.318 -14.129 27.335 1.00 86.56 327 ARG A N 1
ATOM 2669 C CA . ARG A 1 327 ? -21.019 -14.442 28.744 1.00 86.56 327 ARG A CA 1
ATOM 2670 C C . ARG A 1 327 ? -20.949 -13.211 29.646 1.00 86.56 327 ARG A C 1
ATOM 2672 O O . ARG A 1 327 ? -20.960 -13.363 30.863 1.00 86.56 327 ARG A O 1
ATOM 2679 N N . THR A 1 328 ? -20.859 -12.006 29.082 1.00 85.00 328 THR A N 1
ATOM 2680 C CA . THR A 1 328 ? -20.684 -10.774 29.873 1.00 85.00 328 THR A CA 1
ATOM 2681 C C . THR A 1 328 ? -21.987 -10.241 30.464 1.00 85.00 328 THR A C 1
ATOM 2683 O O . THR A 1 328 ? -21.962 -9.523 31.460 1.00 85.00 328 THR A O 1
ATOM 2686 N N . SER A 1 329 ? -23.138 -10.590 29.885 1.00 80.50 329 SER A N 1
ATOM 2687 C CA . SER A 1 329 ? -24.444 -10.201 30.410 1.00 80.50 329 SER A CA 1
ATOM 2688 C C . SER A 1 329 ? -25.542 -11.122 29.893 1.00 80.50 329 SER A C 1
ATOM 2690 O O . SER A 1 329 ? -25.550 -11.477 28.719 1.00 80.50 329 SER A O 1
ATOM 2692 N N . MET A 1 330 ? -26.536 -11.415 30.736 1.00 73.12 330 MET A N 1
ATOM 2693 C CA . MET A 1 330 ? -27.777 -12.069 30.297 1.00 73.12 330 MET A CA 1
ATOM 2694 C C . MET A 1 330 ? -28.596 -11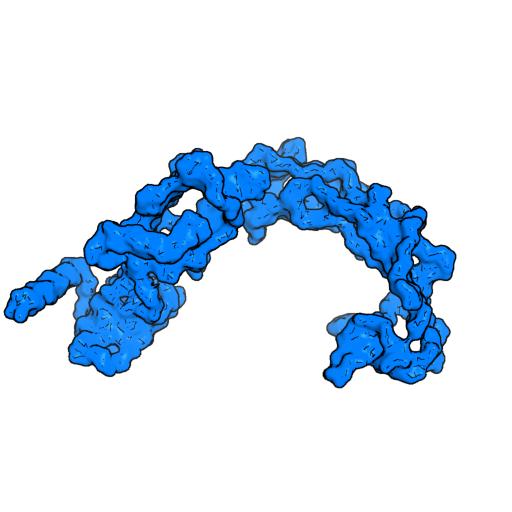.196 29.335 1.00 73.12 330 MET A C 1
ATOM 2696 O O . MET A 1 330 ? -29.434 -11.708 28.599 1.00 73.12 330 MET A O 1
ATOM 2700 N N . ASN A 1 331 ? -28.377 -9.877 29.348 1.00 76.88 331 ASN A N 1
ATOM 2701 C CA . ASN A 1 331 ? -29.036 -8.942 28.451 1.00 76.88 331 ASN A CA 1
ATOM 2702 C C . ASN A 1 331 ? -28.052 -8.466 27.381 1.00 76.88 331 ASN A C 1
ATOM 2704 O O . ASN A 1 331 ? -27.105 -7.735 27.674 1.00 76.88 331 ASN A O 1
ATOM 2708 N N . MET A 1 332 ? -28.333 -8.808 26.126 1.00 70.75 332 MET A N 1
ATOM 2709 C CA . MET A 1 332 ? -27.533 -8.404 24.970 1.00 70.75 332 MET A CA 1
ATOM 2710 C C . MET A 1 332 ? -27.338 -6.885 24.829 1.00 70.75 332 MET A C 1
ATOM 2712 O O . MET A 1 332 ? -26.327 -6.455 24.279 1.00 70.75 332 MET A O 1
ATOM 2716 N N . LEU A 1 333 ? -28.248 -6.060 25.364 1.00 73.44 333 LEU A N 1
ATOM 2717 C CA . LEU A 1 333 ? -28.092 -4.598 25.397 1.00 73.44 333 LEU A CA 1
ATOM 2718 C C . LEU A 1 333 ? -26.918 -4.147 26.276 1.00 73.44 333 LEU A C 1
ATOM 2720 O O . LEU A 1 333 ? -26.271 -3.137 25.984 1.00 73.44 333 LEU A O 1
ATOM 2724 N N . ASN A 1 334 ? -26.669 -4.891 27.354 1.00 80.31 334 ASN A N 1
ATOM 2725 C CA . ASN A 1 334 ? -25.641 -4.601 28.346 1.00 80.31 334 ASN A CA 1
ATOM 2726 C C . ASN A 1 334 ? -24.369 -5.420 28.111 1.00 80.31 334 ASN A C 1
ATOM 2728 O O . ASN A 1 334 ? -23.327 -5.053 28.645 1.00 80.31 334 ASN A O 1
ATOM 2732 N N . ALA A 1 335 ? -24.442 -6.483 27.303 1.00 86.69 335 ALA A N 1
ATOM 2733 C CA . ALA A 1 335 ? -23.290 -7.287 26.929 1.00 86.69 335 ALA A CA 1
ATOM 2734 C C . ALA A 1 335 ? -22.179 -6.401 26.344 1.00 86.69 335 ALA A C 1
ATOM 2736 O O . ALA A 1 335 ? -22.407 -5.530 25.492 1.00 86.69 335 ALA A O 1
ATOM 2737 N N . GLU A 1 336 ? -20.972 -6.589 26.860 1.00 91.69 336 GLU A N 1
ATOM 2738 C CA . GLU A 1 336 ? -19.822 -5.757 26.555 1.00 91.69 336 GLU A CA 1
ATOM 2739 C C . GLU A 1 336 ? -18.530 -6.533 26.757 1.00 91.69 336 GLU A C 1
ATOM 2741 O O . GLU A 1 336 ? -18.192 -6.920 27.873 1.00 91.69 336 GLU A O 1
ATOM 2746 N N . LEU A 1 337 ? -17.783 -6.723 25.673 1.00 94.19 337 LEU A N 1
ATOM 2747 C CA . LEU A 1 337 ? -16.463 -7.327 25.724 1.00 94.19 337 LEU A CA 1
ATOM 2748 C C . LEU A 1 337 ? -15.412 -6.219 25.703 1.00 94.19 337 LEU A C 1
ATOM 2750 O O . LEU A 1 337 ? -15.163 -5.620 24.656 1.00 94.19 337 LEU A O 1
ATOM 2754 N N . LYS A 1 338 ? -14.800 -5.958 26.859 1.00 94.56 338 LYS A N 1
ATOM 2755 C CA . LYS A 1 338 ? -13.692 -5.007 26.970 1.00 94.56 338 LYS A CA 1
ATOM 2756 C C . LYS A 1 338 ? -12.453 -5.539 26.258 1.00 94.56 338 LYS A C 1
ATOM 2758 O O . LYS A 1 338 ? -12.101 -6.713 26.410 1.00 94.56 338 LYS A O 1
ATOM 2763 N N . VAL A 1 339 ? -11.801 -4.652 25.519 1.00 96.19 339 VAL A N 1
ATOM 2764 C CA . VAL A 1 339 ? -10.540 -4.878 24.824 1.00 96.19 339 VAL A CA 1
ATOM 2765 C C . VAL A 1 339 ? -9.545 -3.829 25.296 1.00 96.19 339 VAL A C 1
ATOM 2767 O O . VAL A 1 339 ? -9.856 -2.641 25.298 1.00 96.19 339 VAL A O 1
ATOM 2770 N N . SER A 1 340 ? -8.352 -4.261 25.690 1.00 96.00 340 SER A N 1
ATOM 2771 C CA . SER A 1 340 ? -7.280 -3.361 26.118 1.00 96.00 340 SER A CA 1
ATOM 2772 C C . SER A 1 340 ? -5.989 -3.731 25.408 1.00 96.00 340 SER A C 1
ATOM 2774 O O . SER A 1 340 ? -5.625 -4.903 25.338 1.00 96.00 340 SER A O 1
ATOM 2776 N N . PHE A 1 341 ? -5.302 -2.732 24.867 1.00 95.25 341 PHE A N 1
ATOM 2777 C CA . PHE A 1 341 ? -3.964 -2.829 24.304 1.00 95.25 341 PHE A CA 1
ATOM 2778 C C . PHE A 1 341 ? -3.020 -2.016 25.178 1.00 95.25 341 PHE A C 1
ATOM 2780 O O . PHE A 1 341 ? -3.196 -0.814 25.336 1.00 95.25 341 PHE A O 1
ATOM 2787 N N . SER A 1 342 ? -1.992 -2.664 25.711 1.00 93.12 342 SER A N 1
ATOM 2788 C CA . SER A 1 342 ? -0.884 -2.042 26.430 1.00 93.12 342 SER A CA 1
ATOM 2789 C C . SER A 1 342 ? 0.331 -1.950 25.516 1.00 93.12 342 SER A C 1
ATOM 2791 O O . SER A 1 342 ? 0.908 -2.961 25.100 1.00 93.12 342 SER A O 1
ATOM 2793 N N . LEU A 1 343 ? 0.736 -0.726 25.196 1.00 87.69 343 LEU A N 1
ATOM 2794 C CA . LEU A 1 343 ? 1.843 -0.445 24.294 1.00 87.69 343 LEU A CA 1
ATOM 2795 C C . LEU A 1 343 ? 3.173 -0.335 25.050 1.00 87.69 343 LEU A C 1
ATOM 2797 O O . LEU A 1 343 ? 3.237 -0.092 26.258 1.00 87.69 343 LEU A O 1
ATOM 2801 N N . SER A 1 344 ? 4.283 -0.507 24.331 1.00 78.25 344 SER A N 1
ATOM 2802 C CA . SER A 1 344 ? 5.614 -0.466 24.950 1.00 78.25 344 SER A CA 1
ATOM 2803 C C . SER A 1 344 ? 6.001 0.893 25.527 1.00 78.25 344 SER A C 1
ATOM 2805 O O . SER A 1 344 ? 6.711 0.932 26.530 1.00 78.25 344 SER A O 1
ATOM 2807 N N . ASN A 1 345 ? 5.468 1.976 24.963 1.00 74.44 345 ASN A N 1
ATOM 2808 C CA . ASN A 1 345 ? 5.637 3.359 25.417 1.00 74.44 345 ASN A CA 1
ATOM 2809 C C . ASN A 1 345 ? 4.721 3.742 26.598 1.00 74.44 345 ASN A C 1
ATOM 2811 O O . ASN A 1 345 ? 4.549 4.924 26.862 1.00 74.44 345 ASN A O 1
ATOM 2815 N N . SER A 1 346 ? 4.128 2.763 27.291 1.00 76.56 346 SER A N 1
ATOM 2816 C CA . SER A 1 346 ? 3.206 2.959 28.425 1.00 76.56 346 SER A CA 1
ATOM 2817 C C . SER A 1 346 ? 1.858 3.595 28.071 1.00 76.56 346 SER A C 1
ATOM 2819 O O . SER A 1 346 ? 1.042 3.800 28.964 1.00 76.56 346 SER A O 1
ATOM 2821 N N . ASN A 1 347 ? 1.588 3.842 26.788 1.00 84.50 347 ASN A N 1
ATOM 2822 C CA . ASN A 1 347 ? 0.253 4.204 26.331 1.00 84.50 347 ASN A CA 1
ATOM 2823 C C . ASN A 1 347 ? -0.646 2.965 26.300 1.00 84.50 347 ASN A C 1
ATOM 2825 O O . ASN A 1 347 ? -0.178 1.842 26.081 1.00 84.50 347 ASN A O 1
ATOM 2829 N N . SER A 1 348 ? -1.947 3.179 26.458 1.00 90.88 348 SER A N 1
ATOM 2830 C CA . SER A 1 348 ? -2.955 2.146 26.267 1.00 90.88 348 SER A CA 1
ATOM 2831 C C . SER A 1 348 ? -4.068 2.615 25.337 1.00 90.88 348 SER A C 1
ATOM 2833 O O . SER A 1 348 ? -4.363 3.810 25.238 1.00 90.88 348 SER A O 1
ATOM 2835 N N . LEU A 1 349 ? -4.658 1.649 24.634 1.00 94.56 349 LEU A N 1
ATOM 2836 C CA . LEU A 1 349 ? -5.917 1.818 23.922 1.00 94.56 349 LEU A CA 1
ATOM 2837 C C . LEU A 1 349 ? -6.932 0.835 24.495 1.00 94.56 349 LEU A C 1
ATOM 2839 O O . LEU A 1 349 ? -6.752 -0.378 24.389 1.00 94.56 349 LEU A O 1
ATOM 2843 N N . GLU A 1 350 ? -8.007 1.364 25.056 1.00 95.56 350 GLU A N 1
ATOM 2844 C CA . GLU A 1 350 ? -9.117 0.607 25.612 1.00 95.56 350 GLU A CA 1
ATOM 2845 C C . GLU A 1 350 ? -10.398 0.937 24.860 1.00 95.56 350 GLU A C 1
ATOM 2847 O O . GLU A 1 350 ? -10.743 2.096 24.651 1.00 95.56 350 GLU A O 1
ATOM 2852 N N . PHE A 1 351 ? -11.118 -0.089 24.434 1.00 95.62 351 PHE A N 1
ATOM 2853 C CA . PHE A 1 351 ? -12.423 0.054 23.803 1.00 95.62 351 PHE A CA 1
ATOM 2854 C C . PHE A 1 351 ? -13.260 -1.182 24.102 1.00 95.62 351 PHE A C 1
ATOM 2856 O O . PHE A 1 351 ? -12.755 -2.196 24.586 1.00 95.62 351 PHE A O 1
ATOM 2863 N N . SER A 1 352 ? -14.545 -1.127 23.777 1.00 94.94 352 SER A N 1
ATOM 2864 C CA . SER A 1 352 ? -15.437 -2.257 24.006 1.00 94.94 352 SER A CA 1
ATOM 2865 C C . SER A 1 352 ? -16.140 -2.699 22.739 1.00 94.94 352 SER A C 1
ATOM 2867 O O . SER A 1 352 ? -16.682 -1.888 21.989 1.00 94.94 352 SER A O 1
ATOM 2869 N N . ILE A 1 353 ? -16.189 -4.011 22.529 1.00 94.31 353 ILE A N 1
ATOM 2870 C CA . ILE A 1 353 ? -17.003 -4.628 21.48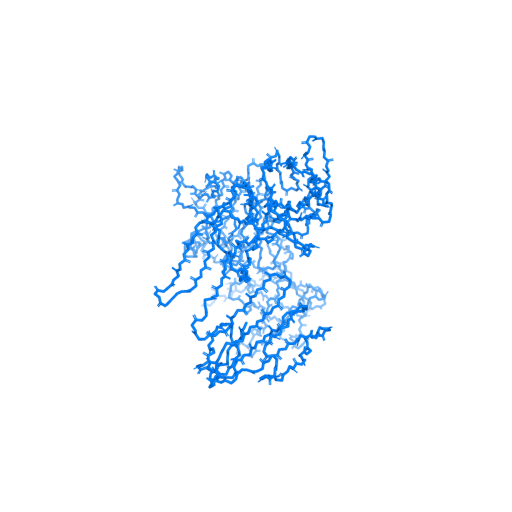8 1.00 94.31 353 ILE A CA 1
ATOM 2871 C C . ILE A 1 353 ? -18.401 -4.863 22.065 1.00 94.31 353 ILE A C 1
ATOM 2873 O O . ILE A 1 353 ? -18.552 -5.491 23.116 1.00 94.31 353 ILE A O 1
ATOM 2877 N N . LYS A 1 354 ? -19.431 -4.369 21.376 1.00 92.00 354 LYS A N 1
ATOM 2878 C CA . LYS A 1 354 ? -20.841 -4.570 21.743 1.00 92.00 354 LYS A CA 1
ATOM 2879 C C . LYS A 1 354 ? -21.615 -5.097 20.552 1.00 92.00 354 LYS A C 1
ATOM 2881 O O . LYS A 1 354 ? -21.230 -4.855 19.412 1.00 92.00 354 LYS A O 1
ATOM 2886 N N . ASP A 1 355 ? -22.721 -5.783 20.823 1.00 87.12 355 ASP A N 1
ATOM 2887 C CA . ASP A 1 355 ? -23.612 -6.245 19.762 1.00 87.12 355 ASP A CA 1
ATOM 2888 C C . ASP A 1 355 ? -24.179 -5.037 19.019 1.00 87.12 355 ASP A C 1
ATOM 2890 O O . ASP A 1 355 ? -23.744 -4.781 17.906 1.00 87.12 355 ASP A O 1
ATOM 2894 N N . SER A 1 356 ? -25.000 -4.235 19.711 1.00 87.75 356 SER A N 1
ATOM 2895 C CA . SER A 1 356 ? -25.525 -2.941 19.258 1.00 87.75 356 SER A CA 1
ATOM 2896 C C . SER A 1 356 ? -24.915 -1.789 20.054 1.00 87.75 356 SER A C 1
ATOM 2898 O O . SER A 1 356 ? -25.463 -1.419 21.097 1.00 87.75 356 SER A O 1
ATOM 2900 N N . PRO A 1 357 ? -23.774 -1.218 19.627 1.00 90.06 357 PRO A N 1
ATOM 2901 C CA . PRO A 1 357 ? -23.094 -0.160 20.370 1.00 90.06 357 PRO A CA 1
ATOM 2902 C C . PRO A 1 357 ? -23.809 1.185 20.274 1.00 90.06 357 PRO A C 1
ATOM 2904 O O . PRO A 1 357 ? -23.923 1.891 21.265 1.00 90.06 357 PRO A O 1
ATOM 2907 N N . TYR A 1 358 ? -24.332 1.561 19.114 1.00 92.56 358 TYR A N 1
ATOM 2908 C CA . TYR A 1 358 ? -24.701 2.953 18.898 1.00 92.56 358 TYR A CA 1
ATOM 2909 C C . TYR A 1 358 ? -26.115 3.278 19.376 1.00 92.56 358 TYR A C 1
ATOM 2911 O O . TYR A 1 358 ? -27.000 2.418 19.425 1.00 92.56 358 TYR A O 1
ATOM 2919 N N . ARG A 1 359 ? -26.314 4.529 19.790 1.00 90.69 359 ARG A N 1
ATOM 2920 C CA . ARG A 1 359 ? -27.536 5.036 20.417 1.00 90.69 359 ARG A CA 1
ATOM 2921 C C . ARG A 1 359 ? -28.033 6.267 19.654 1.00 90.69 359 ARG A C 1
ATOM 2923 O O . ARG A 1 359 ? -27.322 7.275 19.619 1.00 90.69 359 ARG A O 1
ATOM 2930 N N . PRO A 1 360 ? -29.241 6.222 19.070 1.00 92.19 360 PRO A N 1
ATOM 2931 C CA . PRO A 1 360 ? -29.887 7.404 18.519 1.00 92.19 360 PRO A CA 1
ATOM 2932 C C . PRO A 1 360 ? -30.236 8.395 19.633 1.00 92.19 360 PRO A C 1
ATOM 2934 O O . PRO A 1 360 ? -30.876 8.029 20.628 1.00 92.19 360 PRO A O 1
ATOM 2937 N N . LYS A 1 361 ? -29.834 9.653 19.453 1.00 91.19 361 LYS A N 1
ATOM 2938 C CA . LYS A 1 361 ? -30.114 10.765 20.360 1.00 91.19 361 LYS A CA 1
ATOM 2939 C C . LYS A 1 361 ? -30.796 11.881 19.582 1.00 91.19 361 LYS A C 1
ATOM 2941 O O . LYS A 1 361 ? -30.226 12.425 18.638 1.00 91.19 361 LYS A O 1
ATOM 2946 N N . GLN A 1 362 ? -32.021 12.196 19.984 1.00 90.19 362 GLN A N 1
ATOM 2947 C CA . GLN A 1 362 ? -32.745 13.342 19.452 1.00 90.19 362 GLN A CA 1
ATOM 2948 C C . GLN A 1 362 ? -32.088 14.619 19.974 1.00 90.19 362 GLN A C 1
ATOM 2950 O O . GLN A 1 362 ? -31.695 14.685 21.138 1.00 90.19 362 GLN A O 1
ATOM 2955 N N . ILE A 1 363 ? -31.933 15.589 19.087 1.00 87.75 363 ILE A N 1
ATOM 2956 C CA . ILE A 1 363 ? -31.463 16.939 19.379 1.00 87.75 363 ILE A CA 1
ATOM 2957 C C . ILE A 1 363 ? -32.536 17.930 18.900 1.00 87.75 363 ILE A C 1
ATOM 2959 O O . ILE A 1 363 ? -33.551 17.530 18.321 1.00 87.75 363 ILE A O 1
ATOM 2963 N N . GLY A 1 364 ? -32.347 19.223 19.169 1.00 82.69 364 GLY A N 1
ATOM 2964 C CA . GLY A 1 364 ? -33.322 20.257 18.810 1.00 82.69 364 GLY A CA 1
ATOM 2965 C C . GLY A 1 364 ? -33.718 20.257 17.325 1.00 82.69 364 GLY A C 1
ATOM 2966 O O . GLY A 1 364 ? -32.976 19.786 16.462 1.00 82.69 364 GLY A O 1
ATOM 2967 N N . ASN A 1 365 ? -34.893 20.826 17.035 1.00 82.12 365 ASN A N 1
ATOM 2968 C CA . ASN A 1 365 ? -35.429 21.030 15.680 1.00 82.12 365 ASN A CA 1
ATOM 2969 C C . ASN A 1 365 ? -35.658 19.740 14.874 1.00 82.12 365 ASN A C 1
ATOM 2971 O O . ASN A 1 365 ? -35.397 19.701 13.677 1.00 82.12 365 ASN A O 1
ATOM 2975 N N . GLY A 1 366 ? -36.113 18.667 15.530 1.00 86.06 366 GLY A N 1
ATOM 2976 C CA . GLY A 1 366 ? -36.432 17.409 14.841 1.00 86.06 366 GLY A CA 1
ATOM 2977 C C . GLY A 1 366 ? -35.207 16.695 14.263 1.00 86.06 366 GLY A C 1
ATOM 2978 O O . GLY A 1 366 ? -35.339 15.850 13.383 1.00 86.06 366 GLY A O 1
ATOM 2979 N N . ARG A 1 367 ? -34.003 17.018 14.742 1.00 91.12 367 ARG A N 1
ATOM 2980 C CA . ARG A 1 367 ? -32.766 16.382 14.285 1.00 91.12 367 ARG A CA 1
ATOM 2981 C C . ARG A 1 367 ? -32.372 15.230 15.203 1.00 91.12 367 ARG A C 1
ATOM 2983 O O . ARG A 1 367 ? -32.719 15.176 16.384 1.00 91.12 367 ARG A O 1
ATOM 2990 N N . LEU A 1 368 ? -31.625 14.288 14.652 1.00 93.00 368 LEU A N 1
ATOM 2991 C CA . LEU A 1 368 ? -31.171 13.085 15.330 1.00 93.00 368 LEU A CA 1
ATOM 2992 C C . LEU A 1 368 ? -29.690 12.867 15.027 1.00 93.00 368 LEU A C 1
ATOM 2994 O O . LEU A 1 368 ? -29.263 12.919 13.877 1.00 93.00 368 LEU A O 1
ATOM 2998 N N . ILE A 1 369 ? -28.905 12.587 16.060 1.00 94.31 369 ILE A N 1
ATOM 2999 C CA . ILE A 1 369 ? -27.509 12.167 15.925 1.00 94.31 369 ILE A CA 1
ATOM 3000 C C . ILE A 1 369 ? -27.340 10.754 16.469 1.00 94.31 369 ILE A C 1
ATOM 3002 O O . ILE A 1 369 ? -28.125 10.281 17.296 1.00 94.31 369 ILE A O 1
ATOM 3006 N N . ILE A 1 370 ? -26.292 10.078 16.019 1.00 93.62 370 ILE A N 1
ATOM 3007 C CA . ILE A 1 370 ? -25.903 8.776 16.546 1.00 93.62 370 ILE A CA 1
ATOM 3008 C C . ILE A 1 370 ? -24.747 8.978 17.518 1.00 93.62 370 ILE A C 1
ATOM 3010 O O . ILE A 1 370 ? -23.795 9.700 17.238 1.00 93.62 370 ILE A O 1
ATOM 3014 N N . THR A 1 371 ? -24.854 8.353 18.684 1.00 93.44 371 THR A N 1
ATOM 3015 C CA . THR A 1 371 ? -23.867 8.460 19.759 1.00 93.44 371 THR A CA 1
ATOM 3016 C C . THR A 1 371 ? -23.309 7.089 20.125 1.00 93.44 371 THR A C 1
ATOM 3018 O O . THR A 1 371 ? -23.984 6.068 19.968 1.00 93.44 371 THR A O 1
ATOM 3021 N N . GLY A 1 372 ? -22.060 7.060 20.575 1.00 92.06 372 GLY A N 1
ATOM 3022 C CA . GLY A 1 372 ? -21.399 5.892 21.145 1.00 92.06 372 GLY A CA 1
ATOM 3023 C C . GLY A 1 372 ? -21.425 5.920 22.672 1.00 92.06 372 GLY A C 1
ATOM 3024 O O . GLY A 1 372 ? -22.384 6.392 23.289 1.00 92.06 372 GLY A O 1
ATOM 3025 N N . ASN A 1 373 ? -20.351 5.413 23.274 1.00 90.94 373 ASN A N 1
ATOM 3026 C CA . ASN A 1 373 ? -20.160 5.457 24.718 1.00 90.94 373 ASN A CA 1
ATOM 3027 C C . ASN A 1 373 ? -20.163 6.907 25.231 1.00 90.94 373 ASN A C 1
ATOM 3029 O O . ASN A 1 373 ? -19.774 7.821 24.503 1.00 90.94 373 ASN A O 1
ATOM 3033 N N . ASN A 1 374 ? -20.610 7.124 26.471 1.00 86.19 374 ASN A N 1
ATOM 3034 C CA . ASN A 1 374 ? -20.667 8.446 27.115 1.00 86.19 374 ASN A CA 1
ATOM 3035 C C . ASN A 1 374 ? -21.383 9.543 26.298 1.00 86.19 374 ASN A C 1
ATOM 3037 O O . ASN A 1 374 ? -21.109 10.728 26.464 1.00 86.19 374 ASN A O 1
ATOM 3041 N N . HIS A 1 375 ? -22.319 9.161 25.422 1.00 85.94 375 HIS A N 1
ATOM 3042 C CA . HIS A 1 375 ? -23.041 10.071 24.524 1.00 85.94 375 HIS A CA 1
ATOM 3043 C C . HIS A 1 375 ? -22.160 10.847 23.532 1.00 85.94 375 HIS A C 1
ATOM 3045 O O . HIS A 1 375 ? -22.628 11.826 22.944 1.00 85.94 375 HIS A O 1
ATOM 3051 N N . THR A 1 376 ? -20.927 10.398 23.297 1.00 89.75 376 THR A N 1
ATOM 3052 C CA . THR A 1 376 ? -20.036 10.993 22.298 1.00 89.75 376 THR A CA 1
ATOM 3053 C C . THR A 1 376 ? -20.626 10.789 20.899 1.00 89.75 376 THR A C 1
ATOM 3055 O O . THR A 1 376 ? -20.957 9.648 20.555 1.00 89.75 376 THR A O 1
ATOM 3058 N N . PRO A 1 377 ? -20.796 11.846 20.083 1.00 91.00 377 PRO A N 1
ATOM 3059 C CA . PRO A 1 377 ? -21.244 11.708 18.701 1.00 91.00 377 PRO A CA 1
ATOM 3060 C C . PRO A 1 377 ? -20.319 10.784 17.904 1.00 91.00 377 PRO A C 1
ATOM 3062 O O . PRO A 1 377 ? -19.100 10.866 18.029 1.00 91.00 377 PRO A O 1
ATOM 3065 N N . VAL A 1 378 ? -20.897 9.912 17.080 1.00 90.31 378 VAL A N 1
ATOM 3066 C CA . VAL A 1 378 ? -20.142 9.041 16.171 1.00 90.31 378 VAL A CA 1
ATOM 3067 C C . VAL A 1 378 ? -20.613 9.247 14.740 1.00 90.31 378 VAL A C 1
ATOM 3069 O O . VAL A 1 378 ? -21.808 9.408 14.482 1.00 90.31 378 VAL A O 1
ATOM 3072 N N . LYS A 1 379 ? -19.675 9.205 13.791 1.00 88.81 379 LYS A N 1
ATOM 3073 C CA . LYS A 1 379 ? -20.022 9.191 12.373 1.00 88.81 379 LYS A CA 1
ATOM 3074 C C . LYS A 1 379 ? -20.732 7.876 12.069 1.00 88.81 379 LYS A C 1
ATOM 3076 O O . LYS A 1 379 ? -20.176 6.795 12.237 1.00 88.81 379 LYS A O 1
ATOM 3081 N N . PHE A 1 380 ? -21.986 7.967 11.656 1.00 90.44 380 PHE A N 1
ATOM 3082 C CA . PHE A 1 380 ? -22.764 6.837 11.180 1.00 90.44 380 PHE A CA 1
ATOM 3083 C C . PHE A 1 380 ? -23.558 7.325 9.978 1.00 90.44 380 PHE A C 1
ATOM 3085 O O . PHE A 1 380 ? -24.388 8.211 10.126 1.00 90.44 380 PHE A O 1
ATOM 3092 N N . THR A 1 381 ? -23.264 6.777 8.800 1.00 90.06 381 THR A N 1
ATOM 3093 C CA . THR A 1 381 ? -23.859 7.210 7.523 1.00 90.06 381 THR A CA 1
ATOM 3094 C C . THR A 1 381 ? -24.882 6.208 6.982 1.00 90.06 381 THR A C 1
ATOM 3096 O O . THR A 1 381 ? -25.369 6.332 5.862 1.00 90.06 381 THR A O 1
ATOM 3099 N N . GLY A 1 382 ? -25.213 5.175 7.765 1.00 89.31 382 GLY A N 1
ATOM 3100 C CA . GLY A 1 382 ? -26.185 4.161 7.370 1.00 89.31 382 GLY A CA 1
ATOM 3101 C C . GLY A 1 382 ? -27.617 4.699 7.354 1.00 89.31 382 GLY A C 1
ATOM 3102 O O . GLY A 1 382 ? -27.963 5.598 8.113 1.00 89.31 382 GLY A O 1
ATOM 3103 N N . VAL A 1 383 ? -28.481 4.108 6.532 1.00 92.06 383 VAL A N 1
ATOM 3104 C CA . VAL A 1 383 ? -29.912 4.449 6.514 1.00 92.06 383 VAL A CA 1
ATOM 3105 C C . VAL A 1 383 ? -30.582 4.021 7.825 1.00 92.06 383 VAL A C 1
ATOM 3107 O O . VAL A 1 383 ? -30.393 2.886 8.293 1.00 92.06 383 VAL A O 1
ATOM 3110 N N . LEU A 1 384 ? -31.384 4.917 8.403 1.00 94.00 384 LEU A N 1
ATOM 3111 C CA . LEU A 1 384 ? -32.262 4.621 9.536 1.00 94.00 384 LEU A CA 1
ATOM 3112 C C . LEU A 1 384 ? -33.702 4.431 9.048 1.00 94.00 384 LEU A C 1
ATOM 3114 O O . LEU A 1 384 ? -34.092 4.958 8.010 1.00 94.00 384 LEU A O 1
ATOM 3118 N N . LYS A 1 385 ? -34.486 3.670 9.807 1.00 93.56 385 LYS A N 1
ATOM 3119 C CA . LYS A 1 385 ? -35.912 3.438 9.572 1.00 93.56 385 LYS A CA 1
ATOM 3120 C C . LYS A 1 385 ? -36.724 3.914 10.758 1.00 93.56 385 LYS A C 1
ATOM 3122 O O . LYS A 1 385 ? -36.335 3.685 11.904 1.00 93.56 385 LYS A O 1
ATOM 3127 N N . LEU A 1 386 ? -37.854 4.528 10.453 1.00 93.62 386 LEU A N 1
ATOM 3128 C CA . LEU A 1 386 ? -38.850 4.988 11.402 1.00 93.62 386 LEU A CA 1
ATOM 3129 C C . LEU A 1 386 ? -40.073 4.081 11.305 1.00 93.62 386 LEU A C 1
ATOM 3131 O O . LEU A 1 386 ? -40.606 3.869 10.218 1.00 93.62 386 LEU A O 1
ATOM 3135 N N . LEU A 1 387 ? -40.492 3.537 12.443 1.00 92.00 387 LEU A N 1
ATOM 3136 C CA . LEU A 1 387 ? -41.620 2.621 12.567 1.00 92.00 387 LEU A CA 1
ATOM 3137 C C . LEU A 1 387 ? -42.672 3.231 13.491 1.00 92.00 387 LEU A C 1
ATOM 3139 O O . LEU A 1 387 ? -42.353 3.649 14.613 1.00 92.00 387 LEU A O 1
ATOM 3143 N N . LYS A 1 388 ? -43.924 3.244 13.034 1.00 92.00 388 LYS A N 1
ATOM 3144 C CA . LYS A 1 388 ? -45.067 3.673 13.839 1.00 92.00 388 LYS A CA 1
ATOM 3145 C C . LYS A 1 388 ? -45.398 2.590 14.865 1.00 92.00 388 LYS A C 1
ATOM 3147 O O . LYS A 1 388 ? -45.622 1.439 14.509 1.00 92.00 388 LYS A O 1
ATOM 3152 N N . LEU A 1 389 ? -45.411 2.954 16.147 1.00 84.94 389 LEU A N 1
ATOM 3153 C CA . LEU A 1 389 ? -45.543 1.983 17.239 1.00 84.94 389 LEU A CA 1
ATOM 3154 C C . LEU A 1 389 ? -46.936 1.333 17.296 1.00 84.94 389 LEU A C 1
ATOM 3156 O O . LEU A 1 389 ? -47.044 0.152 17.603 1.00 84.94 389 LEU A O 1
ATOM 3160 N N . GLU A 1 390 ? -47.982 2.097 16.983 1.00 84.25 390 GLU A N 1
ATOM 3161 C CA . GLU A 1 390 ? -49.379 1.635 17.019 1.00 84.25 390 GLU A CA 1
ATOM 3162 C C . GLU A 1 390 ? -49.797 0.862 15.756 1.00 84.25 390 GLU A C 1
ATOM 3164 O O . GLU A 1 390 ? -50.782 0.131 15.783 1.00 84.25 390 GLU A O 1
ATOM 3169 N N . GLU A 1 391 ? -49.037 0.983 14.663 1.00 87.88 391 GLU A N 1
ATOM 3170 C CA . GLU A 1 391 ? -49.306 0.321 13.379 1.00 87.88 391 GLU A CA 1
ATOM 3171 C C . GLU A 1 391 ? -48.001 -0.273 12.819 1.00 87.88 391 GLU A C 1
ATOM 3173 O O . GLU A 1 391 ? -47.413 0.281 11.889 1.00 87.88 391 GLU A O 1
ATOM 3178 N N . PRO A 1 392 ? -47.507 -1.387 13.389 1.00 78.12 392 PRO A N 1
ATOM 3179 C CA . PRO A 1 392 ? -46.211 -1.960 13.019 1.00 78.12 392 PRO A CA 1
ATOM 3180 C C . PRO A 1 392 ? -46.164 -2.522 11.589 1.00 78.12 392 PRO A C 1
ATOM 3182 O O . PRO A 1 392 ? -45.075 -2.703 11.052 1.00 78.12 392 PRO A O 1
ATOM 3185 N N . GLU A 1 393 ? -47.326 -2.785 10.982 1.00 85.38 393 GLU A N 1
ATOM 3186 C CA . GLU A 1 393 ? -47.466 -3.243 9.590 1.00 85.38 393 GLU A CA 1
ATOM 3187 C C . GLU A 1 393 ? -47.335 -2.100 8.567 1.00 85.38 393 GLU A C 1
ATOM 3189 O O . GLU A 1 393 ? -47.225 -2.353 7.367 1.00 85.38 393 GLU A O 1
ATOM 3194 N N . LEU A 1 394 ? -47.362 -0.838 9.016 1.00 90.12 394 LEU A N 1
ATOM 3195 C CA . LEU A 1 394 ? -47.164 0.316 8.144 1.00 90.12 394 LEU A CA 1
ATOM 3196 C C . LEU A 1 394 ? -45.745 0.298 7.561 1.00 90.12 394 LEU A C 1
ATOM 3198 O O . LEU A 1 394 ? -44.774 0.014 8.269 1.00 90.12 394 LEU A O 1
ATOM 3202 N N . GLU A 1 395 ? -45.608 0.651 6.280 1.00 90.94 395 GLU A N 1
ATOM 3203 C CA . GLU A 1 395 ? -44.288 0.728 5.657 1.00 90.94 395 GLU A CA 1
ATOM 3204 C C . GLU A 1 395 ? -43.372 1.717 6.408 1.00 90.94 395 GLU A C 1
ATOM 3206 O O . GLU A 1 395 ? -43.766 2.855 6.683 1.00 90.94 395 GLU A O 1
ATOM 3211 N N . PRO A 1 396 ? -42.135 1.308 6.748 1.00 92.06 396 PRO A N 1
ATOM 3212 C CA . PRO A 1 396 ? -41.205 2.170 7.459 1.00 92.06 396 PRO A CA 1
ATO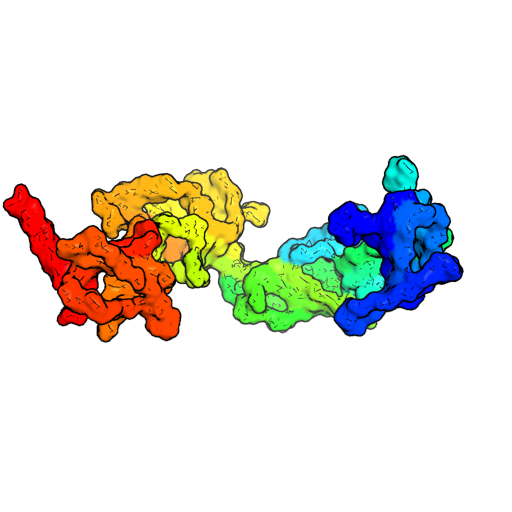M 3213 C C . PRO A 1 396 ? -40.735 3.330 6.585 1.00 92.06 396 PRO A C 1
ATOM 3215 O O . PRO A 1 396 ? -40.338 3.129 5.437 1.00 92.06 396 PRO A O 1
ATOM 3218 N N . ILE A 1 397 ? -40.636 4.521 7.175 1.00 93.94 397 ILE A N 1
ATOM 3219 C CA . ILE A 1 397 ? -40.007 5.669 6.516 1.00 93.94 397 ILE A CA 1
ATOM 3220 C C . ILE A 1 397 ? -38.488 5.559 6.662 1.00 93.94 397 ILE A C 1
ATOM 3222 O O . ILE A 1 397 ? -37.967 5.426 7.773 1.00 93.94 397 ILE A O 1
ATOM 3226 N N . GLU A 1 398 ? -37.768 5.610 5.542 1.00 94.56 398 GLU A N 1
ATOM 3227 C CA . GLU A 1 398 ? -36.303 5.634 5.515 1.00 94.56 398 GLU A CA 1
ATOM 3228 C C . GLU A 1 398 ? -35.782 7.074 5.614 1.00 94.56 398 GLU A C 1
ATOM 3230 O O . GLU A 1 398 ? -36.265 7.968 4.923 1.00 94.56 398 GLU A O 1
ATOM 3235 N N . ILE A 1 399 ? -34.773 7.294 6.459 1.00 94.19 399 ILE A N 1
ATOM 3236 C CA . ILE A 1 399 ? -34.058 8.571 6.565 1.00 94.19 399 ILE A CA 1
ATOM 3237 C C . ILE A 1 399 ? -32.558 8.355 6.347 1.00 94.19 399 ILE A C 1
ATOM 3239 O O . ILE A 1 399 ? -31.950 7.420 6.886 1.00 94.19 399 ILE A O 1
ATOM 3243 N N . SER A 1 400 ? -31.966 9.240 5.551 1.00 93.75 400 SER A N 1
ATOM 3244 C CA . SER A 1 400 ? -30.546 9.228 5.196 1.00 93.75 400 SER A CA 1
ATOM 3245 C C . SER A 1 400 ? -29.760 10.232 6.032 1.00 93.75 400 SER A C 1
ATOM 3247 O O . SER A 1 400 ? -30.319 11.192 6.562 1.00 93.75 400 SER A O 1
ATOM 3249 N N . PHE A 1 401 ? -28.458 9.986 6.161 1.00 93.38 401 PHE A N 1
ATOM 3250 C CA . PHE A 1 401 ? -27.549 10.905 6.834 1.00 93.38 401 PHE A CA 1
ATOM 3251 C C . PHE A 1 401 ? -27.320 12.144 5.966 1.00 93.38 401 PHE A C 1
ATOM 3253 O O . PHE A 1 401 ? -27.007 12.017 4.784 1.00 93.38 401 PHE A O 1
ATOM 3260 N N . ASP A 1 402 ? -27.469 13.322 6.559 1.00 92.12 402 ASP A N 1
ATOM 3261 C CA . ASP A 1 402 ? -27.135 14.602 5.949 1.00 92.12 402 ASP A CA 1
ATOM 3262 C C . ASP A 1 402 ? -25.670 14.932 6.273 1.00 92.12 402 ASP A C 1
ATOM 3264 O O . ASP A 1 402 ? -25.328 15.193 7.431 1.00 92.12 402 ASP A O 1
ATOM 3268 N N . GLU A 1 403 ? -24.800 14.875 5.258 1.00 88.75 403 GLU A N 1
ATOM 3269 C CA . GLU A 1 403 ? -23.364 15.139 5.409 1.00 88.75 403 GLU A CA 1
ATOM 3270 C C . GLU A 1 403 ? -23.050 16.606 5.711 1.00 88.75 403 GLU A C 1
ATOM 3272 O O . GLU A 1 403 ? -22.106 16.873 6.452 1.00 88.75 403 GLU A O 1
ATOM 3277 N N . GLU A 1 404 ? -23.843 17.545 5.187 1.00 87.94 404 GLU A N 1
ATOM 3278 C CA . GLU A 1 404 ? -23.637 18.984 5.383 1.00 87.94 404 GLU A CA 1
ATOM 3279 C C . GLU A 1 404 ? -23.920 19.365 6.838 1.00 87.94 404 GLU A C 1
ATOM 3281 O O . GLU A 1 404 ? -23.162 20.094 7.478 1.00 87.94 404 GLU A O 1
ATOM 3286 N N . ASN A 1 405 ? -24.995 18.803 7.389 1.00 85.69 405 ASN A N 1
ATOM 3287 C CA . ASN A 1 405 ? -25.439 19.089 8.746 1.00 85.69 405 ASN A CA 1
ATOM 3288 C C . ASN A 1 405 ? -24.891 18.109 9.797 1.00 85.69 405 ASN A C 1
ATOM 3290 O O . ASN A 1 405 ? -25.019 18.370 10.997 1.00 85.69 405 ASN A O 1
ATOM 3294 N N . GLY A 1 406 ? -24.311 16.980 9.386 1.00 89.50 406 GLY A N 1
ATOM 3295 C CA . GLY A 1 406 ? -23.767 15.955 10.279 1.00 89.50 406 GLY A CA 1
ATOM 3296 C C . GLY A 1 406 ? -24.829 15.245 11.128 1.00 89.50 406 GLY A C 1
ATOM 3297 O O . GLY A 1 406 ? -24.569 14.878 12.276 1.00 89.50 406 GLY A O 1
ATOM 3298 N N . SER A 1 407 ? -26.054 15.094 10.617 1.00 93.62 407 SER A N 1
ATOM 3299 C CA . SER A 1 407 ? -27.185 14.542 11.378 1.00 93.62 407 SER A CA 1
ATOM 3300 C C . SER A 1 407 ? -28.237 13.886 10.486 1.00 93.62 407 SER A C 1
ATOM 3302 O O . SER A 1 407 ? -28.168 13.961 9.270 1.00 93.62 407 SER A O 1
ATOM 3304 N N . TYR A 1 408 ? -29.255 13.294 11.096 1.00 95.12 408 TYR A N 1
ATOM 3305 C CA . TYR A 1 408 ? -30.482 12.877 10.427 1.00 95.12 408 TYR A CA 1
ATOM 3306 C C . TYR A 1 408 ? -31.597 13.877 10.721 1.00 95.12 408 TYR A C 1
ATOM 3308 O O . TYR A 1 408 ? -31.708 14.362 11.849 1.00 95.12 408 TYR A O 1
ATOM 3316 N N . THR A 1 409 ? -32.452 14.130 9.738 1.00 94.06 409 THR A N 1
ATOM 3317 C CA . THR A 1 409 ? -33.640 14.975 9.901 1.00 94.06 409 THR A CA 1
ATOM 3318 C C . THR A 1 409 ? -34.872 14.086 9.961 1.00 94.06 409 THR A C 1
ATOM 3320 O O . THR A 1 409 ? -35.104 13.277 9.064 1.00 94.06 409 THR A O 1
ATOM 3323 N N . LEU A 1 410 ? -35.643 14.201 11.041 1.00 93.06 410 LEU A N 1
ATOM 3324 C CA . LEU A 1 410 ? -36.916 13.505 11.169 1.00 93.06 410 LEU A CA 1
ATOM 3325 C C . LEU A 1 410 ? -37.959 14.214 10.285 1.00 93.06 410 LEU A C 1
ATOM 3327 O O . LEU A 1 410 ? -38.113 15.430 10.402 1.00 93.06 410 LEU A O 1
ATOM 3331 N N . PRO A 1 411 ? -38.670 13.489 9.406 1.00 93.31 411 PRO A N 1
ATOM 3332 C CA . PRO A 1 411 ? -39.673 14.082 8.534 1.00 93.31 411 PRO A CA 1
ATOM 3333 C C . PRO A 1 411 ? -40.900 14.506 9.338 1.00 93.31 411 PRO A C 1
ATOM 3335 O O . PRO A 1 411 ? -41.374 13.759 10.190 1.00 93.31 411 PRO A O 1
ATOM 3338 N N . GLU A 1 412 ? -41.449 15.683 9.038 1.00 91.00 412 GLU A N 1
ATOM 3339 C CA . GLU A 1 412 ? -42.626 16.229 9.733 1.00 91.00 412 GLU A CA 1
ATOM 3340 C C . GLU A 1 412 ? -43.860 15.313 9.654 1.00 91.00 412 GLU A C 1
ATOM 3342 O O . GLU A 1 412 ? -44.688 15.319 10.565 1.00 91.00 412 GLU A O 1
ATOM 3347 N N . ASP A 1 413 ? -43.937 14.452 8.637 1.00 89.88 413 ASP A N 1
ATOM 3348 C CA . ASP A 1 413 ? -45.018 13.480 8.435 1.00 89.88 413 ASP A CA 1
ATOM 3349 C C . ASP A 1 413 ? -45.173 12.477 9.593 1.00 89.88 413 ASP A C 1
ATOM 3351 O O . ASP A 1 413 ? -46.252 11.908 9.768 1.00 89.88 413 ASP A O 1
ATOM 3355 N N . ILE A 1 414 ? -44.139 12.276 10.427 1.00 91.06 414 ILE A N 1
ATOM 3356 C CA . ILE A 1 414 ? -44.231 11.407 11.618 1.00 91.06 414 ILE A CA 1
ATOM 3357 C C . ILE A 1 414 ? -44.768 12.140 12.849 1.00 91.06 414 ILE A C 1
ATOM 3359 O O . ILE A 1 414 ? -45.008 11.509 13.876 1.00 91.06 414 ILE A O 1
ATOM 3363 N N . ARG A 1 415 ? -44.961 13.465 12.802 1.00 89.88 415 ARG A N 1
ATOM 3364 C CA . ARG A 1 415 ? -45.470 14.237 13.949 1.00 89.88 415 ARG A CA 1
ATOM 3365 C C . ARG A 1 415 ? -46.796 13.680 14.495 1.00 89.88 415 ARG A C 1
ATOM 3367 O O . ARG A 1 415 ? -46.903 13.571 15.718 1.00 89.88 415 ARG A O 1
ATOM 3374 N N . PRO A 1 416 ? -47.770 13.257 13.663 1.00 89.25 416 PRO A N 1
ATOM 3375 C CA . PRO A 1 416 ? -49.001 12.628 14.143 1.00 89.25 416 PRO A CA 1
ATOM 3376 C C . PRO A 1 416 ? -48.801 11.222 14.723 1.00 89.25 416 PRO A C 1
ATOM 3378 O O . PRO A 1 416 ? -49.692 10.724 15.402 1.00 89.25 416 PRO A O 1
ATOM 3381 N N . TRP A 1 417 ? -47.670 10.557 14.459 1.00 90.19 417 TRP A N 1
ATOM 3382 C CA . TRP A 1 417 ? -47.393 9.212 14.979 1.00 90.19 417 TRP A CA 1
ATOM 3383 C C . TRP A 1 417 ? -47.046 9.225 16.472 1.00 90.19 417 TRP A C 1
ATOM 3385 O O . TRP A 1 417 ? -47.095 8.182 17.120 1.00 90.19 417 TRP A O 1
ATOM 3395 N N . GLY A 1 418 ? -46.672 10.385 17.024 1.00 87.12 418 GLY A N 1
ATOM 3396 C CA . GLY A 1 418 ? -46.192 10.496 18.398 1.00 87.12 418 GLY A CA 1
ATOM 3397 C C . GLY A 1 418 ? -44.908 9.687 18.608 1.00 87.12 418 GLY A C 1
ATOM 3398 O O . GLY A 1 418 ? -43.905 9.902 17.922 1.00 87.12 418 GLY A O 1
ATOM 3399 N N . LYS A 1 419 ? -44.929 8.742 19.560 1.00 88.31 419 LYS A N 1
ATOM 3400 C CA . LYS A 1 419 ? -43.776 7.880 19.866 1.00 88.31 419 LYS A CA 1
ATOM 3401 C C . LYS A 1 419 ? -43.462 6.976 18.672 1.00 88.31 419 LYS A C 1
ATOM 3403 O O . LYS A 1 419 ? -44.184 6.026 18.385 1.00 88.31 419 LYS A O 1
ATOM 3408 N N . THR A 1 420 ? -42.331 7.239 18.034 1.00 90.44 420 THR A N 1
ATOM 3409 C CA . THR A 1 420 ? -41.861 6.522 16.847 1.00 90.44 420 THR A CA 1
ATOM 3410 C C . THR A 1 420 ? -40.599 5.737 17.187 1.00 90.44 420 THR A C 1
ATOM 3412 O O . THR A 1 420 ? -39.712 6.241 17.879 1.00 90.44 420 THR A O 1
ATOM 3415 N N . ILE A 1 421 ? -40.499 4.493 16.718 1.00 91.00 421 ILE A N 1
ATOM 3416 C CA . ILE A 1 421 ? -39.294 3.681 16.904 1.00 91.00 421 ILE A CA 1
ATOM 3417 C C . ILE A 1 421 ? -38.316 4.013 15.779 1.00 91.00 421 ILE A C 1
ATOM 3419 O O . ILE A 1 421 ? -38.655 3.903 14.605 1.00 91.00 421 ILE A O 1
ATOM 3423 N N . VAL A 1 422 ? -37.084 4.363 16.138 1.00 91.88 422 VAL A N 1
ATOM 3424 C CA . VAL A 1 422 ? -35.965 4.470 15.202 1.00 91.88 422 VAL A CA 1
ATOM 3425 C C . VAL A 1 422 ? -35.081 3.230 15.293 1.00 91.88 422 VAL A C 1
ATOM 3427 O O . VAL A 1 422 ? -34.641 2.837 16.378 1.00 91.88 422 VAL A O 1
ATOM 3430 N N . ILE A 1 423 ? -34.799 2.621 14.143 1.00 90.31 423 ILE A N 1
ATOM 3431 C CA . ILE A 1 423 ? -33.887 1.480 14.003 1.00 90.31 423 ILE A CA 1
ATOM 3432 C C . ILE A 1 423 ? -32.871 1.735 12.887 1.00 90.31 423 ILE A C 1
ATOM 3434 O O . ILE A 1 423 ? -33.127 2.488 11.952 1.00 90.31 423 ILE A O 1
ATOM 3438 N N . GLY A 1 424 ? -31.711 1.085 12.954 1.00 85.94 424 GLY A N 1
ATOM 3439 C CA . GLY A 1 424 ? -30.760 1.073 11.841 1.00 85.94 424 GLY A CA 1
ATOM 3440 C C . GLY A 1 424 ? -31.065 -0.059 10.863 1.00 85.94 424 GLY A C 1
ATOM 3441 O O . GLY A 1 424 ? -31.359 -1.175 11.287 1.00 85.94 424 GLY A O 1
ATOM 3442 N N . ARG A 1 425 ? -30.921 0.181 9.554 1.00 76.56 425 ARG A N 1
ATOM 3443 C CA . ARG A 1 425 ? -31.019 -0.884 8.532 1.00 76.56 425 ARG A CA 1
ATOM 3444 C C . ARG A 1 425 ? -29.902 -1.927 8.668 1.00 76.56 425 ARG A C 1
ATOM 3446 O O . ARG A 1 425 ? -30.045 -3.084 8.278 1.00 76.56 425 ARG A O 1
ATOM 3453 N N . THR A 1 426 ? -28.764 -1.515 9.212 1.00 64.56 426 THR A N 1
ATOM 3454 C CA . THR A 1 426 ? -27.572 -2.344 9.387 1.00 64.56 426 THR A CA 1
ATOM 3455 C C . THR A 1 426 ? -27.713 -3.235 10.616 1.00 64.56 426 THR A C 1
ATOM 3457 O O . THR A 1 426 ? -27.704 -2.728 11.743 1.00 64.56 426 THR A O 1
ATOM 3460 N N . ARG A 1 427 ? -27.820 -4.551 10.379 1.00 65.75 427 ARG A N 1
ATOM 3461 C CA . ARG A 1 427 ? -27.939 -5.613 11.393 1.00 65.75 427 ARG A CA 1
ATOM 3462 C C . ARG A 1 427 ? -27.074 -5.309 12.620 1.00 65.75 427 ARG A C 1
ATOM 3464 O O . ARG A 1 427 ? -25.848 -5.313 12.536 1.00 65.75 427 ARG A O 1
ATOM 3471 N N . GLY A 1 428 ? -27.738 -5.019 13.734 1.00 73.00 428 GLY A N 1
ATOM 3472 C CA . GLY A 1 428 ? -27.119 -4.918 15.048 1.00 73.00 428 GLY A CA 1
ATOM 3473 C C . GLY A 1 428 ? -26.195 -3.726 15.284 1.00 73.00 428 GLY A C 1
ATOM 3474 O O . GLY A 1 428 ? -25.509 -3.763 16.272 1.00 73.00 428 GLY A O 1
ATOM 3475 N N . ARG A 1 429 ? -26.106 -2.669 14.461 1.00 87.06 429 ARG A N 1
ATOM 3476 C CA . ARG A 1 429 ? -25.224 -1.516 14.810 1.00 87.06 429 ARG A CA 1
ATOM 3477 C C . ARG A 1 429 ? -25.890 -0.508 15.745 1.00 87.06 429 ARG A C 1
ATOM 3479 O O . ARG A 1 429 ? -25.265 0.030 16.658 1.00 87.06 429 ARG A O 1
ATOM 3486 N N . ILE A 1 430 ? -27.161 -0.231 15.468 1.00 89.69 430 ILE A N 1
ATOM 3487 C CA . ILE A 1 430 ? -27.980 0.750 16.175 1.00 89.69 430 ILE A CA 1
ATOM 3488 C C . ILE A 1 430 ? -28.877 0.001 17.153 1.00 89.69 430 ILE A C 1
ATOM 3490 O O . ILE A 1 430 ? -29.656 -0.856 16.740 1.00 89.69 430 ILE A O 1
ATOM 3494 N N . CYS A 1 431 ? -28.810 0.359 18.432 1.00 88.56 431 CYS A N 1
ATOM 3495 C CA . CYS A 1 431 ? -29.829 -0.056 19.383 1.00 88.56 431 CYS A CA 1
ATOM 3496 C C . CYS A 1 431 ? -31.125 0.709 19.081 1.00 88.56 431 CYS A C 1
ATOM 3498 O O . CYS A 1 431 ? -31.080 1.946 19.054 1.00 88.56 431 CYS A O 1
ATOM 3500 N N . PRO A 1 432 ? -32.263 0.015 18.893 1.00 88.62 432 PRO A N 1
ATOM 3501 C CA . PRO A 1 432 ? -33.556 0.662 18.730 1.00 88.62 432 PRO A CA 1
ATOM 3502 C C . PRO A 1 432 ? -33.821 1.688 19.831 1.00 88.62 432 PRO A C 1
ATOM 3504 O O . PRO A 1 432 ? -33.494 1.465 21.002 1.00 88.62 432 PRO A O 1
ATOM 3507 N N . ALA A 1 433 ? -34.405 2.818 19.451 1.00 88.69 433 ALA A N 1
ATOM 3508 C CA . ALA A 1 433 ? -34.733 3.900 20.368 1.00 88.69 433 ALA A CA 1
ATOM 3509 C C . ALA A 1 433 ? -36.080 4.527 20.013 1.00 88.69 433 ALA A C 1
ATOM 3511 O O . ALA A 1 433 ? -36.575 4.359 18.904 1.00 88.69 433 ALA A O 1
ATOM 3512 N N . LEU A 1 434 ? -36.660 5.263 20.960 1.00 89.31 434 LEU A N 1
ATOM 3513 C CA . LEU A 1 434 ? -37.851 6.071 20.716 1.00 89.31 434 LEU A CA 1
ATOM 3514 C C . LEU A 1 434 ? -37.456 7.515 20.402 1.00 89.31 434 LEU A C 1
ATOM 3516 O O . LEU A 1 434 ? -36.540 8.066 21.026 1.00 89.31 434 LEU A O 1
ATOM 3520 N N . VAL A 1 435 ? -38.179 8.110 19.460 1.00 89.69 435 VAL A N 1
ATOM 3521 C CA . VAL A 1 435 ? -38.150 9.533 19.104 1.00 89.69 435 VAL A CA 1
ATOM 3522 C C . VAL A 1 435 ? -39.579 10.071 19.079 1.00 89.69 435 VAL A C 1
ATOM 3524 O O . VAL A 1 435 ? -40.522 9.311 18.857 1.00 89.69 435 VAL A O 1
ATOM 3527 N N . ASP A 1 436 ? -39.745 11.366 19.328 1.00 88.25 436 ASP A N 1
ATOM 3528 C CA . ASP A 1 436 ? -41.054 12.025 19.303 1.00 88.25 436 ASP A CA 1
ATOM 3529 C C . ASP A 1 436 ? -40.868 13.477 18.832 1.00 88.25 436 ASP A C 1
ATOM 3531 O O . ASP A 1 436 ? -40.114 14.239 19.426 1.00 88.25 436 ASP A O 1
ATOM 3535 N N . LEU A 1 437 ? -41.517 13.886 17.740 1.00 85.88 437 LEU A N 1
ATOM 3536 C CA . LEU A 1 437 ? -41.413 15.268 17.241 1.00 85.88 437 LEU A CA 1
ATOM 3537 C C . LEU A 1 437 ? -42.169 16.290 18.106 1.00 85.88 437 LEU A C 1
ATOM 3539 O O . LEU A 1 437 ? -41.991 17.498 17.932 1.00 85.88 437 LEU A O 1
ATOM 3543 N N . THR A 1 438 ? -43.028 15.827 19.014 1.00 82.44 438 THR A N 1
ATOM 3544 C CA . THR A 1 438 ? -43.843 16.676 19.895 1.00 82.44 438 THR A CA 1
ATOM 3545 C C . THR A 1 438 ? -43.164 16.987 21.225 1.00 82.44 438 THR A C 1
ATOM 3547 O O . THR A 1 438 ? -43.543 17.946 21.895 1.00 82.44 438 THR A O 1
ATOM 3550 N N . ARG A 1 439 ? -42.152 16.201 21.609 1.00 78.75 439 ARG A N 1
ATOM 3551 C CA . ARG A 1 439 ? -41.417 16.367 22.866 1.00 78.75 439 ARG A CA 1
ATOM 3552 C C . ARG A 1 439 ? -39.990 15.848 22.744 1.00 78.75 439 ARG A C 1
ATOM 3554 O O . ARG A 1 439 ? -39.736 14.866 22.058 1.00 78.75 439 ARG A O 1
ATOM 3561 N N . GLU A 1 440 ? -39.060 16.432 23.484 1.00 73.25 440 GLU A N 1
ATOM 3562 C CA . GLU A 1 440 ? -37.716 15.867 23.572 1.00 73.25 440 GLU A CA 1
ATOM 3563 C C . GLU A 1 440 ? -37.717 14.567 24.397 1.00 73.25 440 GLU A C 1
ATOM 3565 O O . GLU A 1 440 ? -38.306 14.479 25.475 1.00 73.25 440 GLU A O 1
ATOM 3570 N N . MET A 1 441 ? -37.059 13.532 23.876 1.00 74.25 441 MET A N 1
ATOM 3571 C CA . MET A 1 441 ? -36.945 12.222 24.520 1.00 74.25 441 MET A CA 1
ATOM 3572 C C . MET A 1 441 ? -35.682 12.144 25.394 1.00 74.25 441 MET A C 1
ATOM 3574 O O . MET A 1 441 ? -34.702 11.502 24.995 1.00 74.25 441 MET A O 1
ATOM 3578 N N . ASP A 1 442 ? -35.700 12.777 26.569 1.00 72.25 442 ASP A N 1
ATOM 3579 C CA . ASP A 1 442 ? -34.565 12.798 27.506 1.00 72.25 442 ASP A CA 1
ATOM 3580 C C . ASP A 1 442 ? -34.343 11.467 28.269 1.00 72.25 442 ASP A C 1
ATOM 3582 O O . ASP A 1 442 ? -35.095 10.494 28.138 1.00 72.25 442 ASP A O 1
ATOM 3586 N N . GLY A 1 443 ? -33.257 11.395 29.049 1.00 68.88 443 GLY A N 1
ATOM 3587 C CA . GLY A 1 443 ? -32.864 10.184 29.779 1.00 68.88 443 GLY A CA 1
ATOM 3588 C C . GLY A 1 443 ? -33.867 9.746 30.853 1.00 68.88 443 GLY A C 1
ATOM 3589 O O . GLY A 1 443 ? -34.150 8.552 30.966 1.00 68.88 443 GLY A O 1
ATOM 3590 N N . ALA A 1 444 ? -34.440 10.693 31.600 1.00 72.62 444 ALA A N 1
ATOM 3591 C CA . ALA A 1 444 ? -35.399 10.409 32.666 1.00 72.62 444 ALA A CA 1
ATOM 3592 C C . ALA A 1 444 ? -36.732 9.910 32.093 1.00 72.62 444 ALA A C 1
ATOM 3594 O O . ALA A 1 444 ? -37.290 8.915 32.558 1.00 72.62 444 ALA A O 1
ATOM 3595 N N . PHE A 1 445 ? -37.206 10.534 31.015 1.00 74.56 445 PHE A N 1
ATOM 3596 C CA . PHE A 1 445 ? -38.422 10.136 30.324 1.00 74.56 445 PHE A CA 1
ATOM 3597 C C . PHE A 1 445 ? -38.277 8.764 29.654 1.00 74.56 445 PHE A C 1
ATOM 3599 O O . PHE A 1 445 ? -39.205 7.951 29.682 1.00 74.56 445 PHE A O 1
ATOM 3606 N N . ARG A 1 446 ? -37.108 8.452 29.079 1.00 71.38 446 ARG A N 1
ATOM 3607 C CA . ARG A 1 446 ? -36.814 7.108 28.546 1.00 71.38 446 ARG A CA 1
ATOM 3608 C C . ARG A 1 446 ? -36.800 6.044 29.645 1.00 71.38 446 ARG A C 1
ATOM 3610 O O . ARG A 1 446 ? -37.349 4.965 29.424 1.00 71.38 446 ARG A O 1
ATOM 3617 N N . ALA A 1 447 ? -36.211 6.340 30.806 1.00 72.12 447 ALA A N 1
ATOM 3618 C CA . ALA A 1 447 ? -36.198 5.430 31.952 1.00 72.12 447 ALA A CA 1
ATOM 3619 C C . ALA A 1 447 ? -37.620 5.155 32.465 1.00 72.12 447 ALA A C 1
ATOM 3621 O O . ALA A 1 447 ? -38.023 3.998 32.544 1.00 72.12 447 ALA A O 1
ATOM 3622 N N . ASN A 1 448 ? -38.414 6.209 32.670 1.00 76.00 448 ASN A N 1
ATOM 3623 C CA . ASN A 1 448 ? -39.801 6.096 33.119 1.00 76.00 448 ASN A CA 1
ATOM 3624 C C . ASN A 1 448 ? -40.677 5.315 32.119 1.00 76.00 448 ASN A C 1
ATOM 3626 O O . ASN A 1 448 ? -41.440 4.436 32.503 1.00 76.00 448 ASN A O 1
ATOM 3630 N N . ASN A 1 449 ? -40.538 5.558 30.808 1.00 73.00 449 ASN A N 1
ATOM 3631 C CA . ASN A 1 449 ? -41.256 4.763 29.800 1.00 73.00 449 ASN A CA 1
ATOM 3632 C C . ASN A 1 449 ? -40.883 3.276 29.853 1.00 73.00 449 ASN A C 1
ATOM 3634 O O . ASN A 1 449 ? -41.754 2.429 29.674 1.00 73.00 449 ASN A O 1
ATOM 3638 N N . ARG A 1 450 ? -39.603 2.955 30.080 1.00 70.12 450 ARG A N 1
ATOM 3639 C CA . ARG A 1 450 ? -39.152 1.566 30.213 1.00 70.12 450 ARG A CA 1
ATOM 3640 C C . ARG A 1 450 ? -39.743 0.917 31.461 1.00 70.12 450 ARG A C 1
ATOM 3642 O O . ARG A 1 450 ? -40.224 -0.204 31.362 1.00 70.12 450 ARG A O 1
ATOM 3649 N N . GLU A 1 451 ? -39.715 1.596 32.603 1.00 72.44 451 GLU A N 1
ATOM 3650 C CA . GLU A 1 451 ? -40.301 1.085 33.847 1.00 72.44 451 GLU A CA 1
ATOM 3651 C C . GLU A 1 451 ? -41.806 0.854 33.701 1.00 72.44 451 GLU A C 1
ATOM 3653 O O . GLU A 1 451 ? -42.274 -0.242 33.992 1.00 72.44 451 GLU A O 1
ATOM 3658 N N . ASN A 1 452 ? -42.540 1.818 33.135 1.00 73.75 452 ASN A N 1
ATOM 3659 C CA . ASN A 1 452 ? -43.976 1.680 32.882 1.00 73.75 452 ASN A CA 1
ATOM 3660 C C . ASN A 1 452 ? -44.295 0.506 31.945 1.00 73.75 452 ASN A C 1
ATOM 3662 O O . ASN A 1 452 ? -45.220 -0.254 32.217 1.00 73.75 452 ASN A O 1
ATOM 3666 N N . ALA A 1 453 ? -43.510 0.316 30.879 1.00 67.69 453 ALA A N 1
ATOM 3667 C CA . ALA A 1 453 ? -43.682 -0.811 29.962 1.00 67.69 453 ALA A CA 1
ATOM 3668 C C . ALA A 1 453 ? -43.344 -2.168 30.607 1.00 67.69 453 ALA A C 1
ATOM 3670 O O . ALA A 1 453 ? -43.973 -3.173 30.298 1.00 67.69 453 ALA A O 1
ATOM 3671 N N . ILE A 1 454 ? -42.353 -2.227 31.504 1.00 67.44 454 ILE A N 1
ATOM 3672 C CA . ILE A 1 454 ? -42.030 -3.457 32.243 1.00 67.44 454 ILE A CA 1
ATOM 3673 C C . ILE A 1 454 ? -43.137 -3.783 33.251 1.00 67.44 454 ILE A C 1
ATOM 3675 O O . ILE A 1 454 ? -43.488 -4.951 33.409 1.00 67.44 454 ILE A O 1
ATOM 3679 N N . SER A 1 455 ? -43.685 -2.771 33.925 1.00 64.81 455 SER A N 1
ATOM 3680 C CA . SER A 1 455 ? -44.780 -2.941 34.882 1.00 64.81 455 SER A CA 1
ATOM 3681 C C . SER A 1 455 ? -46.053 -3.448 34.203 1.00 64.81 455 SER A C 1
ATOM 3683 O O . SER A 1 455 ? -46.639 -4.410 34.687 1.00 64.81 455 SER A O 1
ATOM 3685 N N . SER A 1 456 ? -46.416 -2.913 33.032 1.00 65.31 456 SER A N 1
ATOM 3686 C CA . SER A 1 456 ? -47.605 -3.363 32.292 1.00 65.31 456 SER A CA 1
ATOM 3687 C C . SER A 1 456 ? -47.497 -4.789 31.735 1.00 65.31 456 SER A C 1
ATOM 3689 O O . SER A 1 456 ? -48.515 -5.424 31.477 1.00 65.31 456 SER A O 1
ATOM 3691 N N . ILE A 1 457 ? -46.280 -5.316 31.558 1.00 61.88 457 ILE A N 1
ATOM 3692 C CA . ILE A 1 457 ? -46.049 -6.721 31.183 1.00 61.88 457 ILE A CA 1
ATOM 3693 C C . ILE A 1 457 ? -46.208 -7.659 32.387 1.00 61.88 457 ILE A C 1
ATOM 3695 O O . ILE A 1 457 ? -46.528 -8.822 32.194 1.00 61.88 457 ILE A O 1
ATOM 3699 N N . LYS A 1 458 ? -45.973 -7.184 33.617 1.00 53.69 458 LYS A N 1
ATOM 3700 C CA . LYS A 1 458 ? -46.129 -7.990 34.842 1.00 53.69 458 LYS A CA 1
ATOM 3701 C C . LYS A 1 458 ? -47.569 -8.049 35.359 1.00 53.69 458 LYS A C 1
ATOM 3703 O O . LYS A 1 458 ? -47.857 -8.883 36.211 1.00 53.69 458 LYS A O 1
ATOM 3708 N N . GLU A 1 459 ? -48.423 -7.132 34.912 1.00 48.03 459 GLU A N 1
ATOM 3709 C CA . GLU A 1 459 ? -49.847 -7.068 35.275 1.00 48.03 459 GLU A CA 1
ATOM 3710 C C . GLU A 1 459 ? -50.754 -7.883 34.333 1.00 48.03 459 GLU A C 1
ATOM 3712 O O . GLU A 1 459 ? -51.922 -8.092 34.657 1.00 48.03 459 GLU A O 1
ATOM 3717 N N . ASN A 1 460 ? -50.207 -8.380 33.217 1.00 40.62 460 ASN A N 1
ATOM 3718 C CA . ASN A 1 460 ? -50.808 -9.400 32.348 1.00 40.62 460 ASN A CA 1
ATOM 3719 C C . ASN A 1 460 ? -50.127 -10.754 32.569 1.00 40.62 460 ASN A C 1
ATOM 3721 O O . ASN A 1 460 ? -50.774 -11.781 32.263 1.00 40.62 460 ASN A O 1
#